Protein AF-A0A964E2X8-F1 (afdb_monomer)

Mean predicted aligned error: 16.37 Å

Radius of gyration: 27.41 Å; Cα contacts (8 Å, |Δi|>4): 421; chains: 1; bounding box: 59×85×44 Å

Secondary structure (DSSP, 8-state):
-HHHHHHHHHHHHHHHHTSTT--HHHHHHH-GGGGTTS--HHHHHHHTGGGGT--SBTTB-HHHHHHH-HHHHHTT--HHHHIIIIITTTT--SBTTB-HHHHHHH-HHHHTTT--HHHHIIIIITTTT--SS--TTTSS----S---SSHHHHHHHHT---HHHHHHH-HHHHHHT--HHHHIIIIITTTT--SBTTB-HHHHHHHHS-GGGS----HHHHIIIIITTTT--SSTT--HHHHHHHTT--TTS-HHHHHHHHGGGS---SSTT--HHHHHHHHHHHH-SSS-HHHHHHHHHHHH---SBTTB-HHHHHHHH-GGGS--S-SS--HHHHHHHTSGGGSHHHHHHHHHTS---------

Sequence (367 aa):
MIYDHAAAIAADIAALADCRLFDADWYLSHYPESVADGRDPLIYFCEIGWRQGQKPNPWFDPSFYLEQNGDVAEAGINPLRHYLQDGEAEGRWPSDAFDPGWYRDFHSDIQDAGISPLGHFLAFGAAEGRHPLPSPETAVPAVAEAEPASARDCIEASGLFDVDFYLASYPDVRGDGQDPLTHFLDFGWREGRRPNAYFDPTWYCGQYLNRTTGIEINPLVHYALHGEERAFRPIIYFETEWYRRTYRLSGTTSPLLHYLRHRRSQRFSPISYFDVDFYMRQRGQAVGPNRDPFAHFLRVGLYYDIDPSPAFNTAQYRAAMMPELIPAANPQPGAAFLEKMRREKFNPLIHFLLRQNTPHSVPNIAS

Organism: NCBI:txid2802395

pLDDT: mean 80.65, std 17.36, range [25.58, 98.5]

Structure (mmCIF, N/CA/C/O backbone):
data_AF-A0A964E2X8-F1
#
_entry.id   AF-A0A964E2X8-F1
#
loop_
_atom_site.group_PDB
_atom_site.id
_atom_site.type_symbol
_atom_site.label_atom_id
_atom_site.label_alt_id
_atom_site.label_comp_id
_atom_site.label_asym_id
_atom_site.label_entity_id
_atom_site.label_seq_id
_atom_site.pdbx_PDB_ins_code
_atom_site.Cartn_x
_atom_site.Cartn_y
_atom_site.Cartn_z
_atom_site.occupancy
_atom_site.B_iso_or_equiv
_atom_site.auth_seq_id
_atom_site.auth_comp_id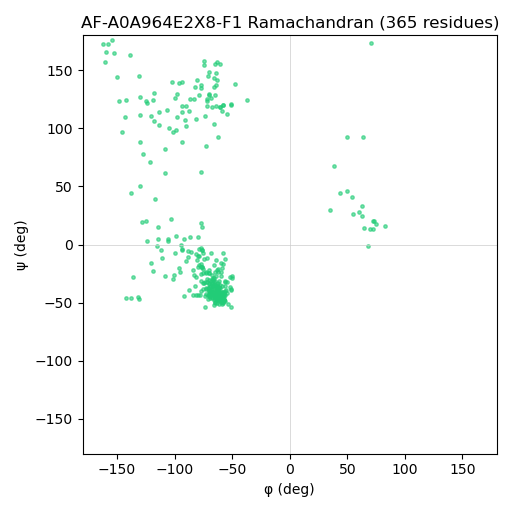
_atom_site.auth_asym_id
_atom_site.auth_atom_id
_atom_site.pdbx_PDB_model_num
ATOM 1 N N . MET A 1 1 ? 39.604 36.991 8.839 1.00 53.66 1 MET A N 1
ATOM 2 C CA . MET A 1 1 ? 38.417 36.523 9.586 1.00 53.66 1 MET A CA 1
ATOM 3 C C . MET A 1 1 ? 37.191 37.427 9.431 1.00 53.66 1 MET A C 1
ATOM 5 O O . MET A 1 1 ? 36.113 36.875 9.336 1.00 53.66 1 MET A O 1
ATOM 9 N N . ILE A 1 2 ? 37.299 38.763 9.318 1.00 48.41 2 ILE A N 1
ATOM 10 C CA . ILE A 1 2 ? 36.111 39.625 9.070 1.00 48.41 2 ILE A CA 1
ATOM 11 C C . ILE A 1 2 ? 35.580 39.501 7.623 1.00 48.41 2 ILE A C 1
ATOM 13 O O . ILE A 1 2 ? 34.375 39.470 7.409 1.00 48.41 2 ILE A O 1
ATOM 17 N N . TYR A 1 3 ? 36.473 39.359 6.635 1.00 48.28 3 TYR A N 1
ATOM 18 C CA . TYR A 1 3 ? 36.097 39.232 5.216 1.00 48.28 3 TYR A CA 1
ATOM 19 C C . TYR A 1 3 ? 35.353 37.931 4.866 1.00 48.28 3 TYR A C 1
ATOM 21 O O . TYR A 1 3 ? 34.533 37.937 3.958 1.00 48.28 3 TYR A O 1
ATOM 29 N N . ASP A 1 4 ? 35.615 36.843 5.593 1.00 61.69 4 ASP A N 1
ATOM 30 C CA . ASP A 1 4 ? 35.023 35.520 5.337 1.00 61.69 4 ASP A CA 1
ATOM 31 C C . ASP A 1 4 ? 33.572 35.455 5.847 1.00 61.69 4 ASP A C 1
ATOM 33 O O . ASP A 1 4 ? 32.657 35.017 5.158 1.00 61.69 4 ASP A O 1
ATOM 37 N N . HIS A 1 5 ? 33.331 36.051 7.019 1.00 67.94 5 HIS A N 1
ATOM 38 C CA . HIS A 1 5 ? 31.998 36.156 7.609 1.00 67.94 5 HIS A CA 1
ATOM 39 C C . HIS A 1 5 ? 31.070 37.085 6.808 1.00 67.94 5 HIS A C 1
ATOM 41 O O . HIS A 1 5 ? 29.905 36.763 6.592 1.00 67.94 5 HIS A O 1
ATOM 47 N N . ALA A 1 6 ? 31.582 38.224 6.326 1.00 72.62 6 ALA A N 1
ATOM 48 C CA . ALA A 1 6 ? 30.804 39.136 5.486 1.00 72.62 6 ALA A CA 1
ATOM 49 C C . ALA A 1 6 ? 30.456 38.516 4.119 1.00 72.62 6 ALA A C 1
ATOM 51 O O . ALA A 1 6 ? 29.358 38.731 3.611 1.00 72.62 6 ALA A O 1
ATOM 52 N N . ALA A 1 7 ? 31.364 37.719 3.542 1.00 75.50 7 ALA A N 1
ATOM 53 C CA . ALA A 1 7 ? 31.110 36.995 2.299 1.00 75.50 7 ALA A CA 1
ATOM 54 C C . ALA A 1 7 ? 30.065 35.881 2.480 1.00 75.50 7 ALA A C 1
ATOM 56 O O . ALA A 1 7 ? 29.199 35.724 1.621 1.00 75.50 7 ALA A O 1
ATOM 57 N N . ALA A 1 8 ? 30.101 35.158 3.606 1.00 78.88 8 ALA A N 1
ATOM 58 C CA . ALA A 1 8 ? 29.092 34.156 3.945 1.00 78.88 8 ALA A CA 1
ATOM 59 C C . ALA A 1 8 ? 27.696 34.783 4.112 1.00 78.88 8 ALA A C 1
ATOM 61 O O . ALA A 1 8 ? 26.748 34.324 3.485 1.00 78.88 8 ALA A O 1
ATOM 62 N N . ILE A 1 9 ? 27.581 35.895 4.848 1.00 85.62 9 ILE A N 1
ATOM 63 C CA . ILE A 1 9 ? 26.306 36.620 4.991 1.00 85.62 9 ILE A CA 1
ATOM 64 C C . ILE A 1 9 ? 25.801 37.135 3.639 1.00 85.62 9 ILE A C 1
ATOM 66 O O . ILE A 1 9 ? 24.616 37.017 3.341 1.00 85.62 9 ILE A O 1
ATOM 70 N N . ALA A 1 10 ? 26.678 37.681 2.793 1.00 86.19 10 ALA A N 1
ATOM 71 C CA . ALA A 1 10 ? 26.281 38.132 1.461 1.00 86.19 10 ALA A CA 1
ATOM 72 C C . ALA A 1 10 ? 25.765 36.972 0.590 1.00 86.19 10 ALA A C 1
ATOM 74 O O . ALA A 1 10 ? 24.808 37.151 -0.161 1.00 86.19 10 ALA A O 1
ATOM 75 N N . ALA A 1 11 ? 26.364 35.782 0.711 1.00 85.12 11 ALA A N 1
ATOM 76 C CA . ALA A 1 11 ? 25.896 34.577 0.032 1.00 85.12 11 ALA A CA 1
ATOM 77 C C . ALA A 1 11 ? 24.554 34.075 0.587 1.00 85.12 11 ALA A C 1
ATOM 79 O O . ALA A 1 11 ? 23.724 33.605 -0.191 1.00 85.12 11 ALA A O 1
ATOM 80 N N . ASP A 1 12 ? 24.323 34.195 1.897 1.00 88.75 12 ASP A N 1
ATOM 81 C CA . ASP A 1 12 ? 23.029 33.905 2.519 1.00 88.75 12 ASP A CA 1
ATOM 82 C C . ASP A 1 12 ? 21.944 34.845 1.998 1.00 88.75 12 ASP A C 1
ATOM 84 O O . ASP A 1 12 ? 20.909 34.382 1.525 1.00 88.75 12 ASP A O 1
ATOM 88 N N . ILE A 1 13 ? 22.201 36.156 2.013 1.00 90.06 13 ILE A N 1
ATOM 89 C CA . ILE A 1 13 ? 21.264 37.165 1.506 1.00 90.06 13 ILE A CA 1
ATOM 90 C C . ILE A 1 13 ? 20.956 36.898 0.032 1.00 90.06 13 ILE A C 1
ATOM 92 O O . ILE A 1 13 ? 19.791 36.859 -0.344 1.00 90.06 13 ILE A O 1
ATOM 96 N N . ALA A 1 14 ? 21.974 36.655 -0.797 1.00 87.75 14 ALA A N 1
ATOM 97 C CA . ALA A 1 14 ? 21.774 36.391 -2.220 1.00 87.75 14 ALA A CA 1
ATOM 98 C C . ALA A 1 14 ? 20.960 35.112 -2.480 1.00 87.75 14 ALA A C 1
ATOM 100 O O . ALA A 1 14 ? 20.124 35.098 -3.377 1.00 87.75 14 ALA A O 1
ATOM 101 N N . ALA A 1 15 ? 21.184 34.046 -1.705 1.00 86.06 15 ALA A N 1
ATOM 102 C CA . ALA A 1 15 ? 20.433 32.801 -1.852 1.00 86.06 15 ALA A CA 1
ATOM 103 C C . ALA A 1 15 ? 18.972 32.943 -1.398 1.00 86.06 15 ALA A C 1
ATOM 105 O O . ALA A 1 15 ? 18.088 32.302 -1.963 1.00 86.06 15 ALA A O 1
ATOM 106 N N . LEU A 1 16 ? 18.727 33.765 -0.376 1.00 88.44 16 LEU A N 1
ATOM 107 C CA . LEU A 1 16 ? 17.426 33.859 0.276 1.00 88.44 16 LEU A CA 1
ATOM 108 C C . LEU A 1 16 ? 16.546 35.004 -0.244 1.00 88.44 16 LEU A C 1
ATOM 110 O O . LEU A 1 16 ? 15.332 34.917 -0.093 1.00 88.44 16 LEU A O 1
ATOM 114 N N . ALA A 1 17 ? 17.119 36.027 -0.888 1.00 83.50 17 ALA A N 1
ATOM 115 C CA . ALA A 1 17 ? 16.394 37.210 -1.366 1.00 83.50 17 ALA A CA 1
ATOM 116 C C . ALA A 1 17 ? 15.298 36.892 -2.391 1.00 83.50 17 ALA A C 1
ATOM 118 O O . ALA A 1 17 ? 14.228 37.494 -2.346 1.00 83.50 17 ALA A O 1
ATOM 119 N N . ASP A 1 18 ? 15.548 35.923 -3.273 1.00 71.69 18 ASP A N 1
ATOM 120 C CA . ASP A 1 18 ? 14.616 35.541 -4.340 1.00 71.69 18 ASP A CA 1
ATOM 121 C C . ASP A 1 18 ? 13.896 34.211 -4.055 1.00 71.69 18 ASP A C 1
ATOM 123 O O . ASP A 1 18 ? 13.134 33.709 -4.887 1.00 71.69 18 ASP A O 1
ATOM 127 N N . CYS A 1 19 ? 14.113 33.625 -2.872 1.00 71.31 19 CYS A N 1
ATOM 128 C CA . CYS A 1 19 ? 13.437 32.403 -2.457 1.00 71.31 19 CYS A CA 1
ATOM 129 C C . CYS A 1 19 ? 12.221 32.744 -1.583 1.00 71.31 19 CYS A C 1
ATOM 131 O O . CYS A 1 19 ? 12.276 33.594 -0.699 1.00 71.31 19 CYS A O 1
ATOM 133 N N . ARG A 1 20 ? 11.102 32.040 -1.776 1.00 75.38 20 ARG A N 1
ATOM 134 C CA . ARG A 1 20 ? 9.875 32.255 -0.984 1.00 75.38 20 ARG A CA 1
ATOM 135 C C . ARG A 1 20 ? 9.937 31.665 0.431 1.00 75.38 20 ARG A C 1
ATOM 137 O O . ARG A 1 20 ? 8.900 31.499 1.061 1.00 75.38 20 ARG A O 1
ATOM 144 N N . LEU A 1 21 ? 11.130 31.313 0.915 1.00 85.50 21 LEU A N 1
ATOM 145 C CA . LEU A 1 21 ? 11.321 30.741 2.248 1.00 85.50 21 LEU A CA 1
ATOM 146 C C . LEU A 1 21 ? 11.562 31.807 3.327 1.00 85.50 21 LEU A C 1
ATOM 148 O O . LEU A 1 21 ? 11.461 31.485 4.507 1.00 85.50 21 LEU A O 1
ATOM 152 N N . PHE A 1 22 ? 11.858 33.058 2.963 1.00 92.00 22 PHE A N 1
ATOM 153 C CA . PHE A 1 22 ? 11.881 34.171 3.914 1.00 92.00 22 PHE A CA 1
ATOM 154 C C . PHE A 1 22 ? 10.661 35.069 3.698 1.00 92.00 22 PHE A C 1
ATOM 156 O O . PHE A 1 22 ? 10.516 35.678 2.640 1.00 92.00 22 PHE A O 1
ATOM 163 N N . ASP A 1 23 ? 9.782 35.144 4.696 1.00 89.56 23 ASP A N 1
ATOM 164 C CA . ASP A 1 23 ? 8.587 35.986 4.662 1.00 89.56 23 ASP A CA 1
ATOM 165 C C . ASP A 1 23 ? 8.846 37.255 5.479 1.00 89.56 23 ASP A C 1
ATOM 167 O O . ASP A 1 23 ? 8.743 37.258 6.706 1.00 89.56 23 ASP A O 1
ATOM 171 N N . ALA A 1 24 ? 9.224 38.335 4.791 1.00 89.06 24 ALA A N 1
ATOM 172 C CA . ALA A 1 24 ? 9.575 39.597 5.434 1.00 89.06 24 ALA A CA 1
ATOM 173 C C . ALA A 1 24 ? 8.399 40.204 6.215 1.00 89.06 24 ALA A C 1
ATOM 175 O O . ALA A 1 24 ? 8.600 40.686 7.328 1.00 89.06 24 ALA A O 1
ATOM 176 N N . ASP A 1 25 ? 7.181 40.149 5.676 1.00 88.50 25 ASP A N 1
ATOM 177 C CA . ASP A 1 25 ? 6.005 40.731 6.328 1.00 88.50 25 ASP A CA 1
ATOM 178 C C . ASP A 1 25 ? 5.652 39.952 7.602 1.00 88.50 25 ASP A C 1
ATOM 180 O O . ASP A 1 25 ? 5.413 40.549 8.658 1.00 88.50 25 ASP A O 1
ATOM 184 N N . TRP A 1 26 ? 5.700 38.617 7.539 1.00 90.25 26 TRP A N 1
ATOM 185 C CA . TRP A 1 26 ? 5.510 37.763 8.709 1.00 90.25 26 TRP A CA 1
ATOM 186 C C . TRP A 1 26 ? 6.623 37.958 9.743 1.00 90.25 26 TRP A C 1
ATOM 188 O O . TRP A 1 26 ? 6.345 38.070 10.939 1.00 90.25 26 TRP A O 1
ATOM 198 N N . TYR A 1 27 ? 7.880 38.043 9.307 1.00 91.88 27 TYR A N 1
ATOM 199 C CA . TYR A 1 27 ? 9.024 38.242 10.195 1.00 91.88 27 TYR A CA 1
ATOM 200 C C . TYR A 1 27 ? 8.897 39.550 10.982 1.00 91.88 27 TYR A C 1
ATOM 202 O O . TYR A 1 27 ? 9.058 39.570 12.201 1.00 91.88 27 TYR A O 1
ATOM 210 N N . LEU A 1 28 ? 8.532 40.636 10.297 1.00 90.50 28 LEU A N 1
ATOM 211 C CA . LEU A 1 28 ? 8.316 41.947 10.905 1.00 90.50 28 LEU A CA 1
ATOM 212 C C . LEU A 1 28 ? 7.148 41.957 11.891 1.00 90.50 28 LEU A C 1
ATOM 214 O O . LEU A 1 28 ? 7.218 42.647 12.907 1.00 90.50 28 LEU A O 1
ATOM 218 N N . SER A 1 29 ? 6.081 41.198 11.627 1.00 90.00 29 SER A N 1
ATOM 219 C CA . SER A 1 29 ? 4.944 41.141 12.548 1.00 90.00 29 SER A CA 1
ATOM 220 C C . SER A 1 29 ? 5.240 40.350 13.826 1.00 90.00 29 SER A C 1
ATOM 222 O O . SER A 1 29 ? 4.576 40.578 14.835 1.00 90.00 29 SER A O 1
ATOM 224 N N . HIS A 1 30 ? 6.205 39.423 13.792 1.00 89.19 30 HIS A N 1
ATOM 225 C CA . HIS A 1 30 ? 6.554 38.556 14.927 1.00 89.19 30 HIS A CA 1
ATOM 226 C C . HIS A 1 30 ? 7.795 39.023 15.694 1.00 89.19 30 HIS A C 1
ATOM 228 O O . HIS A 1 30 ? 7.886 38.755 16.890 1.00 89.19 30 HIS A O 1
ATOM 234 N N . TYR A 1 31 ? 8.706 39.743 15.033 1.00 91.62 31 TYR A N 1
ATOM 235 C CA . TYR A 1 31 ? 9.945 40.267 15.616 1.00 91.62 31 TYR A CA 1
ATOM 236 C C . TYR A 1 31 ? 10.150 41.769 15.323 1.00 91.62 31 TYR A C 1
ATOM 238 O O . TYR A 1 31 ? 11.227 42.162 14.857 1.00 91.62 31 TYR A O 1
ATOM 246 N N . PRO A 1 32 ? 9.155 42.646 15.569 1.00 87.94 32 PRO A N 1
ATOM 247 C CA . PRO A 1 32 ? 9.237 44.062 15.199 1.00 87.94 32 PRO A CA 1
ATOM 248 C C . PRO A 1 32 ? 10.390 44.797 15.899 1.00 87.94 32 PRO A C 1
ATOM 250 O O . PRO A 1 32 ? 10.992 45.708 15.330 1.00 87.94 32 PRO A O 1
ATOM 253 N N . GLU A 1 33 ? 10.745 44.388 17.119 1.00 87.56 33 GLU A N 1
ATOM 254 C CA . GLU A 1 33 ? 11.874 44.943 17.870 1.00 87.56 33 GLU A CA 1
ATOM 255 C C . GLU A 1 33 ? 13.243 44.633 17.252 1.00 87.56 33 GLU A C 1
ATOM 257 O O . GLU A 1 33 ? 14.183 45.408 17.435 1.00 87.56 33 GLU A O 1
ATOM 262 N N . SER A 1 34 ? 13.359 43.541 16.495 1.00 82.50 34 SER A N 1
ATOM 263 C CA . SER A 1 34 ? 14.631 43.087 15.922 1.00 82.50 34 SER A CA 1
ATOM 264 C C . SER A 1 34 ? 15.137 44.001 14.803 1.00 82.50 34 SER A C 1
ATOM 266 O O . SER A 1 34 ? 16.340 44.097 14.583 1.00 82.50 34 SER A O 1
ATOM 268 N N . VAL A 1 35 ? 14.238 44.735 14.147 1.00 81.38 35 VAL A N 1
ATOM 269 C CA . VAL A 1 35 ? 14.549 45.654 13.037 1.00 81.38 35 VAL A CA 1
ATOM 270 C C . VAL A 1 35 ? 14.047 47.081 13.285 1.00 81.38 35 VAL A C 1
ATOM 272 O O . VAL A 1 35 ? 13.865 47.865 12.353 1.00 81.38 35 VAL A O 1
ATOM 275 N N . ALA A 1 36 ? 13.790 47.434 14.547 1.00 75.94 36 ALA A N 1
ATOM 276 C CA . ALA A 1 36 ? 13.174 48.709 14.923 1.00 75.94 36 ALA A CA 1
ATOM 277 C C . ALA A 1 36 ? 13.977 49.953 14.483 1.00 75.94 36 ALA A C 1
ATOM 279 O O . ALA A 1 36 ? 13.448 51.063 14.467 1.00 75.94 36 ALA A O 1
ATOM 280 N N . ASP A 1 37 ? 15.248 49.781 14.114 1.00 79.81 37 ASP A N 1
ATOM 281 C CA . ASP A 1 37 ? 16.120 50.817 13.561 1.00 79.81 37 ASP A CA 1
ATOM 282 C C . ASP A 1 37 ? 16.010 50.988 12.032 1.00 79.81 37 ASP A C 1
ATOM 284 O O . ASP A 1 37 ? 16.753 51.776 11.446 1.00 79.81 37 ASP A O 1
ATOM 288 N N . GLY A 1 38 ? 15.068 50.293 11.388 1.00 76.88 38 GLY A N 1
ATOM 289 C CA . GLY A 1 38 ? 14.840 50.353 9.945 1.00 76.88 38 GLY A CA 1
ATOM 290 C C . GLY A 1 38 ? 15.771 49.452 9.135 1.00 76.88 38 GLY A C 1
ATOM 291 O O . GLY A 1 38 ? 15.894 49.644 7.925 1.00 76.88 38 GLY A O 1
ATOM 292 N N . ARG A 1 39 ? 16.446 48.491 9.781 1.00 83.50 39 ARG A N 1
ATOM 293 C CA . ARG A 1 39 ? 17.212 47.455 9.081 1.00 83.50 39 ARG A CA 1
ATOM 294 C C . ARG A 1 39 ? 16.310 46.553 8.245 1.00 83.50 39 ARG A C 1
ATOM 296 O O . ARG A 1 39 ? 15.176 46.260 8.611 1.00 83.50 39 ARG A O 1
ATOM 303 N N . ASP A 1 40 ? 16.861 46.082 7.132 1.00 89.81 40 ASP A N 1
ATOM 304 C CA . ASP A 1 40 ? 16.202 45.084 6.300 1.00 89.81 40 ASP A CA 1
ATOM 305 C C . ASP A 1 40 ? 16.060 43.757 7.080 1.00 89.81 40 ASP A C 1
ATOM 307 O O . ASP A 1 40 ? 17.053 43.277 7.646 1.00 89.81 40 ASP A O 1
ATOM 311 N N . PRO A 1 41 ? 14.852 43.166 7.146 1.00 91.00 41 PRO A N 1
ATOM 312 C CA . PRO A 1 41 ? 14.597 41.972 7.947 1.00 91.00 41 PRO A CA 1
ATOM 313 C C . PRO A 1 41 ? 15.341 40.733 7.452 1.00 91.00 41 PRO A C 1
ATOM 315 O O . PRO A 1 41 ? 15.755 39.923 8.281 1.00 91.00 41 PRO A O 1
ATOM 318 N N . LEU A 1 42 ? 15.579 40.593 6.145 1.00 92.62 42 LEU A N 1
ATOM 319 C CA . LEU A 1 42 ? 16.352 39.474 5.611 1.00 92.62 42 LEU A CA 1
ATOM 320 C C . LEU A 1 42 ? 17.828 39.613 5.989 1.00 92.62 42 LEU A C 1
ATOM 322 O O . LEU A 1 42 ? 18.451 38.644 6.425 1.00 92.62 42 LEU A O 1
ATOM 326 N N . ILE A 1 43 ? 18.382 40.825 5.873 1.00 92.25 43 ILE A N 1
ATOM 327 C CA . ILE A 1 43 ? 19.758 41.099 6.309 1.00 92.25 43 ILE A CA 1
ATOM 328 C C . ILE A 1 43 ? 19.898 40.793 7.802 1.00 92.25 43 ILE A C 1
ATOM 330 O O . ILE A 1 43 ? 20.799 40.050 8.194 1.00 92.25 43 ILE A O 1
ATOM 334 N N . TYR A 1 44 ? 18.977 41.293 8.631 1.00 93.12 44 TYR A N 1
ATOM 335 C CA . TYR A 1 44 ? 19.001 41.026 10.068 1.00 93.12 44 TYR A CA 1
ATOM 336 C C . TYR A 1 44 ? 18.901 39.529 10.376 1.00 93.12 44 TYR A C 1
ATOM 338 O O . TYR A 1 44 ? 19.639 39.017 11.223 1.00 93.12 44 TYR A O 1
ATOM 346 N N . PHE A 1 45 ? 18.017 38.810 9.684 1.00 94.00 45 PHE A N 1
ATOM 347 C CA . PHE A 1 45 ? 17.868 37.373 9.856 1.00 94.00 45 PHE A CA 1
ATOM 348 C C . PHE A 1 45 ? 19.175 36.628 9.567 1.00 94.00 45 PHE A C 1
ATOM 350 O O . PHE A 1 45 ? 19.616 35.857 10.419 1.00 94.00 45 PHE A O 1
ATOM 357 N N . CYS A 1 46 ? 19.828 36.899 8.429 1.00 93.25 46 CYS A N 1
ATOM 358 C CA . CYS A 1 46 ? 21.096 36.272 8.036 1.00 93.25 46 CYS A CA 1
ATOM 359 C C . CYS A 1 46 ? 22.255 36.601 8.996 1.00 93.25 46 CYS A C 1
ATOM 361 O O . CYS A 1 46 ? 23.105 35.749 9.274 1.00 93.25 46 CYS A O 1
ATOM 363 N N . GLU A 1 47 ? 22.289 37.822 9.533 1.00 90.00 47 GLU A N 1
ATOM 364 C CA . GLU A 1 47 ? 23.330 38.256 10.467 1.00 90.00 47 GLU A CA 1
ATOM 365 C C . GLU A 1 47 ? 23.121 37.714 11.887 1.00 90.00 47 GLU A C 1
ATOM 367 O O . GLU A 1 47 ? 24.078 37.289 12.542 1.00 90.00 47 GLU A O 1
ATOM 372 N N . ILE A 1 48 ? 21.887 37.750 12.393 1.00 90.75 48 ILE A N 1
ATOM 373 C CA . ILE A 1 48 ? 21.593 37.588 13.824 1.00 90.75 48 ILE A CA 1
ATOM 374 C C . ILE A 1 48 ? 20.372 36.693 14.060 1.00 90.75 48 ILE A C 1
ATOM 376 O O . ILE A 1 48 ? 20.434 35.811 14.918 1.00 90.75 48 ILE A O 1
ATOM 380 N N . GLY A 1 49 ? 19.279 36.905 13.324 1.00 93.44 49 GLY A N 1
ATOM 381 C CA . GLY A 1 49 ? 17.963 36.345 13.650 1.00 93.44 49 GLY A CA 1
ATOM 382 C C . GLY A 1 49 ? 17.931 34.823 13.794 1.00 93.44 49 GLY A C 1
ATOM 383 O O . GLY A 1 49 ? 17.461 34.317 14.815 1.00 93.44 49 GLY A O 1
ATOM 384 N N . TRP A 1 50 ? 18.504 34.076 12.846 1.00 94.62 50 TRP A N 1
ATOM 385 C CA . TRP A 1 50 ? 18.473 32.606 12.912 1.00 94.62 50 TRP A CA 1
ATOM 386 C C . TRP A 1 50 ? 19.259 32.042 14.104 1.00 94.62 50 TRP A C 1
ATOM 388 O O . TRP A 1 50 ? 18.869 31.024 14.672 1.00 94.62 50 TRP A O 1
ATOM 398 N N . ARG A 1 51 ? 20.330 32.723 14.541 1.00 93.00 51 ARG A N 1
ATOM 399 C CA . ARG A 1 51 ? 21.129 32.320 15.718 1.00 93.00 51 ARG A CA 1
ATOM 400 C C . ARG A 1 51 ? 20.367 32.510 17.026 1.00 93.00 51 ARG A C 1
ATOM 402 O O . ARG A 1 51 ? 20.700 31.885 18.027 1.00 93.00 51 ARG A O 1
ATOM 409 N N . GLN A 1 52 ? 19.356 33.371 17.015 1.00 93.31 52 GLN A N 1
ATOM 410 C CA . GLN A 1 52 ? 18.439 33.579 18.131 1.00 93.31 52 GLN A CA 1
ATOM 411 C C . GLN A 1 52 ? 17.192 32.687 18.041 1.00 93.31 52 GLN A C 1
ATOM 413 O O . GLN A 1 52 ? 16.290 32.830 18.861 1.00 93.31 52 GLN A O 1
ATOM 418 N N . GLY A 1 53 ? 17.122 31.786 17.053 1.00 92.12 53 GLY A N 1
ATOM 419 C CA . GLY A 1 53 ? 15.954 30.938 16.819 1.00 92.12 53 GLY A CA 1
ATOM 420 C C . GLY A 1 53 ? 14.751 31.683 16.233 1.00 92.12 53 GLY A C 1
ATOM 421 O O . GLY A 1 53 ? 13.645 31.149 16.244 1.00 92.12 53 GLY A O 1
ATOM 422 N N . GLN A 1 54 ? 14.930 32.913 15.732 1.00 95.62 54 GLN A N 1
ATOM 423 C CA . GLN A 1 54 ? 13.834 33.655 15.105 1.00 95.62 54 GLN A CA 1
ATOM 424 C C . GLN A 1 54 ? 13.446 32.972 13.798 1.00 95.62 54 GLN A C 1
ATOM 426 O O . GLN A 1 54 ? 14.304 32.722 12.955 1.00 95.62 54 GLN A O 1
ATOM 431 N N . LYS A 1 55 ? 12.166 32.644 13.628 1.00 95.31 55 LYS A N 1
ATOM 432 C CA . LYS A 1 55 ? 11.696 31.889 12.466 1.00 95.31 55 LYS A CA 1
ATOM 433 C C . LYS A 1 55 ? 11.619 32.801 11.236 1.00 95.31 55 LYS A C 1
ATOM 435 O O . LYS A 1 55 ? 11.149 33.923 11.364 1.00 95.31 55 LYS A O 1
ATOM 440 N N . PRO A 1 56 ? 12.050 32.362 10.044 1.00 93.50 56 PRO A N 1
ATOM 441 C CA . PRO A 1 56 ? 11.923 33.153 8.816 1.00 93.50 56 PRO A CA 1
ATOM 442 C C . PRO A 1 56 ? 10.512 33.110 8.211 1.00 93.50 56 PRO A C 1
ATOM 444 O O . PRO A 1 56 ? 10.180 33.933 7.364 1.00 93.50 56 PRO A O 1
ATOM 447 N N . ASN A 1 57 ? 9.708 32.122 8.610 1.00 91.25 57 ASN A N 1
ATOM 448 C CA . ASN A 1 57 ? 8.316 31.911 8.224 1.00 91.25 57 ASN A CA 1
ATOM 449 C C . ASN A 1 57 ? 7.658 30.950 9.253 1.00 91.25 57 ASN A C 1
ATOM 451 O O . ASN A 1 57 ? 8.374 30.376 10.079 1.00 91.25 57 ASN A O 1
ATOM 455 N N . PRO A 1 58 ? 6.331 30.711 9.218 1.00 87.88 58 PRO A N 1
ATOM 456 C CA . PRO A 1 58 ? 5.656 29.847 10.197 1.00 87.88 58 PRO A CA 1
ATOM 457 C C . PRO A 1 58 ? 6.102 28.373 10.211 1.00 87.88 58 PRO A C 1
ATOM 459 O O . PRO A 1 58 ? 5.869 27.677 11.197 1.00 87.88 58 PRO A O 1
ATOM 462 N N . TRP A 1 59 ? 6.701 27.889 9.123 1.00 88.75 59 TRP A N 1
ATOM 463 C CA . TRP A 1 59 ? 6.901 26.467 8.812 1.00 88.75 59 TRP A CA 1
ATOM 464 C C . TRP A 1 59 ? 8.372 26.040 8.779 1.00 88.75 59 TRP A C 1
ATOM 466 O O . TRP A 1 59 ? 8.668 24.860 8.583 1.00 88.75 59 TRP A O 1
ATOM 476 N N . PHE A 1 60 ? 9.293 26.977 9.002 1.00 94.00 60 PHE A N 1
ATOM 477 C CA . PHE A 1 60 ? 10.711 26.706 9.189 1.00 94.00 60 PHE A CA 1
ATOM 478 C C . PHE A 1 60 ? 11.144 27.178 10.575 1.00 94.00 60 PHE A C 1
ATOM 480 O O . PHE A 1 60 ? 10.978 28.345 10.925 1.00 94.00 60 PHE A O 1
ATOM 487 N N . ASP A 1 61 ? 11.728 26.282 11.361 1.00 93.06 61 ASP A N 1
ATOM 488 C CA . ASP A 1 61 ? 12.215 26.575 12.703 1.00 93.06 61 ASP A CA 1
ATOM 489 C C . ASP A 1 61 ? 13.737 26.362 12.749 1.00 93.06 61 ASP A C 1
ATOM 491 O O . ASP A 1 61 ? 14.199 25.219 12.733 1.00 93.06 61 ASP A O 1
ATOM 495 N N . PRO A 1 62 ? 14.541 27.444 12.798 1.00 95.06 62 PRO A N 1
ATOM 496 C CA . PRO A 1 62 ? 15.997 27.335 12.832 1.00 95.06 62 PRO A CA 1
ATOM 497 C C . PRO A 1 62 ? 16.528 26.529 14.016 1.00 95.06 62 PRO A C 1
ATOM 499 O O . PRO A 1 62 ? 17.516 25.814 13.863 1.00 95.06 62 PRO A O 1
ATOM 502 N N . SER A 1 63 ? 15.892 26.629 15.185 1.00 93.94 63 SER A N 1
ATOM 503 C CA . SER A 1 63 ? 16.329 25.910 16.380 1.00 93.94 63 SER A CA 1
ATOM 504 C C . SER A 1 63 ? 16.058 24.417 16.241 1.00 93.94 63 SER A C 1
ATOM 506 O O . SER A 1 63 ? 16.977 23.625 16.440 1.00 93.94 63 SER A O 1
ATOM 508 N N . PHE A 1 64 ? 14.851 24.045 15.807 1.00 90.81 64 PHE A N 1
ATOM 509 C CA . PHE A 1 64 ? 14.517 22.655 15.485 1.00 90.81 64 PHE A CA 1
ATOM 510 C C . PHE A 1 64 ? 15.461 22.090 14.419 1.00 90.81 64 PHE A C 1
ATOM 512 O O . PHE A 1 64 ? 16.015 21.004 14.577 1.00 90.81 64 PHE A O 1
ATOM 519 N N . TYR A 1 65 ? 15.680 22.838 13.335 1.00 89.75 65 TYR A N 1
ATOM 520 C CA . TYR A 1 65 ? 16.487 22.367 12.219 1.00 89.75 65 TYR A CA 1
ATOM 521 C C . TYR A 1 65 ? 17.931 22.097 12.641 1.00 89.75 65 TYR A C 1
ATOM 523 O O . TYR A 1 65 ? 18.485 21.066 12.278 1.00 89.75 65 TYR A O 1
ATOM 531 N N . LEU A 1 66 ? 18.543 22.984 13.425 1.00 92.19 66 LEU A N 1
ATOM 532 C CA . LEU A 1 66 ? 19.915 22.801 13.903 1.00 92.19 66 LEU A CA 1
ATOM 533 C C . LEU A 1 66 ? 20.027 21.701 14.967 1.00 92.19 66 LEU A C 1
ATOM 535 O O . LEU A 1 66 ? 21.043 21.012 15.011 1.00 92.19 66 LEU A O 1
ATOM 539 N N . GLU A 1 67 ? 18.993 21.501 15.789 1.00 87.56 67 GLU A N 1
ATOM 540 C CA . GLU A 1 67 ? 18.936 20.384 16.739 1.00 87.56 67 GLU A CA 1
ATOM 541 C C . GLU A 1 67 ? 18.909 19.029 16.015 1.00 87.56 67 GLU A C 1
ATOM 543 O O . GLU A 1 67 ? 19.627 18.108 16.403 1.00 87.56 67 GLU A O 1
ATOM 548 N N . GLN A 1 68 ? 18.133 18.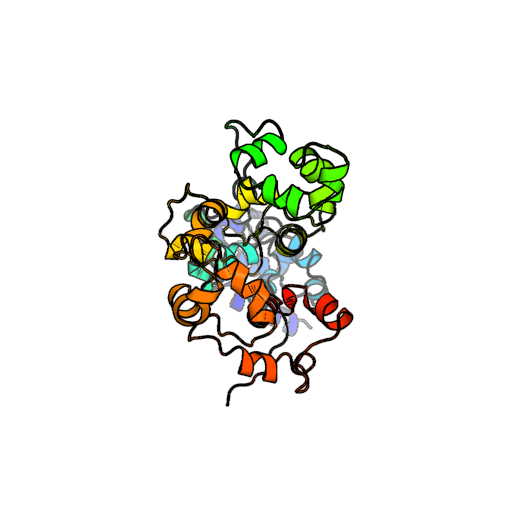917 14.931 1.00 76.69 68 GLN A N 1
ATOM 549 C CA . GLN A 1 68 ? 18.053 17.690 14.129 1.00 76.69 68 GLN A CA 1
ATOM 550 C C . GLN A 1 68 ? 19.267 17.488 13.209 1.00 76.69 68 GLN A C 1
ATOM 552 O O . GLN A 1 68 ? 19.593 16.359 12.847 1.00 76.69 68 GLN A O 1
ATOM 557 N N . ASN A 1 69 ? 19.946 18.573 12.829 1.00 82.38 69 ASN A N 1
ATOM 558 C CA . ASN A 1 69 ? 21.018 18.578 11.836 1.00 82.38 69 ASN A CA 1
ATOM 559 C C . ASN A 1 69 ? 22.319 19.110 12.446 1.00 82.38 69 ASN A C 1
ATOM 561 O O . ASN A 1 69 ? 22.774 20.219 12.150 1.00 82.38 69 ASN A O 1
ATOM 565 N N . GLY A 1 70 ? 22.912 18.295 13.323 1.00 84.56 70 GLY A N 1
ATOM 566 C CA . GLY A 1 70 ? 24.126 18.648 14.061 1.00 84.56 70 GLY A CA 1
ATOM 567 C C . GLY A 1 70 ? 25.332 18.970 13.170 1.00 84.56 70 GLY A C 1
ATOM 568 O O . GLY A 1 70 ? 26.164 19.782 13.559 1.00 84.56 70 GLY A O 1
ATOM 569 N N . ASP A 1 71 ? 25.393 18.411 11.958 1.00 89.69 71 ASP A N 1
ATOM 570 C CA . ASP A 1 71 ? 26.395 18.730 10.934 1.00 89.69 71 ASP A CA 1
ATOM 571 C C . ASP A 1 71 ? 26.306 20.193 10.471 1.00 89.69 71 ASP A C 1
ATOM 573 O O . ASP A 1 71 ? 27.320 20.881 10.349 1.00 89.69 71 ASP A O 1
ATOM 577 N N . VAL A 1 72 ? 25.087 20.699 10.285 1.00 91.69 72 VAL A N 1
ATOM 578 C CA . VAL A 1 72 ? 24.822 22.094 9.902 1.00 91.69 72 VAL A CA 1
ATOM 579 C C . VAL A 1 72 ? 25.146 23.037 11.061 1.00 91.69 72 VAL A C 1
ATOM 581 O O . VAL A 1 72 ? 25.737 24.100 10.856 1.00 91.69 72 VAL A O 1
ATOM 584 N N . ALA A 1 73 ? 24.797 22.625 12.285 1.00 89.00 73 ALA A N 1
ATOM 585 C CA . ALA A 1 73 ? 25.086 23.373 13.503 1.00 89.00 73 ALA A CA 1
ATOM 586 C C . ALA A 1 73 ? 26.593 23.487 13.773 1.00 89.00 73 ALA A C 1
ATOM 588 O O . ALA A 1 73 ? 27.081 24.583 14.052 1.00 89.00 73 ALA A O 1
ATOM 589 N N . GLU A 1 74 ? 27.337 22.386 13.641 1.00 88.69 74 GLU A N 1
ATOM 590 C CA . GLU A 1 74 ? 28.793 22.361 13.808 1.00 88.69 74 GLU A CA 1
ATOM 591 C C . GLU A 1 74 ? 29.499 23.192 12.729 1.00 88.69 74 GLU A C 1
ATOM 593 O O . GLU A 1 74 ? 30.434 23.936 13.029 1.00 88.69 74 GLU A O 1
ATOM 598 N N . ALA A 1 75 ? 29.008 23.139 11.487 1.00 88.06 75 ALA A N 1
ATOM 599 C CA . ALA A 1 75 ? 29.527 23.947 10.388 1.00 88.06 75 ALA A CA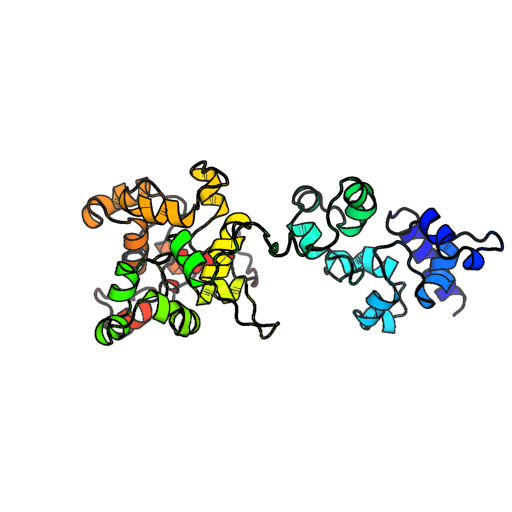 1
ATOM 600 C C . ALA A 1 75 ? 29.171 25.444 10.501 1.00 88.06 75 ALA A C 1
ATOM 602 O O . ALA A 1 75 ? 29.717 26.262 9.758 1.00 88.06 75 ALA A O 1
ATOM 603 N N . GLY A 1 76 ? 28.265 25.821 11.412 1.00 89.44 76 GLY A N 1
ATOM 604 C CA . GLY A 1 76 ? 27.822 27.204 11.599 1.00 89.44 76 GLY A CA 1
ATOM 605 C C . GLY A 1 76 ? 27.115 27.793 10.374 1.00 89.44 76 GLY A C 1
ATOM 606 O O . GLY A 1 76 ? 27.128 29.014 10.190 1.00 89.44 76 GLY A O 1
ATOM 607 N N . ILE A 1 77 ? 26.533 26.938 9.529 1.00 91.56 77 ILE A N 1
ATOM 608 C CA . ILE A 1 77 ? 25.850 27.329 8.294 1.00 91.56 77 ILE A CA 1
ATOM 609 C C . ILE A 1 77 ? 24.440 27.813 8.637 1.00 91.56 77 ILE A C 1
ATOM 611 O O . ILE A 1 77 ? 23.755 27.237 9.480 1.00 91.56 77 ILE A O 1
ATOM 615 N N . ASN A 1 78 ? 23.984 28.860 7.949 1.00 94.44 78 ASN A N 1
ATOM 616 C CA . ASN A 1 78 ? 22.613 29.335 8.071 1.00 94.44 78 ASN A CA 1
ATOM 617 C C . ASN A 1 78 ? 21.614 28.213 7.704 1.00 94.44 78 ASN A C 1
ATOM 619 O O . ASN A 1 78 ? 21.638 27.722 6.568 1.00 94.44 78 ASN A O 1
ATOM 623 N N . PRO A 1 79 ? 20.726 27.804 8.630 1.00 95.19 79 PRO A N 1
ATOM 624 C CA . PRO A 1 79 ? 19.886 26.623 8.454 1.00 95.19 79 PRO A CA 1
ATOM 625 C C . PRO A 1 79 ? 18.881 26.769 7.309 1.00 95.19 79 PRO A C 1
ATOM 627 O O . PRO A 1 79 ? 18.637 25.797 6.595 1.00 95.19 79 PRO A O 1
ATOM 630 N N . LEU A 1 80 ? 18.349 27.976 7.075 1.00 94.69 80 LEU A N 1
ATOM 631 C CA . LEU A 1 80 ? 17.405 28.216 5.980 1.00 94.69 80 LEU A CA 1
ATOM 632 C C . LEU A 1 80 ? 18.095 28.090 4.617 1.00 94.69 80 LEU A C 1
ATOM 634 O O . LEU A 1 80 ? 17.551 27.486 3.694 1.00 94.69 80 LEU A O 1
ATOM 638 N N . ARG A 1 81 ? 19.327 28.607 4.506 1.00 92.88 81 ARG A N 1
ATOM 639 C CA . ARG A 1 81 ? 20.144 28.458 3.294 1.00 92.88 81 ARG A CA 1
ATOM 640 C C . ARG A 1 81 ? 20.511 26.998 3.050 1.00 92.88 81 ARG A C 1
ATOM 642 O O . ARG A 1 81 ? 20.397 26.541 1.918 1.00 92.88 81 ARG A O 1
ATOM 649 N N . HIS A 1 82 ? 20.937 26.277 4.088 1.00 93.94 82 HIS A N 1
ATOM 650 C CA . HIS A 1 82 ? 21.257 24.854 3.959 1.00 93.94 82 HIS A CA 1
ATOM 651 C C . HIS A 1 82 ? 20.038 24.052 3.498 1.00 93.94 82 HIS A C 1
ATOM 653 O O . HIS A 1 82 ? 20.140 23.213 2.610 1.00 93.94 82 HIS A O 1
ATOM 659 N N . TYR A 1 83 ? 18.864 24.325 4.072 1.00 92.69 83 TYR A N 1
ATOM 660 C CA . TYR A 1 83 ? 17.630 23.667 3.660 1.00 92.69 83 TYR A CA 1
ATOM 661 C C . TYR A 1 83 ? 17.297 23.895 2.184 1.00 92.69 83 TYR A C 1
ATOM 663 O O . TYR A 1 83 ? 16.984 22.938 1.480 1.00 92.69 83 TYR A O 1
ATOM 671 N N . LEU A 1 84 ? 17.424 25.139 1.714 1.00 89.31 84 LEU A N 1
ATOM 672 C CA . LEU A 1 84 ? 17.183 25.498 0.318 1.00 89.31 84 LEU A CA 1
ATOM 673 C C . LEU A 1 84 ? 18.138 24.792 -0.657 1.00 89.31 84 LEU A C 1
ATOM 675 O O . LEU A 1 84 ? 17.725 24.432 -1.755 1.00 89.31 84 LEU A O 1
ATOM 679 N N . GLN A 1 85 ? 19.414 24.649 -0.293 1.00 88.00 85 GLN A N 1
ATOM 680 C CA . GLN A 1 85 ? 20.440 24.117 -1.196 1.00 88.00 85 GLN A CA 1
ATOM 681 C C . GLN A 1 85 ? 20.476 22.590 -1.210 1.00 88.00 85 GLN A C 1
ATOM 683 O O . GLN A 1 85 ? 20.546 21.992 -2.281 1.00 88.00 85 GLN A O 1
ATOM 688 N N . ASP A 1 86 ? 20.390 21.984 -0.028 1.00 87.06 86 ASP A N 1
ATOM 689 C CA . ASP A 1 86 ? 20.682 20.565 0.163 1.00 87.06 86 ASP A CA 1
ATOM 690 C C . ASP A 1 86 ? 19.577 19.875 0.974 1.00 87.06 86 ASP A C 1
ATOM 692 O O . ASP A 1 86 ? 19.075 18.813 0.600 1.00 87.06 86 ASP A O 1
ATOM 696 N N . GLY A 1 87 ? 19.127 20.504 2.063 1.00 86.56 87 GLY A N 1
ATOM 697 C CA . GLY A 1 87 ? 18.273 19.841 3.046 1.00 86.56 87 GLY A CA 1
ATOM 698 C C . GLY A 1 87 ? 16.918 19.371 2.520 1.00 86.56 87 GLY A C 1
ATOM 699 O O . GLY A 1 87 ? 16.461 18.298 2.905 1.00 86.56 87 GLY A O 1
ATOM 700 N N . GLU A 1 88 ? 16.280 20.109 1.615 1.00 84.00 88 GLU A N 1
ATOM 701 C CA . GLU A 1 88 ? 15.006 19.685 1.030 1.00 84.00 88 GLU A CA 1
ATOM 702 C C . GLU A 1 88 ? 15.167 18.496 0.065 1.00 84.00 88 GLU A C 1
ATOM 704 O O . GLU A 1 88 ? 14.329 17.585 0.043 1.00 84.00 88 GLU A O 1
ATOM 709 N N . ALA A 1 89 ? 16.253 18.465 -0.712 1.00 81.06 89 ALA A N 1
ATOM 710 C CA . ALA A 1 89 ? 16.576 17.336 -1.583 1.00 81.06 89 ALA A CA 1
ATOM 711 C C . ALA A 1 89 ? 16.903 16.080 -0.760 1.00 81.06 89 ALA A C 1
ATOM 713 O O . ALA A 1 89 ? 16.487 14.978 -1.118 1.00 81.06 89 ALA A O 1
ATOM 714 N N . GLU A 1 90 ? 17.567 16.269 0.381 1.00 79.81 90 GLU A N 1
ATOM 715 C CA . GLU A 1 90 ? 17.877 15.229 1.366 1.00 79.81 90 GLU A CA 1
ATOM 716 C C . GLU A 1 90 ? 16.667 14.804 2.220 1.00 79.81 90 GLU A C 1
ATOM 718 O O . GLU A 1 90 ? 16.758 13.837 2.975 1.00 79.81 90 GLU A O 1
ATOM 723 N N . GLY A 1 91 ? 15.524 15.493 2.105 1.00 78.62 91 GLY A N 1
ATOM 724 C CA . GLY A 1 91 ? 14.305 15.187 2.861 1.00 78.62 91 GLY A CA 1
ATOM 725 C C . GLY A 1 91 ? 14.361 15.578 4.344 1.00 78.62 91 GLY A C 1
ATOM 726 O O . GLY A 1 91 ? 13.587 15.051 5.143 1.00 78.62 91 GLY A O 1
ATOM 727 N N . ARG A 1 92 ? 15.265 16.487 4.733 1.00 85.50 92 ARG A N 1
ATOM 728 C CA . ARG A 1 92 ? 15.382 16.998 6.109 1.00 85.50 92 ARG A CA 1
ATOM 729 C C . ARG A 1 92 ? 14.135 17.796 6.483 1.00 85.50 92 ARG A C 1
ATOM 731 O O . ARG A 1 92 ? 13.582 18.507 5.654 1.00 85.50 92 ARG A O 1
ATOM 738 N N . TRP A 1 93 ? 13.681 17.700 7.727 1.00 86.44 93 TRP A N 1
ATOM 739 C CA . TRP A 1 93 ? 12.454 18.373 8.160 1.00 86.44 93 TRP A CA 1
ATOM 740 C C . TRP A 1 93 ? 12.733 19.839 8.524 1.00 86.44 93 TRP A C 1
ATOM 742 O O . TRP A 1 93 ? 13.601 20.077 9.362 1.00 86.44 93 TRP A O 1
ATOM 752 N N . PRO A 1 94 ? 12.029 20.823 7.931 1.00 87.88 94 PRO A N 1
ATOM 753 C CA . PRO A 1 94 ? 12.247 22.245 8.210 1.00 87.88 94 PRO A CA 1
ATOM 754 C C . PRO A 1 94 ? 11.670 22.697 9.562 1.00 87.88 94 PRO A C 1
ATOM 756 O O . PRO A 1 94 ? 12.131 23.683 10.134 1.00 87.88 94 PRO A O 1
ATOM 759 N N . SER A 1 95 ? 10.664 21.991 10.075 1.00 85.75 95 SER A N 1
ATOM 760 C CA . SER A 1 95 ? 10.092 22.149 11.414 1.00 85.75 95 SER A CA 1
ATOM 761 C C . SER A 1 95 ? 9.383 20.856 11.823 1.00 85.75 95 SER A C 1
ATOM 763 O O . SER A 1 95 ? 9.187 19.961 11.000 1.00 85.75 95 SER A O 1
ATOM 765 N N . ASP A 1 96 ? 8.943 20.771 13.075 1.00 76.06 96 ASP A N 1
ATOM 766 C CA . ASP A 1 96 ? 8.022 19.732 13.547 1.00 76.06 96 ASP A CA 1
ATOM 767 C C . ASP A 1 96 ? 6.607 19.860 12.955 1.00 76.06 96 ASP A C 1
ATOM 769 O O . ASP A 1 96 ? 5.780 18.973 13.150 1.00 76.06 96 ASP A O 1
ATOM 773 N N . ALA A 1 97 ? 6.343 20.951 12.232 1.00 76.88 97 ALA A N 1
ATOM 774 C CA . ALA A 1 97 ? 5.054 21.328 11.677 1.00 76.88 97 ALA A CA 1
ATOM 775 C C . ALA A 1 97 ? 4.958 21.122 10.151 1.00 76.88 97 ALA A C 1
ATOM 777 O O . ALA A 1 97 ? 3.928 21.475 9.576 1.00 76.88 97 ALA A O 1
ATOM 778 N N . PHE A 1 98 ? 5.989 20.571 9.488 1.00 81.56 98 PHE A N 1
ATOM 779 C CA . PHE A 1 98 ? 5.999 20.348 8.035 1.00 81.56 98 PHE A CA 1
ATOM 780 C C . PHE A 1 98 ? 6.808 19.102 7.617 1.00 81.56 98 PHE A C 1
ATOM 782 O O . PHE A 1 98 ? 8.006 19.028 7.889 1.00 81.56 98 PHE A O 1
ATOM 789 N N . ASP A 1 99 ? 6.182 18.158 6.901 1.00 82.25 99 ASP A N 1
ATOM 790 C CA . ASP A 1 99 ? 6.823 16.945 6.358 1.00 82.25 99 ASP A CA 1
ATOM 791 C C . ASP A 1 99 ? 7.026 17.107 4.842 1.00 82.25 99 ASP A C 1
ATOM 793 O O . ASP A 1 99 ? 6.085 16.920 4.062 1.00 82.25 99 ASP A O 1
ATOM 797 N N . PRO A 1 100 ? 8.248 17.446 4.389 1.00 80.44 100 PRO A N 1
ATOM 798 C CA . PRO A 1 100 ? 8.512 17.688 2.976 1.00 80.44 100 PRO A CA 1
ATOM 799 C C . PRO A 1 100 ? 8.447 16.414 2.130 1.00 80.44 100 PRO A C 1
ATOM 801 O O . PRO A 1 100 ? 8.199 16.507 0.928 1.00 80.44 100 PRO A O 1
ATOM 804 N N . GLY A 1 101 ? 8.669 15.242 2.734 1.00 77.06 101 GLY A N 1
ATOM 805 C CA . GLY A 1 101 ? 8.583 13.952 2.056 1.00 77.06 101 GLY A CA 1
ATOM 806 C C . GLY A 1 101 ? 7.131 13.586 1.789 1.00 77.06 101 GLY A C 1
ATOM 807 O O . GLY A 1 101 ? 6.747 13.398 0.637 1.00 77.06 101 GLY A O 1
ATOM 808 N N . TRP A 1 102 ? 6.297 13.603 2.833 1.00 76.19 102 TRP A N 1
ATOM 809 C CA . TRP A 1 102 ? 4.859 13.387 2.685 1.00 76.19 102 TRP A CA 1
ATOM 810 C C . TRP A 1 102 ? 4.234 14.406 1.737 1.00 76.19 102 TRP A C 1
ATOM 812 O O . TRP A 1 102 ? 3.481 14.023 0.849 1.00 76.19 102 TRP A O 1
ATOM 822 N N . TYR A 1 103 ? 4.575 15.690 1.872 1.00 78.00 103 TYR A N 1
ATOM 823 C CA . TYR A 1 103 ? 4.013 16.729 1.016 1.00 78.00 103 TYR A CA 1
ATOM 824 C C . TYR A 1 103 ? 4.378 16.509 -0.461 1.00 78.00 103 TYR A C 1
ATOM 826 O O . TYR A 1 103 ? 3.521 16.650 -1.329 1.00 78.00 103 TYR A O 1
ATOM 834 N N . ARG A 1 104 ? 5.620 16.098 -0.758 1.00 78.56 104 ARG A N 1
ATOM 835 C CA . ARG A 1 104 ? 6.062 15.741 -2.118 1.00 78.56 104 ARG A CA 1
ATOM 836 C C . ARG A 1 104 ? 5.337 14.513 -2.665 1.00 78.56 104 ARG A C 1
ATOM 838 O O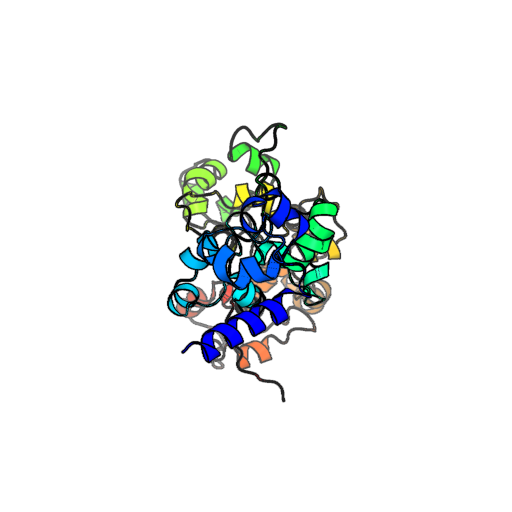 . ARG A 1 104 ? 4.921 14.520 -3.818 1.00 78.56 104 ARG A O 1
ATOM 845 N N . ASP A 1 105 ? 5.199 13.475 -1.849 1.00 70.88 105 ASP A N 1
ATOM 846 C CA . ASP A 1 105 ? 4.634 12.191 -2.272 1.00 70.88 105 ASP A CA 1
ATOM 847 C C . ASP A 1 105 ? 3.103 12.237 -2.390 1.00 70.88 105 ASP A C 1
ATOM 849 O O . ASP A 1 105 ? 2.511 11.551 -3.223 1.00 70.88 105 ASP A O 1
ATOM 853 N N . PHE A 1 106 ? 2.450 13.057 -1.567 1.00 63.78 106 PHE A N 1
ATOM 854 C CA . PHE A 1 106 ? 1.000 13.231 -1.555 1.00 63.78 106 PHE A CA 1
ATOM 855 C C . PHE A 1 106 ? 0.516 14.196 -2.649 1.00 63.78 106 PHE A C 1
ATOM 857 O O . PHE A 1 106 ? -0.602 14.059 -3.149 1.00 63.78 106 PHE A O 1
ATOM 864 N N . HIS A 1 107 ? 1.357 15.150 -3.060 1.00 67.44 107 HIS A N 1
ATOM 865 C CA . HIS A 1 107 ? 1.046 16.146 -4.084 1.00 67.44 107 HIS A CA 1
ATOM 866 C C . HIS A 1 107 ? 1.824 15.873 -5.383 1.00 67.44 107 HIS A C 1
ATOM 868 O O . HIS A 1 107 ? 2.859 16.470 -5.669 1.00 67.44 107 HIS A O 1
ATOM 874 N N . SER A 1 108 ? 1.309 14.959 -6.212 1.00 62.78 108 SER A N 1
ATOM 875 C CA . SER A 1 108 ? 1.975 14.536 -7.458 1.00 62.78 108 SER A CA 1
ATOM 876 C C . SER A 1 108 ? 2.222 15.676 -8.460 1.00 62.78 108 SER A C 1
ATOM 878 O O . SER A 1 108 ? 3.122 15.582 -9.288 1.00 62.78 108 SER A O 1
ATOM 880 N N . ASP A 1 109 ? 1.450 16.766 -8.382 1.00 64.44 109 ASP A N 1
ATOM 881 C CA . ASP A 1 109 ? 1.595 17.956 -9.227 1.00 64.44 109 ASP A CA 1
ATOM 882 C C . ASP A 1 109 ? 2.930 18.689 -9.025 1.00 64.44 109 ASP A C 1
ATOM 884 O O . ASP A 1 109 ? 3.439 19.302 -9.964 1.00 64.44 109 ASP A O 1
ATOM 888 N N . ILE A 1 110 ? 3.533 18.580 -7.838 1.00 70.00 110 ILE A N 1
ATOM 889 C CA . ILE A 1 110 ? 4.845 19.177 -7.551 1.00 70.00 110 ILE A CA 1
ATOM 890 C C . ILE A 1 110 ? 6.007 18.192 -7.737 1.00 70.00 110 ILE A C 1
ATOM 892 O O . ILE A 1 110 ? 7.127 18.628 -8.012 1.00 70.00 110 ILE A O 1
ATOM 896 N N . GLN A 1 111 ? 5.747 16.879 -7.652 1.00 57.47 111 GLN A N 1
ATOM 897 C CA . GLN A 1 111 ? 6.745 15.822 -7.856 1.00 57.47 111 GLN A CA 1
ATOM 898 C C . GLN A 1 111 ? 7.266 15.805 -9.303 1.00 57.47 111 GLN A C 1
ATOM 900 O O . GLN A 1 111 ? 8.478 15.772 -9.517 1.00 57.47 111 GLN A O 1
ATOM 905 N N . ASP A 1 112 ? 6.371 15.910 -10.289 1.00 51.03 112 ASP A N 1
ATOM 906 C CA . ASP A 1 112 ? 6.727 15.878 -11.717 1.00 51.03 112 ASP A CA 1
ATOM 907 C C . ASP A 1 112 ? 7.421 17.166 -12.196 1.00 51.03 112 ASP A C 1
ATOM 909 O O . ASP A 1 112 ? 8.167 17.159 -13.178 1.00 51.03 112 ASP A O 1
ATOM 913 N N . ALA A 1 113 ? 7.189 18.280 -11.496 1.00 58.25 113 ALA A N 1
ATOM 914 C CA . ALA A 1 113 ? 7.730 19.596 -11.829 1.00 58.25 113 ALA A CA 1
ATOM 915 C C . ALA A 1 113 ? 9.051 19.919 -11.105 1.00 58.25 113 ALA A C 1
ATOM 917 O O . ALA A 1 113 ? 9.645 20.967 -11.364 1.00 58.25 113 ALA A O 1
ATOM 918 N N . GLY A 1 114 ? 9.510 19.045 -10.198 1.00 62.50 114 GLY A N 1
ATOM 919 C CA . GLY A 1 114 ? 10.710 19.277 -9.386 1.00 62.50 114 GLY A CA 1
ATOM 920 C C . GLY A 1 114 ? 10.606 20.526 -8.505 1.00 62.50 114 GLY A C 1
ATOM 921 O O . GLY A 1 114 ? 11.616 21.171 -8.232 1.00 62.50 114 GLY A O 1
ATOM 922 N N . ILE A 1 115 ? 9.385 20.907 -8.112 1.00 71.44 115 ILE A N 1
ATOM 923 C CA . ILE A 1 115 ? 9.130 22.113 -7.321 1.00 71.44 115 ILE A CA 1
ATOM 924 C C . ILE A 1 115 ? 9.377 21.799 -5.845 1.00 71.44 115 ILE A C 1
ATOM 926 O O . ILE A 1 115 ? 8.914 20.780 -5.333 1.00 71.44 115 ILE A O 1
ATOM 930 N N . SER A 1 116 ? 10.069 22.710 -5.160 1.00 81.31 116 SER A N 1
ATOM 931 C CA . SER A 1 116 ? 10.309 22.665 -3.714 1.00 81.31 116 SER A CA 1
ATOM 932 C C . SER A 1 116 ? 9.004 22.469 -2.921 1.00 81.31 116 SER A C 1
ATOM 934 O O . SER A 1 116 ? 8.118 23.322 -3.023 1.00 81.31 116 SER A O 1
ATOM 936 N N . PRO A 1 117 ? 8.853 21.388 -2.125 1.00 86.00 117 PRO A N 1
ATOM 937 C CA . PRO A 1 117 ? 7.705 21.177 -1.243 1.00 86.00 117 PRO A CA 1
ATOM 938 C C . PRO A 1 117 ? 7.377 22.358 -0.327 1.00 86.00 117 PRO A C 1
ATOM 940 O O . PRO A 1 117 ? 6.243 22.845 -0.347 1.00 86.00 117 PRO A O 1
ATOM 943 N N . LEU A 1 118 ? 8.351 22.852 0.446 1.00 87.50 118 LEU A N 1
ATOM 944 C CA . LEU A 1 118 ? 8.101 23.948 1.385 1.00 87.50 118 LEU A CA 1
ATOM 945 C C . LEU A 1 118 ? 7.851 25.260 0.636 1.00 87.50 118 LEU A C 1
ATOM 947 O O . LEU A 1 118 ? 6.942 26.014 0.984 1.00 87.50 118 LEU A O 1
ATOM 951 N N . GLY A 1 119 ? 8.608 25.504 -0.436 1.00 86.31 119 GLY A N 1
ATOM 952 C CA . GLY A 1 119 ? 8.426 26.668 -1.296 1.00 86.31 119 GLY A CA 1
ATOM 953 C C . GLY A 1 119 ? 7.044 26.697 -1.950 1.00 86.31 119 GLY A C 1
ATOM 954 O O . GLY A 1 119 ? 6.395 27.743 -1.964 1.00 86.31 119 GLY A O 1
ATOM 955 N N . HIS A 1 120 ? 6.554 25.553 -2.435 1.00 85.38 120 HIS A N 1
ATOM 956 C CA . HIS A 1 120 ? 5.200 25.424 -2.968 1.00 85.38 120 HIS A CA 1
ATOM 957 C C . HIS A 1 120 ? 4.150 25.677 -1.887 1.00 85.38 120 HIS A C 1
ATOM 959 O O . HIS A 1 120 ? 3.180 26.398 -2.122 1.00 85.38 120 HIS A O 1
ATOM 965 N N . PHE A 1 121 ? 4.331 25.098 -0.699 1.00 85.06 121 PHE A N 1
ATOM 966 C CA . PHE A 1 121 ? 3.379 25.264 0.391 1.00 85.06 121 PHE A CA 1
ATOM 967 C C . PHE A 1 121 ? 3.234 26.721 0.835 1.00 85.06 121 PHE A C 1
ATOM 969 O O . PHE A 1 121 ? 2.114 27.216 0.944 1.00 85.06 121 PHE A O 1
ATOM 976 N N . LEU A 1 122 ? 4.354 27.425 1.006 1.00 84.31 122 LEU A N 1
ATOM 977 C CA . LEU A 1 122 ? 4.369 28.849 1.342 1.00 84.31 122 LEU A CA 1
ATOM 978 C C . LEU A 1 122 ? 3.754 29.711 0.233 1.00 84.31 122 LEU A C 1
ATOM 980 O O . LEU A 1 122 ? 3.029 30.660 0.510 1.00 84.31 122 LEU A O 1
ATOM 984 N N . ALA A 1 123 ? 4.030 29.381 -1.030 1.00 77.69 123 ALA A N 1
ATOM 985 C CA . ALA A 1 123 ? 3.579 30.172 -2.168 1.00 77.69 123 ALA A CA 1
ATOM 986 C C . ALA A 1 123 ? 2.090 29.999 -2.493 1.00 77.69 123 ALA A C 1
ATOM 988 O O . ALA A 1 123 ? 1.443 30.966 -2.900 1.00 77.69 123 ALA A O 1
ATOM 989 N N . PHE A 1 124 ? 1.584 28.772 -2.369 1.00 77.25 124 PHE A N 1
ATOM 990 C CA . PHE A 1 124 ? 0.266 28.379 -2.863 1.00 77.25 124 PHE A CA 1
ATOM 991 C C . PHE A 1 124 ? -0.431 27.414 -1.910 1.00 77.25 124 PHE A C 1
ATOM 993 O O . PHE A 1 124 ? -1.592 27.627 -1.577 1.00 77.25 124 PHE A O 1
ATOM 1000 N N . GLY A 1 125 ? 0.274 26.391 -1.419 1.00 78.12 125 GLY A N 1
ATOM 1001 C CA . GLY A 1 125 ? -0.347 25.285 -0.688 1.00 78.12 125 GLY A CA 1
ATOM 1002 C C . GLY A 1 125 ? -1.155 25.701 0.541 1.00 78.12 125 GLY A C 1
ATOM 1003 O O . GLY A 1 125 ? -2.271 25.221 0.706 1.00 78.12 125 GL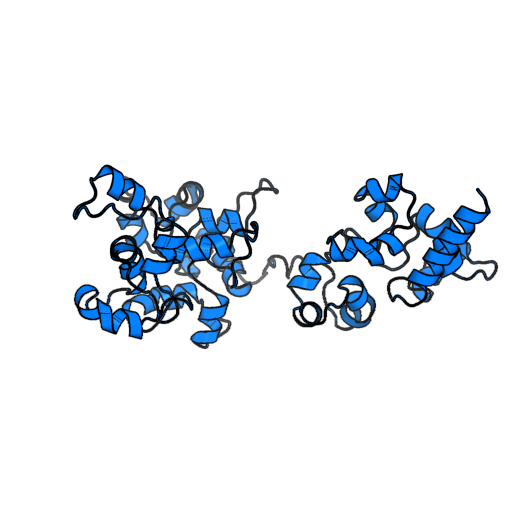Y A O 1
ATOM 1004 N N . ALA A 1 126 ? -0.660 26.632 1.360 1.00 75.31 126 ALA A N 1
ATOM 1005 C CA . ALA A 1 126 ? -1.402 27.124 2.521 1.00 75.31 126 ALA A CA 1
ATOM 1006 C C . ALA A 1 126 ? -2.698 27.855 2.117 1.00 75.31 126 ALA A C 1
ATOM 1008 O O . ALA A 1 126 ? -3.746 27.643 2.725 1.00 75.31 126 ALA A O 1
ATOM 1009 N N . ALA A 1 127 ? -2.652 28.673 1.060 1.00 69.56 127 ALA A N 1
ATOM 1010 C CA . ALA A 1 127 ? -3.823 29.375 0.528 1.00 69.56 127 ALA A CA 1
ATOM 1011 C C . ALA A 1 127 ? -4.804 28.427 -0.189 1.00 69.56 127 ALA A C 1
ATOM 1013 O O . ALA A 1 127 ? -6.010 28.659 -0.183 1.00 69.56 127 ALA A O 1
ATOM 1014 N N . GLU A 1 128 ? -4.290 27.342 -0.770 1.00 70.56 128 GLU A N 1
ATOM 1015 C CA . GLU A 1 128 ? -5.064 26.244 -1.355 1.00 70.56 128 GLU A CA 1
ATOM 1016 C C . GLU A 1 128 ? -5.664 25.303 -0.296 1.00 70.56 128 GLU A C 1
ATOM 1018 O O . GLU A 1 128 ? -6.415 24.392 -0.642 1.00 70.56 128 GLU A O 1
ATOM 1023 N N . GLY A 1 129 ? -5.349 25.506 0.989 1.00 71.75 129 GLY A N 1
ATOM 1024 C CA . GLY A 1 129 ? -5.814 24.655 2.083 1.00 71.75 129 GLY A CA 1
ATOM 1025 C C . GLY A 1 129 ? -5.146 23.278 2.124 1.00 71.75 129 GLY A C 1
ATOM 1026 O O . GLY A 1 129 ? -5.699 22.354 2.717 1.00 71.75 129 GLY A O 1
ATOM 1027 N N . ARG A 1 130 ? -3.975 23.110 1.495 1.00 76.75 130 ARG A N 1
ATOM 1028 C CA . ARG A 1 130 ? -3.174 21.885 1.619 1.00 76.75 130 ARG A CA 1
ATOM 1029 C C . ARG A 1 130 ? -2.686 21.739 3.061 1.00 76.75 130 ARG A C 1
ATOM 1031 O O . ARG A 1 130 ? -2.560 22.720 3.793 1.00 76.75 130 ARG A O 1
ATOM 1038 N N . HIS A 1 131 ? -2.402 20.510 3.473 1.00 73.44 131 HIS A N 1
ATOM 1039 C CA . HIS A 1 131 ? -1.872 20.264 4.808 1.00 73.44 131 HIS A CA 1
ATOM 1040 C C . HIS A 1 131 ? -0.340 20.224 4.767 1.00 73.44 131 HIS A C 1
ATOM 1042 O O . HIS A 1 131 ? 0.215 19.679 3.822 1.00 73.44 131 HIS A O 1
ATOM 1048 N N . PRO A 1 132 ? 0.355 20.799 5.759 1.00 72.12 132 PRO A N 1
ATOM 1049 C CA . PRO A 1 132 ? 1.820 20.785 5.829 1.00 72.12 132 PRO A CA 1
ATOM 1050 C C . PRO A 1 132 ? 2.375 19.456 6.363 1.00 72.12 132 PRO A C 1
ATOM 1052 O O . PRO A 1 132 ? 3.537 19.116 6.165 1.00 72.12 132 PRO A O 1
ATOM 1055 N N . LEU A 1 133 ? 1.521 18.702 7.047 1.00 67.31 133 LEU A N 1
ATOM 1056 C CA . LEU A 1 133 ? 1.765 17.395 7.632 1.00 67.31 133 LEU A CA 1
ATOM 1057 C C . LEU A 1 133 ? 0.536 16.517 7.388 1.00 67.31 133 LEU A C 1
ATOM 1059 O O . LEU A 1 133 ? -0.563 17.048 7.190 1.00 67.31 133 LEU A O 1
ATOM 1063 N N . PRO A 1 134 ? 0.661 15.191 7.524 1.00 55.16 134 PRO A N 1
ATOM 1064 C CA . PRO A 1 134 ? -0.496 14.332 7.732 1.00 55.16 134 PRO A CA 1
ATOM 1065 C C . PRO A 1 134 ? -1.294 14.839 8.950 1.00 55.16 134 PRO A C 1
ATOM 1067 O O . PRO A 1 134 ? -0.817 14.792 10.081 1.00 55.16 134 PRO A O 1
ATOM 1070 N N . SER A 1 135 ? -2.504 15.356 8.746 1.00 48.94 135 SER A N 1
ATOM 1071 C CA . SER A 1 135 ? -3.406 15.709 9.857 1.00 48.94 135 SER A CA 1
ATOM 1072 C C . SER A 1 135 ? -3.979 14.431 10.457 1.00 48.94 135 SER A C 1
ATOM 1074 O O . SER A 1 135 ? -4.117 13.492 9.700 1.00 48.94 135 SER A O 1
ATOM 1076 N N . PRO A 1 136 ? -4.415 14.348 11.724 1.00 42.25 136 PRO A N 1
ATOM 1077 C CA . PRO A 1 136 ? -5.078 13.149 12.261 1.00 42.25 136 PRO A CA 1
ATOM 1078 C C . PRO A 1 136 ? -6.236 12.628 11.389 1.00 42.25 136 PRO A C 1
ATOM 1080 O O . PRO A 1 136 ? -6.482 11.438 11.353 1.00 42.25 136 PRO A O 1
ATOM 1083 N N . GLU A 1 137 ? -6.906 13.476 10.604 1.00 41.31 137 GLU A N 1
ATOM 1084 C CA . GLU A 1 137 ? -7.927 13.038 9.636 1.00 41.31 137 GLU A CA 1
ATOM 1085 C C . GLU A 1 137 ? -7.377 12.568 8.271 1.00 41.31 137 GLU A C 1
ATOM 1087 O O . GLU A 1 137 ? -8.021 11.769 7.601 1.00 41.31 137 GLU A O 1
ATOM 1092 N N . THR A 1 138 ? -6.163 12.963 7.869 1.00 44.94 138 THR A N 1
ATOM 1093 C CA . THR A 1 138 ? -5.424 12.404 6.708 1.00 44.94 138 THR A CA 1
ATOM 1094 C C . THR A 1 138 ? -4.354 11.369 7.119 1.00 44.94 138 THR A C 1
ATOM 1096 O O . THR A 1 138 ? -3.831 10.597 6.310 1.00 44.94 138 THR A O 1
ATOM 1099 N N . ALA A 1 139 ? -4.134 11.241 8.421 1.00 48.81 139 ALA A N 1
ATOM 1100 C CA . ALA A 1 139 ? -3.386 10.264 9.181 1.00 48.81 139 ALA A CA 1
ATOM 1101 C C . ALA A 1 139 ? -4.392 9.385 9.932 1.00 48.81 139 ALA A C 1
ATOM 1103 O O . ALA A 1 139 ? -4.352 9.339 11.145 1.00 48.81 139 ALA A O 1
ATOM 1104 N N . VAL A 1 140 ? -5.258 8.664 9.208 1.00 36.19 140 VAL A N 1
ATOM 1105 C CA . VAL A 1 140 ? -6.267 7.762 9.793 1.00 36.19 140 VAL A CA 1
ATOM 1106 C C . VAL A 1 140 ? -7.288 8.547 10.638 1.00 36.19 140 VAL A C 1
ATOM 1108 O O . VAL A 1 140 ? -7.064 8.740 11.830 1.00 36.19 140 VAL A O 1
ATOM 1111 N N . PRO A 1 141 ? -8.428 8.976 10.062 1.00 33.91 141 PRO A N 1
ATOM 1112 C CA . PRO A 1 141 ? -9.418 9.734 10.816 1.00 33.91 141 PRO A CA 1
ATOM 1113 C C . PRO A 1 141 ? -10.023 8.895 11.943 1.00 33.91 141 PRO A C 1
ATOM 1115 O O . PRO A 1 141 ? -10.408 7.744 11.738 1.00 33.91 141 PRO A O 1
ATOM 1118 N N . ALA A 1 142 ? -10.181 9.524 13.110 1.00 34.84 142 ALA A N 1
ATOM 1119 C CA . ALA A 1 142 ? -11.241 9.184 14.047 1.00 34.84 142 ALA A CA 1
ATOM 1120 C C . ALA A 1 142 ? -12.580 9.537 13.376 1.00 34.84 142 ALA A C 1
ATOM 1122 O O . ALA A 1 142 ? -12.935 10.710 13.266 1.00 34.84 142 ALA A O 1
ATOM 1123 N N . VAL A 1 143 ? -13.308 8.533 12.889 1.00 33.94 143 VAL A N 1
ATOM 1124 C CA . VAL A 1 143 ? -14.648 8.699 12.315 1.00 33.94 143 VAL A CA 1
ATOM 1125 C C . VAL A 1 143 ? -15.690 8.530 13.412 1.00 33.94 143 VAL A C 1
ATOM 1127 O O . VAL A 1 143 ? -16.004 7.427 13.847 1.00 33.94 143 VAL A O 1
ATOM 1130 N N . ALA A 1 144 ? -16.305 9.637 13.821 1.00 35.44 144 ALA A N 1
ATOM 1131 C CA . ALA A 1 144 ? -17.553 9.623 14.572 1.00 35.44 144 ALA A CA 1
ATOM 1132 C C . ALA A 1 144 ? -18.755 9.342 13.645 1.00 35.44 144 ALA A C 1
ATOM 1134 O O . ALA A 1 144 ? -19.648 10.168 13.538 1.00 35.44 144 ALA A O 1
ATOM 1135 N N . GLU A 1 145 ? -18.799 8.172 13.005 1.00 32.22 145 GLU A N 1
ATOM 1136 C CA . GLU A 1 145 ? -20.026 7.540 12.497 1.00 32.22 145 GLU A CA 1
ATOM 1137 C C . GLU A 1 145 ? -19.860 6.023 12.636 1.00 32.22 145 GLU A C 1
ATOM 1139 O O . GLU A 1 145 ? -19.208 5.382 11.822 1.00 32.22 145 GLU A O 1
ATOM 1144 N N . ALA A 1 146 ? -20.405 5.480 13.734 1.00 38.91 146 ALA A N 1
ATOM 1145 C CA . ALA A 1 146 ? -20.371 4.067 14.116 1.00 38.91 146 ALA A CA 1
ATOM 1146 C C . ALA A 1 146 ? -19.036 3.365 13.802 1.00 38.91 146 ALA A C 1
ATOM 1148 O O . ALA A 1 146 ? -18.985 2.461 12.966 1.00 38.91 146 ALA A O 1
ATOM 1149 N N . GLU A 1 147 ? -17.975 3.760 14.518 1.00 38.56 147 GLU A N 1
ATOM 1150 C CA . GLU A 1 147 ? -16.813 2.892 14.745 1.00 38.56 147 GLU A CA 1
ATOM 1151 C C . GLU A 1 147 ? -17.331 1.455 14.933 1.00 38.56 147 GLU A C 1
ATOM 1153 O O . GLU A 1 147 ? -18.220 1.249 15.775 1.00 38.56 147 GLU A O 1
ATOM 1158 N N . PRO A 1 148 ? -16.861 0.462 14.154 1.00 46.59 148 PRO A N 1
ATOM 1159 C CA . PRO A 1 148 ? -17.163 -0.922 14.469 1.00 46.59 148 PRO A CA 1
ATOM 1160 C C . PRO A 1 148 ? -16.799 -1.116 15.941 1.00 46.59 148 PRO A C 1
ATOM 1162 O O . PRO A 1 148 ? -15.666 -0.846 16.334 1.00 46.59 148 PRO A O 1
ATOM 1165 N N . ALA A 1 149 ? -17.776 -1.510 16.765 1.00 56.53 149 ALA A N 1
ATOM 1166 C CA . ALA A 1 149 ? -17.652 -1.531 18.225 1.00 56.53 149 ALA A CA 1
ATOM 1167 C C . ALA A 1 149 ? -16.455 -2.379 18.709 1.00 56.53 149 ALA A C 1
ATOM 1169 O O . ALA A 1 149 ? -16.052 -2.300 19.871 1.00 56.53 149 ALA A O 1
ATOM 1170 N N . SER A 1 150 ? -15.872 -3.171 17.805 1.00 81.25 150 SER A N 1
ATOM 1171 C CA . SER A 1 150 ? -14.633 -3.909 17.954 1.00 81.25 150 SER A CA 1
ATOM 1172 C C . SER A 1 150 ? -13.911 -4.147 16.611 1.00 81.25 150 SER A C 1
ATOM 1174 O O . SER A 1 150 ? -14.502 -4.107 15.531 1.00 81.25 150 SER A O 1
ATOM 1176 N N . ALA A 1 151 ? -12.629 -4.532 16.674 1.00 82.25 151 ALA A N 1
ATOM 1177 C CA . ALA A 1 151 ? -11.864 -5.053 15.530 1.00 82.25 151 ALA A CA 1
ATOM 1178 C C . ALA A 1 151 ? -12.573 -6.208 14.793 1.00 82.25 151 ALA A C 1
ATOM 1180 O O . ALA A 1 151 ? -12.373 -6.403 13.591 1.00 82.25 151 ALA A O 1
ATOM 1181 N N . ARG A 1 152 ? -13.408 -6.969 15.513 1.00 91.50 152 ARG A N 1
ATOM 1182 C CA . ARG A 1 152 ? -14.219 -8.043 14.947 1.00 91.50 152 ARG A CA 1
ATOM 1183 C C . ARG A 1 152 ? -15.258 -7.491 13.980 1.00 91.50 152 ARG A C 1
ATOM 1185 O O . ARG A 1 152 ? -15.281 -7.929 12.834 1.00 91.50 152 ARG A O 1
ATOM 1192 N N . ASP A 1 153 ? -16.039 -6.504 14.410 1.00 88.50 153 ASP A N 1
ATOM 1193 C CA . ASP A 1 153 ? -17.103 -5.915 13.591 1.00 88.50 153 ASP A CA 1
ATOM 1194 C C . ASP A 1 153 ? -16.527 -5.283 12.314 1.00 88.50 153 ASP A C 1
ATOM 1196 O O . ASP A 1 153 ? -17.103 -5.418 11.237 1.00 88.50 153 ASP A O 1
ATOM 1200 N N . CYS A 1 154 ? -15.338 -4.672 12.407 1.00 88.31 154 CYS A N 1
ATOM 1201 C CA . CYS A 1 154 ? -14.616 -4.124 11.256 1.00 88.31 154 CYS A CA 1
ATOM 1202 C C . CYS A 1 154 ? -14.319 -5.208 10.209 1.00 88.31 154 CYS A C 1
ATOM 1204 O O . CYS A 1 154 ? -14.627 -5.062 9.023 1.00 88.31 154 CYS A O 1
ATOM 1206 N N . ILE A 1 155 ? -13.735 -6.325 10.651 1.00 93.06 155 ILE A N 1
ATOM 1207 C CA . ILE A 1 155 ? -13.353 -7.415 9.755 1.00 93.06 155 ILE A CA 1
ATOM 1208 C C . ILE A 1 155 ? -14.592 -8.125 9.198 1.00 93.06 155 ILE A C 1
ATOM 1210 O O . ILE A 1 155 ? -14.621 -8.419 8.000 1.00 93.06 155 ILE A O 1
ATOM 1214 N N . GLU A 1 156 ? -15.622 -8.355 10.014 1.00 93.19 156 GLU A N 1
ATOM 1215 C CA . GLU A 1 156 ? -16.884 -8.953 9.564 1.00 93.19 156 GLU A CA 1
ATOM 1216 C C . GLU A 1 156 ? -17.570 -8.075 8.509 1.00 93.19 156 GLU A C 1
ATOM 1218 O O . GLU A 1 156 ? -17.935 -8.578 7.443 1.00 93.19 156 GLU A O 1
ATOM 1223 N N . ALA A 1 157 ? -17.655 -6.761 8.740 1.00 91.75 157 ALA A N 1
ATOM 1224 C CA . ALA A 1 157 ? -18.225 -5.812 7.785 1.00 91.75 157 ALA A CA 1
ATOM 1225 C C . ALA A 1 157 ? -17.420 -5.739 6.476 1.00 91.75 157 ALA A C 1
ATOM 1227 O O . ALA A 1 157 ? -18.005 -5.642 5.396 1.00 91.75 157 ALA A O 1
ATOM 1228 N N . SER A 1 158 ? -16.086 -5.839 6.551 1.00 93.94 158 SER A N 1
ATOM 1229 C CA . SER A 1 158 ? -15.218 -5.820 5.365 1.00 93.94 158 SER A CA 1
ATOM 1230 C C . SER A 1 158 ? -15.407 -7.040 4.452 1.00 93.94 158 SER A C 1
ATOM 1232 O O . SER A 1 158 ? -15.150 -6.967 3.251 1.00 93.94 158 SER A O 1
ATOM 1234 N N . GLY A 1 159 ? -15.811 -8.191 5.006 1.00 95.94 159 GLY A N 1
ATOM 1235 C CA . GLY A 1 159 ? -15.871 -9.460 4.276 1.00 95.94 159 GLY A CA 1
ATOM 1236 C C . GLY A 1 159 ? -14.507 -9.994 3.809 1.00 95.94 159 GLY A C 1
ATOM 1237 O O . GLY A 1 159 ? -14.464 -10.886 2.960 1.00 95.94 159 GLY A O 1
ATOM 1238 N N . LEU A 1 160 ? -13.394 -9.456 4.323 1.00 97.69 160 LEU A N 1
ATOM 1239 C CA . LEU A 1 160 ? -12.035 -9.832 3.915 1.00 97.69 160 LEU A CA 1
ATOM 1240 C C . LEU A 1 160 ? -11.476 -11.049 4.666 1.00 97.69 160 LEU A C 1
ATOM 1242 O O . LEU A 1 160 ? -10.399 -11.533 4.316 1.00 97.69 160 LEU A O 1
ATOM 1246 N N . PHE A 1 161 ? -12.181 -11.562 5.674 1.00 98.12 161 PHE A N 1
ATOM 1247 C CA . PHE A 1 161 ? -11.819 -12.804 6.351 1.00 98.12 161 PHE A CA 1
ATOM 1248 C C . PHE A 1 161 ? -12.558 -13.994 5.727 1.00 98.12 161 PHE A C 1
ATOM 1250 O O . PHE A 1 161 ? -13.782 -14.089 5.797 1.00 98.12 161 PHE A O 1
ATOM 1257 N N . ASP A 1 162 ? -11.812 -14.903 5.102 1.00 97.75 162 ASP A N 1
ATOM 1258 C CA . ASP A 1 162 ? -12.348 -16.084 4.424 1.00 97.75 162 ASP A CA 1
ATOM 1259 C C . ASP A 1 162 ? -12.210 -17.300 5.355 1.00 97.75 162 ASP A C 1
ATOM 1261 O O . ASP A 1 162 ? -11.140 -17.896 5.478 1.00 97.75 162 ASP A O 1
ATOM 1265 N N . VAL A 1 163 ? -13.307 -17.646 6.038 1.00 96.75 163 VAL A N 1
ATOM 1266 C CA . VAL A 1 163 ? -13.367 -18.746 7.020 1.00 96.75 163 VAL A CA 1
ATOM 1267 C C . VAL A 1 163 ? -12.957 -20.083 6.399 1.00 96.75 163 VAL A C 1
ATOM 1269 O O . VAL A 1 163 ? -12.174 -20.827 6.995 1.00 96.75 163 VAL A O 1
ATOM 1272 N N . ASP A 1 164 ? -13.444 -20.376 5.191 1.00 95.75 164 ASP A N 1
ATOM 1273 C CA . ASP A 1 164 ? -13.149 -21.627 4.492 1.00 95.75 164 ASP A CA 1
ATOM 1274 C C . ASP A 1 164 ? -11.669 -21.698 4.109 1.00 95.75 164 ASP A C 1
ATOM 1276 O O . ASP A 1 164 ? -11.018 -22.728 4.302 1.00 95.75 164 ASP A O 1
ATOM 1280 N N . PHE A 1 165 ? -11.114 -20.596 3.596 1.00 95.31 165 PHE A N 1
ATOM 1281 C CA . PHE A 1 165 ? -9.686 -20.485 3.313 1.00 95.31 165 PHE A CA 1
ATOM 1282 C C . PHE A 1 165 ? -8.848 -20.661 4.580 1.00 95.31 165 PHE A C 1
ATOM 1284 O O . PHE A 1 165 ? -7.856 -21.392 4.552 1.00 95.31 165 PHE A O 1
ATOM 1291 N N . TYR A 1 166 ? -9.235 -20.015 5.679 1.00 96.38 166 TYR A N 1
ATOM 1292 C CA . TYR A 1 166 ? -8.477 -20.027 6.923 1.00 96.38 166 TYR A CA 1
ATOM 1293 C C . TYR A 1 166 ? -8.419 -21.436 7.521 1.00 96.38 166 TYR A C 1
ATOM 1295 O O . TYR A 1 166 ? -7.336 -21.963 7.763 1.00 96.38 166 TYR A O 1
ATOM 1303 N N . LEU A 1 167 ? -9.569 -22.104 7.653 1.00 95.31 167 LEU A N 1
ATOM 1304 C CA . LEU A 1 167 ? -9.655 -23.476 8.167 1.00 95.31 167 LEU A CA 1
ATOM 1305 C C . LEU A 1 167 ? -9.010 -24.517 7.240 1.00 95.31 167 LEU A C 1
ATOM 1307 O O . LEU A 1 167 ? -8.540 -25.554 7.709 1.00 95.31 167 LEU A O 1
ATOM 1311 N N . ALA A 1 168 ? -8.992 -24.273 5.926 1.00 93.31 168 ALA A N 1
ATOM 1312 C CA . ALA A 1 168 ? -8.278 -25.128 4.978 1.00 93.31 168 ALA A CA 1
ATOM 1313 C C . ALA A 1 168 ? -6.755 -24.931 5.041 1.00 93.31 168 ALA A C 1
ATOM 1315 O O . ALA A 1 168 ? -6.008 -25.887 4.830 1.00 93.31 168 ALA A O 1
ATOM 1316 N N . SER A 1 169 ? -6.300 -23.707 5.321 1.00 91.62 169 SER A N 1
ATOM 1317 C CA . SER A 1 169 ? -4.877 -23.348 5.381 1.00 91.62 169 SER A CA 1
ATOM 1318 C C . SER A 1 169 ? -4.236 -23.687 6.726 1.00 91.62 169 SER A C 1
ATOM 1320 O O . SER A 1 169 ? -3.033 -23.939 6.776 1.00 91.62 169 SER A O 1
ATOM 1322 N N . TYR A 1 170 ? -5.035 -23.724 7.796 1.00 93.62 170 TYR A N 1
ATOM 1323 C CA . TYR A 1 170 ? -4.589 -23.887 9.180 1.00 93.62 170 TYR A CA 1
ATOM 1324 C C . TYR A 1 170 ? -5.340 -25.034 9.884 1.00 93.62 170 TYR A C 1
ATOM 1326 O O . TYR A 1 170 ? -6.288 -24.793 10.640 1.00 93.62 170 TYR A O 1
ATOM 1334 N N . PRO A 1 171 ? -4.960 -26.305 9.620 1.00 92.12 171 PRO A N 1
ATOM 1335 C CA . PRO A 1 171 ? -5.655 -27.475 10.164 1.00 92.12 171 PRO A CA 1
ATOM 1336 C C . PRO A 1 171 ? -5.616 -27.591 11.692 1.00 92.12 171 PRO A C 1
ATOM 1338 O O . PRO A 1 171 ? -6.471 -28.261 12.262 1.00 92.12 171 PRO A O 1
ATOM 1341 N N . ASP A 1 172 ? -4.643 -26.956 12.343 1.00 92.25 172 ASP A N 1
ATOM 1342 C CA . ASP A 1 172 ? -4.528 -26.856 13.799 1.00 92.25 172 ASP A CA 1
ATOM 1343 C C . ASP A 1 172 ? -5.715 -26.089 14.402 1.00 92.25 172 ASP A C 1
ATOM 1345 O O . ASP A 1 172 ? -6.414 -26.621 15.257 1.00 92.25 172 ASP A O 1
ATOM 1349 N N . VAL A 1 173 ? -6.064 -24.927 13.838 1.00 90.62 173 VAL A N 1
ATOM 1350 C CA . VAL A 1 173 ? -7.238 -24.137 14.268 1.00 90.62 173 VAL A CA 1
ATOM 1351 C C . VAL A 1 173 ? -8.536 -24.915 14.050 1.00 90.62 173 VAL A C 1
ATOM 1353 O O . VAL A 1 173 ? -9.456 -24.874 14.865 1.00 90.62 173 VAL A O 1
ATOM 1356 N N . ARG A 1 174 ? -8.605 -25.672 12.948 1.00 85.69 174 ARG A N 1
ATOM 1357 C CA . ARG A 1 174 ? -9.742 -26.553 12.659 1.00 85.69 174 ARG A CA 1
ATOM 1358 C C . ARG A 1 174 ? -9.882 -27.678 13.687 1.00 85.69 174 ARG A C 1
ATOM 1360 O O . ARG A 1 174 ? -11.009 -28.046 14.010 1.00 85.69 174 ARG A O 1
ATOM 1367 N N . GLY A 1 175 ? -8.767 -28.253 14.136 1.00 81.62 175 GLY A N 1
ATOM 1368 C CA . GLY A 1 175 ? -8.738 -29.350 15.106 1.00 81.62 175 GLY A CA 1
ATOM 1369 C C . GLY A 1 175 ? -9.179 -28.922 16.503 1.00 81.62 175 GLY A C 1
ATOM 1370 O O . GLY A 1 175 ? -9.879 -29.680 17.172 1.00 81.62 175 GLY A O 1
ATOM 1371 N N . ASP A 1 176 ? -8.843 -27.692 16.890 1.00 80.69 176 ASP A N 1
ATOM 1372 C CA . ASP A 1 176 ? -9.143 -27.139 18.214 1.00 80.69 176 ASP A CA 1
ATOM 1373 C C . ASP A 1 176 ? -10.590 -26.625 18.348 1.00 80.69 176 ASP A C 1
ATOM 1375 O O . ASP A 1 176 ? -11.070 -26.382 19.455 1.00 80.69 176 ASP A O 1
ATOM 1379 N N . GLY A 1 177 ? -11.317 -26.481 17.231 1.00 81.19 177 GLY A N 1
ATOM 1380 C CA . GLY A 1 177 ? -12.730 -26.081 17.216 1.00 81.19 177 GLY A CA 1
ATOM 1381 C C . GLY A 1 177 ? -12.988 -24.624 17.621 1.00 81.19 177 GLY A C 1
ATOM 1382 O O . GLY A 1 177 ? -14.135 -24.258 17.881 1.00 81.19 177 GLY A O 1
ATOM 1383 N N . GLN A 1 178 ? -11.943 -23.797 17.683 1.00 83.94 178 GLN A N 1
ATOM 1384 C CA . GLN A 1 178 ? -12.044 -22.372 17.991 1.00 83.94 178 GLN A CA 1
ATOM 1385 C C . GLN A 1 178 ? -12.697 -21.600 16.833 1.00 83.94 178 GLN A C 1
ATOM 1387 O O . GLN A 1 178 ? -12.523 -21.949 15.664 1.00 83.94 178 GLN A O 1
ATOM 1392 N N . ASP A 1 179 ? -13.423 -20.517 17.147 1.00 93.75 179 ASP A N 1
ATOM 1393 C CA . ASP A 1 179 ? -13.906 -19.578 16.128 1.00 93.75 179 ASP A CA 1
ATOM 1394 C C . ASP A 1 179 ? -12.712 -19.005 15.333 1.00 93.75 179 ASP A C 1
ATOM 1396 O O . ASP A 1 179 ? -11.836 -18.373 15.936 1.00 93.75 179 ASP A O 1
ATOM 1400 N N . PRO A 1 180 ? -12.643 -19.199 14.001 1.00 96.19 180 PRO A N 1
ATOM 1401 C CA . PRO A 1 180 ? -11.460 -18.839 13.218 1.00 96.19 180 PRO A CA 1
ATOM 1402 C C . PRO A 1 180 ? -11.149 -17.344 13.224 1.00 96.19 180 PRO A C 1
ATOM 1404 O O . PRO A 1 180 ? -9.978 -16.964 13.203 1.00 96.19 180 PRO A O 1
ATOM 1407 N N . LEU A 1 181 ? -12.182 -16.495 13.270 1.00 96.19 181 LEU A N 1
ATOM 1408 C CA . LEU A 1 181 ? -11.994 -15.049 13.332 1.00 96.19 181 LEU A CA 1
ATOM 1409 C C . LEU A 1 181 ? -11.445 -14.625 14.698 1.00 96.19 181 LEU A C 1
ATOM 1411 O O . LEU A 1 181 ? -10.489 -13.853 14.744 1.00 96.19 181 LEU A O 1
ATOM 1415 N N . THR A 1 182 ? -11.975 -15.171 15.797 1.00 94.19 182 THR A N 1
ATOM 1416 C CA . THR A 1 182 ? -11.402 -14.966 17.139 1.00 94.19 182 THR A CA 1
ATOM 1417 C C . THR A 1 182 ? -9.940 -15.406 17.184 1.00 94.19 182 THR A C 1
ATOM 1419 O O . THR A 1 182 ? -9.083 -14.625 17.588 1.00 94.19 182 THR A O 1
ATOM 1422 N N . HIS A 1 183 ? -9.619 -16.603 16.675 1.00 95.06 183 HIS A N 1
ATOM 1423 C CA . HIS A 1 183 ? -8.229 -17.062 16.600 1.00 95.06 183 HIS A CA 1
ATOM 1424 C C . HIS A 1 183 ? -7.350 -16.087 15.803 1.00 95.06 183 HIS A C 1
ATOM 1426 O O . HIS A 1 183 ? -6.235 -15.764 16.215 1.00 95.06 183 HIS A O 1
ATOM 1432 N N . PHE A 1 184 ? -7.831 -15.598 14.656 1.00 96.19 184 PHE A N 1
ATOM 1433 C CA . PHE A 1 184 ? -7.080 -14.639 13.854 1.00 96.19 184 PHE A CA 1
ATOM 1434 C C . PHE A 1 184 ? -6.814 -13.332 14.600 1.00 96.19 184 PHE A C 1
ATOM 1436 O O . PHE A 1 184 ? -5.675 -12.873 14.557 1.00 96.19 184 PHE A O 1
ATOM 1443 N N . LEU A 1 185 ? -7.824 -12.763 15.268 1.00 92.00 185 LEU A N 1
ATOM 1444 C CA . LEU A 1 185 ? -7.737 -11.517 16.038 1.00 92.00 185 LEU A CA 1
ATOM 1445 C C . LEU A 1 185 ? -6.751 -11.618 17.210 1.00 92.00 185 LEU A C 1
ATOM 1447 O O . LEU A 1 185 ? -5.946 -10.702 17.413 1.00 92.00 185 LEU A O 1
ATOM 1451 N N . ASP A 1 186 ? -6.788 -12.737 17.933 1.00 87.62 186 ASP A N 1
ATOM 1452 C CA . ASP A 1 186 ? -5.980 -12.948 19.134 1.00 87.62 186 ASP A CA 1
ATOM 1453 C C . ASP A 1 186 ? -4.534 -13.343 18.791 1.00 87.62 186 ASP A C 1
ATOM 1455 O O . ASP A 1 186 ? -3.581 -12.798 19.357 1.00 87.62 186 ASP A O 1
ATOM 1459 N N . PHE A 1 187 ? -4.349 -14.240 17.816 1.00 89.00 187 PHE A N 1
ATOM 1460 C CA . PHE A 1 187 ? -3.055 -14.879 17.540 1.00 89.00 187 PHE A CA 1
ATOM 1461 C C . PHE A 1 187 ? -2.662 -14.836 16.066 1.00 89.00 187 PHE A C 1
ATOM 1463 O O . PHE A 1 187 ? -1.535 -14.478 15.721 1.00 89.00 187 PHE A O 1
ATOM 1470 N N . GLY A 1 188 ? -3.590 -15.183 15.174 1.00 93.12 188 GLY A N 1
ATOM 1471 C CA . GLY A 1 188 ? -3.257 -15.537 13.799 1.00 93.12 188 GLY A CA 1
ATOM 1472 C C . GLY A 1 188 ? -2.511 -14.452 13.027 1.00 93.12 188 GLY A C 1
ATOM 1473 O O . GLY A 1 188 ? -1.550 -14.764 12.326 1.00 93.12 188 GLY A O 1
ATOM 1474 N N . TRP A 1 189 ? -2.893 -13.182 13.163 1.00 92.06 189 TRP A N 1
ATOM 1475 C CA . TRP A 1 189 ? -2.203 -12.108 12.444 1.00 92.06 189 TRP A CA 1
ATOM 1476 C C . TRP A 1 189 ? -0.759 -11.891 12.941 1.00 92.06 189 TRP A C 1
ATOM 1478 O O . TRP A 1 189 ? 0.117 -11.591 12.127 1.00 92.06 189 TRP A O 1
ATOM 1488 N N . ARG A 1 190 ? -0.484 -12.109 14.239 1.00 86.50 190 ARG A N 1
ATOM 1489 C CA . ARG A 1 190 ? 0.870 -12.038 14.833 1.00 86.50 190 ARG A CA 1
ATOM 1490 C C . ARG A 1 190 ? 1.753 -13.190 14.372 1.00 86.50 190 ARG A C 1
ATOM 1492 O O . ARG A 1 190 ? 2.951 -13.020 14.168 1.00 86.50 190 ARG A O 1
ATOM 1499 N N . GLU A 1 191 ? 1.137 -14.344 14.145 1.00 88.44 191 GLU A N 1
ATOM 1500 C CA . GLU A 1 191 ? 1.774 -15.529 13.567 1.00 88.44 191 GLU A CA 1
ATOM 1501 C C . GLU A 1 191 ? 1.958 -15.433 12.040 1.00 88.44 191 GLU A C 1
ATOM 1503 O O . GLU A 1 191 ? 2.518 -16.339 11.423 1.00 88.44 191 GLU A O 1
ATOM 1508 N N . GLY A 1 192 ? 1.490 -14.350 11.406 1.00 88.56 192 GLY A N 1
ATOM 1509 C CA . GLY A 1 192 ? 1.563 -14.164 9.954 1.00 88.56 192 GLY A CA 1
ATOM 1510 C C . GLY A 1 192 ? 0.551 -15.000 9.162 1.00 88.56 192 GLY A C 1
ATOM 1511 O O . GLY A 1 192 ? 0.712 -15.186 7.955 1.00 88.56 192 GLY A O 1
ATOM 1512 N N . ARG A 1 193 ? -0.500 -15.519 9.808 1.00 94.62 193 ARG A N 1
ATOM 1513 C CA . ARG A 1 193 ? -1.543 -16.316 9.151 1.00 94.62 193 ARG A CA 1
ATOM 1514 C C . ARG A 1 193 ? -2.417 -15.437 8.271 1.00 94.62 193 ARG A C 1
ATOM 1516 O O . ARG A 1 193 ? -3.029 -14.485 8.743 1.00 94.62 193 ARG A O 1
ATOM 1523 N N . ARG A 1 194 ? -2.512 -15.777 6.991 1.00 96.50 194 ARG A N 1
ATOM 1524 C CA . ARG A 1 194 ? -3.287 -15.031 6.007 1.00 96.50 194 ARG A CA 1
ATOM 1525 C C . ARG A 1 194 ? -4.793 -15.198 6.263 1.00 96.50 194 ARG A C 1
ATOM 1527 O O . ARG A 1 194 ? -5.260 -16.330 6.357 1.00 96.50 194 ARG A O 1
ATOM 1534 N N . PRO A 1 195 ? -5.568 -14.105 6.335 1.00 97.81 195 PRO A N 1
ATOM 1535 C CA . PRO A 1 195 ? -7.022 -14.160 6.505 1.00 97.81 195 PRO A CA 1
ATOM 1536 C C . PRO A 1 195 ? -7.761 -14.525 5.209 1.00 97.81 195 PRO A C 1
ATOM 1538 O O . PRO A 1 195 ? -8.910 -14.951 5.243 1.00 97.81 195 PRO A O 1
ATOM 1541 N N . ASN A 1 196 ? -7.105 -14.353 4.060 1.00 97.88 196 ASN A N 1
ATOM 1542 C CA . ASN A 1 196 ? -7.577 -14.752 2.739 1.00 97.88 196 ASN A CA 1
ATOM 1543 C C . ASN A 1 196 ? -6.370 -14.988 1.807 1.00 97.88 196 ASN A C 1
ATOM 1545 O O . ASN A 1 196 ? -5.223 -14.743 2.178 1.00 97.88 196 ASN A O 1
ATOM 1549 N N . ALA A 1 197 ? -6.613 -15.435 0.574 1.00 94.44 197 ALA A N 1
ATOM 1550 C CA . ALA A 1 197 ? -5.543 -15.801 -0.359 1.00 94.44 197 ALA A CA 1
ATOM 1551 C C . ALA A 1 197 ? -4.643 -14.636 -0.833 1.00 94.44 197 ALA A C 1
ATOM 1553 O O . ALA A 1 197 ? -3.557 -14.900 -1.342 1.00 94.44 197 ALA A O 1
ATOM 1554 N N . TYR A 1 198 ? -5.074 -13.379 -0.686 1.00 97.06 198 TYR A N 1
ATOM 1555 C CA . TYR A 1 198 ? -4.427 -12.192 -1.266 1.00 97.06 198 TYR A CA 1
ATOM 1556 C C . TYR A 1 198 ? -4.153 -11.082 -0.240 1.00 97.06 198 TYR A C 1
ATOM 1558 O O . TYR A 1 198 ? -3.917 -9.939 -0.619 1.00 97.06 198 TYR A O 1
ATOM 1566 N N . PHE A 1 199 ? -4.147 -11.419 1.050 1.00 97.25 199 PHE A N 1
ATOM 1567 C CA . PHE A 1 199 ? -3.706 -10.533 2.121 1.00 97.25 199 PHE A CA 1
ATOM 1568 C C . PHE A 1 199 ? -2.598 -11.217 2.920 1.00 97.25 199 PHE A C 1
ATOM 1570 O O . PHE A 1 199 ? -2.810 -12.301 3.466 1.00 97.25 199 PHE A O 1
ATOM 1577 N N . ASP A 1 200 ? -1.421 -10.596 2.993 1.00 94.00 200 ASP A N 1
ATOM 1578 C CA . ASP A 1 200 ? -0.272 -11.107 3.744 1.00 94.00 200 ASP A CA 1
ATOM 1579 C C . ASP A 1 200 ? 0.034 -10.184 4.931 1.00 94.00 200 ASP A C 1
ATOM 1581 O O . ASP A 1 200 ? 0.637 -9.128 4.731 1.00 94.00 200 ASP A O 1
ATOM 1585 N N . PRO A 1 201 ? -0.353 -10.564 6.166 1.00 89.81 201 PRO A N 1
ATOM 1586 C CA . PRO A 1 201 ? -0.117 -9.748 7.354 1.00 89.81 201 PRO A CA 1
ATOM 1587 C C . PRO A 1 201 ? 1.356 -9.402 7.573 1.00 89.81 201 PRO A C 1
ATOM 1589 O O . PRO A 1 201 ? 1.678 -8.277 7.944 1.00 89.81 201 PRO A O 1
ATOM 1592 N N . THR A 1 202 ? 2.266 -10.349 7.331 1.00 87.75 202 THR A N 1
ATOM 1593 C CA . THR A 1 202 ? 3.698 -10.140 7.559 1.00 87.75 202 THR A CA 1
ATOM 1594 C C . THR A 1 202 ? 4.266 -9.141 6.562 1.00 87.75 202 THR A C 1
ATOM 1596 O O . THR A 1 202 ? 4.988 -8.224 6.957 1.00 87.75 202 THR A O 1
ATOM 1599 N N . TRP A 1 203 ? 3.925 -9.295 5.282 1.00 83.44 203 TRP A N 1
ATOM 1600 C CA . TRP A 1 203 ? 4.347 -8.358 4.248 1.00 83.44 203 TRP A CA 1
ATOM 1601 C C . TRP A 1 203 ? 3.735 -6.973 4.479 1.00 83.44 203 TRP A C 1
ATOM 1603 O O . TRP A 1 203 ? 4.468 -5.991 4.528 1.00 83.44 203 TRP A O 1
ATOM 1613 N N . TYR A 1 204 ? 2.421 -6.902 4.708 1.00 82.56 204 TYR A N 1
ATOM 1614 C CA . TYR A 1 204 ? 1.698 -5.650 4.917 1.00 82.56 204 TYR A CA 1
ATOM 1615 C C . TYR A 1 204 ? 2.254 -4.853 6.101 1.00 82.56 204 TYR A C 1
ATOM 1617 O O . TYR A 1 204 ? 2.552 -3.668 5.959 1.00 82.56 204 TYR A O 1
ATOM 1625 N N . CYS A 1 205 ? 2.476 -5.503 7.250 1.00 78.94 205 CYS A N 1
ATOM 1626 C CA . CYS A 1 205 ? 3.091 -4.845 8.400 1.00 78.94 205 CYS A CA 1
ATOM 1627 C C . CYS A 1 205 ? 4.494 -4.323 8.080 1.00 78.94 205 CYS A C 1
ATOM 1629 O O . CYS A 1 205 ? 4.826 -3.201 8.446 1.00 78.94 205 CYS A O 1
ATOM 1631 N N . GLY A 1 206 ? 5.312 -5.123 7.389 1.00 73.19 206 GLY A N 1
ATOM 1632 C CA . GLY A 1 206 ? 6.671 -4.730 7.019 1.00 73.19 206 GLY A CA 1
ATOM 1633 C C . GLY A 1 206 ? 6.732 -3.556 6.039 1.00 73.19 206 GLY A C 1
ATOM 1634 O O . GLY A 1 206 ? 7.752 -2.880 5.991 1.00 73.19 206 GLY A O 1
ATOM 1635 N N . GLN A 1 207 ? 5.673 -3.322 5.261 1.00 73.19 207 GLN A N 1
ATOM 1636 C CA . GLN A 1 207 ? 5.597 -2.200 4.323 1.00 73.19 207 GLN A CA 1
ATOM 1637 C C . GLN A 1 207 ? 4.965 -0.950 4.934 1.00 73.19 207 GLN A C 1
ATOM 1639 O O . GLN A 1 207 ? 5.475 0.144 4.728 1.00 73.19 207 GLN A O 1
ATOM 1644 N N . TYR A 1 208 ? 3.862 -1.103 5.670 1.00 74.12 208 TYR A N 1
ATOM 1645 C CA . TYR A 1 208 ? 3.001 0.030 6.023 1.00 74.12 208 TYR A CA 1
ATOM 1646 C C . TYR A 1 208 ? 2.877 0.282 7.524 1.00 74.12 208 TYR A C 1
ATOM 1648 O O . TYR A 1 208 ? 2.555 1.395 7.919 1.00 74.12 208 TYR A O 1
ATOM 1656 N N . LEU A 1 209 ? 3.121 -0.726 8.367 1.00 68.00 209 LEU A N 1
ATOM 1657 C CA . LEU A 1 209 ? 2.887 -0.648 9.817 1.00 68.00 209 LEU A CA 1
ATOM 1658 C C . LEU A 1 209 ? 4.192 -0.802 10.603 1.00 68.00 209 LEU A C 1
ATOM 1660 O O . LEU A 1 209 ? 4.233 -1.505 11.612 1.00 68.00 209 LEU A O 1
ATOM 1664 N N . ASN A 1 210 ? 5.276 -0.198 10.099 1.00 52.94 210 ASN A N 1
ATOM 1665 C CA . ASN A 1 210 ? 6.619 -0.337 10.658 1.00 52.94 210 ASN A CA 1
ATOM 1666 C C . ASN A 1 210 ? 6.631 -0.141 12.191 1.00 52.94 210 ASN A C 1
ATOM 1668 O O . ASN A 1 210 ? 5.974 0.739 12.742 1.00 52.94 210 ASN A O 1
ATOM 1672 N N . ARG A 1 211 ? 7.401 -0.988 12.879 1.00 44.56 211 ARG A N 1
ATOM 1673 C CA . ARG A 1 211 ? 7.312 -1.307 14.316 1.00 44.56 211 ARG A CA 1
ATOM 1674 C C . ARG A 1 211 ? 7.888 -0.241 15.264 1.00 44.56 211 ARG A C 1
ATOM 1676 O O . ARG A 1 211 ? 8.201 -0.559 16.408 1.00 44.56 211 ARG A O 1
ATOM 1683 N N . THR A 1 212 ? 8.068 0.999 14.825 1.00 35.94 212 THR A N 1
ATOM 1684 C CA . THR A 1 212 ? 8.821 2.015 15.586 1.00 35.94 212 THR A CA 1
ATOM 1685 C C . THR A 1 212 ? 8.032 2.592 16.768 1.00 35.94 212 THR A C 1
ATOM 1687 O O . THR A 1 212 ? 8.627 3.111 17.705 1.00 35.94 212 THR A O 1
ATOM 1690 N N . THR A 1 213 ? 6.700 2.465 16.774 1.00 42.97 213 THR A N 1
ATOM 1691 C CA . THR A 1 213 ? 5.829 3.028 17.823 1.00 42.97 213 THR A CA 1
ATOM 1692 C C . THR A 1 213 ? 5.600 2.092 19.014 1.00 42.97 213 THR A C 1
ATOM 1694 O O . THR A 1 213 ? 5.020 2.511 20.011 1.00 42.97 213 THR A O 1
ATOM 1697 N N . GLY A 1 214 ? 6.002 0.815 18.923 1.00 43.78 214 GLY A N 1
ATOM 1698 C CA . GLY A 1 214 ? 5.697 -0.207 19.937 1.00 43.78 214 GLY A CA 1
ATOM 1699 C C . GLY A 1 214 ? 4.212 -0.593 20.036 1.00 43.78 214 GLY A C 1
ATOM 1700 O O . GLY A 1 214 ? 3.867 -1.471 20.825 1.00 43.78 214 GLY A O 1
ATOM 1701 N N . ILE A 1 215 ? 3.337 0.024 19.234 1.00 51.25 215 ILE A N 1
ATOM 1702 C CA . ILE A 1 215 ? 1.905 -0.272 19.178 1.00 51.25 215 ILE A CA 1
ATOM 1703 C C . IL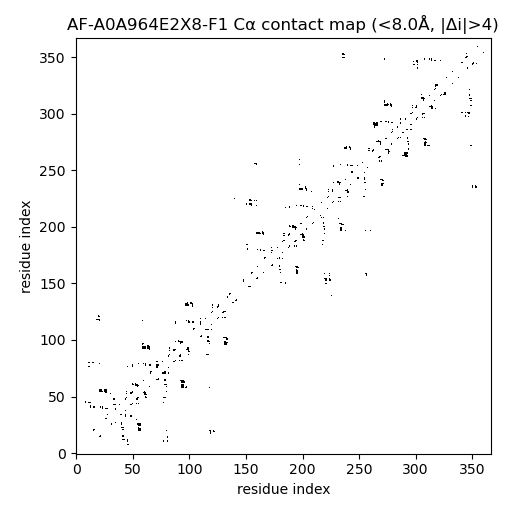E A 1 215 ? 1.661 -1.296 18.072 1.00 51.25 215 ILE A C 1
ATOM 1705 O O . ILE A 1 215 ? 1.931 -1.065 16.895 1.00 51.25 215 ILE A O 1
ATOM 1709 N N . GLU A 1 216 ? 1.131 -2.446 18.466 1.00 61.53 216 GLU A N 1
ATOM 1710 C CA . GLU A 1 216 ? 0.742 -3.517 17.561 1.00 61.53 216 GLU A CA 1
ATOM 1711 C C . GLU A 1 216 ? -0.641 -3.245 16.955 1.00 61.53 216 GLU A C 1
ATOM 1713 O O . GLU A 1 216 ? -1.664 -3.359 17.630 1.00 61.53 216 GLU A O 1
ATOM 1718 N N . ILE A 1 217 ? -0.674 -2.903 15.667 1.00 75.12 217 ILE A N 1
ATOM 1719 C CA . ILE A 1 217 ? -1.911 -2.670 14.912 1.00 75.12 217 ILE A CA 1
ATOM 1720 C C . ILE A 1 217 ? -2.266 -3.939 14.132 1.00 75.12 217 ILE A C 1
ATOM 1722 O O . ILE A 1 217 ? -1.431 -4.465 13.395 1.00 75.12 217 ILE A O 1
ATOM 1726 N N . ASN A 1 218 ? -3.513 -4.415 14.244 1.00 86.06 218 ASN A N 1
ATOM 1727 C CA . ASN A 1 218 ? -3.983 -5.528 13.419 1.00 86.06 218 ASN A CA 1
ATOM 1728 C C . ASN A 1 218 ? -3.979 -5.101 11.933 1.00 86.06 218 ASN A C 1
ATOM 1730 O O . ASN A 1 218 ? -4.704 -4.172 11.562 1.00 86.06 218 ASN A O 1
ATOM 1734 N N . PRO A 1 219 ? -3.206 -5.774 11.063 1.00 87.94 219 PRO A N 1
ATOM 1735 C CA . PRO A 1 219 ? -3.006 -5.326 9.691 1.00 87.94 219 PRO A CA 1
ATOM 1736 C C . PRO A 1 219 ? -4.264 -5.407 8.835 1.00 87.94 219 PRO A C 1
ATOM 1738 O O . PRO A 1 219 ? -4.448 -4.563 7.963 1.00 87.94 219 PRO A O 1
ATOM 1741 N N . LEU A 1 220 ? -5.140 -6.388 9.078 1.00 94.44 220 LEU A N 1
ATOM 1742 C CA . LEU A 1 220 ? -6.378 -6.516 8.314 1.00 94.44 220 LEU A CA 1
ATOM 1743 C C . LEU A 1 220 ? -7.383 -5.427 8.703 1.00 94.44 220 LEU A C 1
ATOM 1745 O O . LEU A 1 220 ? -8.037 -4.881 7.821 1.00 94.44 220 LEU A O 1
ATOM 1749 N N . VAL A 1 221 ? -7.456 -5.074 9.993 1.00 88.50 221 VAL A N 1
ATOM 1750 C CA . VAL A 1 221 ? -8.266 -3.939 10.475 1.00 88.50 221 VAL A CA 1
ATOM 1751 C C . VAL A 1 221 ? -7.766 -2.641 9.853 1.00 88.50 221 VAL A C 1
ATOM 1753 O O . VAL A 1 221 ? -8.537 -1.921 9.229 1.00 88.50 221 VAL A O 1
ATOM 1756 N N . HIS A 1 222 ? -6.459 -2.372 9.938 1.00 86.00 222 HIS A N 1
ATOM 1757 C CA . HIS A 1 222 ? -5.888 -1.179 9.317 1.00 86.00 222 HIS A CA 1
ATOM 1758 C C . HIS A 1 222 ? -6.139 -1.155 7.804 1.00 86.00 222 HIS A C 1
ATOM 1760 O O . HIS A 1 222 ? -6.411 -0.100 7.232 1.00 86.00 222 HIS A O 1
ATOM 1766 N N . TYR A 1 223 ? -6.011 -2.291 7.118 1.00 87.25 223 TYR A N 1
ATOM 1767 C CA . TYR A 1 223 ? -6.279 -2.351 5.685 1.00 87.25 223 TYR A CA 1
ATOM 1768 C C . TYR A 1 223 ? -7.740 -2.037 5.355 1.00 87.25 223 TYR A C 1
ATOM 1770 O O . TYR A 1 223 ? -7.988 -1.231 4.463 1.00 87.25 223 TYR A O 1
ATOM 1778 N N . ALA A 1 224 ? -8.680 -2.630 6.093 1.00 87.94 224 ALA A N 1
ATOM 1779 C CA . ALA A 1 224 ? -10.109 -2.413 5.901 1.00 87.94 224 ALA A CA 1
ATOM 1780 C C . ALA A 1 224 ? -10.521 -0.955 6.158 1.00 87.94 224 ALA A C 1
ATOM 1782 O O . ALA A 1 224 ? -11.365 -0.435 5.437 1.00 87.94 224 ALA A O 1
ATOM 1783 N N . LEU A 1 225 ? -9.914 -0.296 7.151 1.00 79.44 225 LEU A N 1
ATOM 1784 C CA . LEU A 1 225 ? -10.235 1.091 7.492 1.00 79.44 225 LEU A CA 1
ATOM 1785 C C . LEU A 1 225 ? -9.518 2.119 6.603 1.00 79.44 225 LEU A C 1
ATOM 1787 O O . LEU A 1 225 ? -10.097 3.154 6.295 1.00 79.44 225 LEU A O 1
ATOM 1791 N N . HIS A 1 226 ? -8.270 1.861 6.191 1.00 75.75 226 HIS A N 1
ATOM 1792 C CA . HIS A 1 226 ? -7.427 2.881 5.535 1.00 75.75 226 HIS A CA 1
ATOM 1793 C C . HIS A 1 226 ? -6.663 2.389 4.313 1.00 75.75 226 HIS A C 1
ATOM 1795 O O . HIS A 1 226 ? -6.316 3.178 3.435 1.00 75.75 226 HIS A O 1
ATOM 1801 N N . GLY A 1 227 ? -6.331 1.100 4.261 1.00 74.75 227 GLY A N 1
ATOM 1802 C CA . GLY A 1 227 ? -5.458 0.562 3.221 1.00 74.75 227 GLY A CA 1
ATOM 1803 C C . GLY A 1 227 ? -6.051 0.709 1.823 1.00 74.75 227 GLY A C 1
ATOM 1804 O O . GLY A 1 227 ? -5.337 1.066 0.890 1.00 74.75 227 GLY A O 1
ATOM 1805 N N . GLU A 1 228 ? -7.355 0.488 1.669 1.00 78.75 228 GLU A N 1
ATOM 1806 C CA . GLU A 1 228 ? -8.018 0.584 0.362 1.00 78.75 228 GLU A CA 1
ATOM 1807 C C . GLU A 1 228 ? -8.196 2.015 -0.148 1.00 78.75 228 GLU A C 1
ATOM 1809 O O . GLU A 1 228 ? -8.166 2.236 -1.363 1.00 78.75 228 GLU A O 1
ATOM 1814 N N . GLU A 1 229 ? -8.383 2.966 0.768 1.00 73.56 229 GLU A N 1
ATOM 1815 C CA . GLU A 1 229 ? -8.455 4.397 0.467 1.00 73.56 229 GLU A CA 1
ATOM 1816 C C . GLU A 1 229 ? -7.082 4.925 0.046 1.00 73.56 229 GLU A C 1
ATOM 1818 O O . GLU A 1 229 ? -6.954 5.592 -0.976 1.00 73.56 229 GLU A O 1
ATOM 1823 N N . ARG A 1 230 ? -6.029 4.532 0.770 1.00 74.06 230 ARG A N 1
ATOM 1824 C CA . ARG A 1 230 ? -4.635 4.916 0.490 1.00 74.06 230 ARG A CA 1
ATOM 1825 C C . ARG A 1 230 ? -3.975 4.109 -0.624 1.00 74.06 230 ARG A C 1
ATOM 1827 O O . ARG A 1 230 ? -2.768 4.207 -0.834 1.00 74.06 230 ARG A O 1
ATOM 1834 N N . ALA A 1 231 ? -4.746 3.265 -1.303 1.00 80.00 231 ALA A N 1
ATOM 1835 C CA . ALA A 1 231 ? -4.273 2.385 -2.362 1.00 80.00 231 ALA A CA 1
ATOM 1836 C C . ALA A 1 231 ? -3.100 1.464 -1.949 1.00 80.00 231 ALA A C 1
ATOM 1838 O O . ALA A 1 231 ? -2.319 1.007 -2.791 1.00 80.00 231 ALA A O 1
ATOM 1839 N N . PHE A 1 232 ? -2.991 1.140 -0.658 1.00 86.62 232 PHE A N 1
ATOM 1840 C CA . PHE A 1 232 ? -1.996 0.207 -0.145 1.00 86.62 232 PHE A CA 1
ATOM 1841 C C . PHE A 1 232 ? -2.235 -1.178 -0.725 1.00 86.62 232 PHE A C 1
ATOM 1843 O O . PHE A 1 232 ? -3.373 -1.627 -0.898 1.00 86.62 232 PHE A O 1
ATOM 1850 N N . ARG A 1 233 ? -1.150 -1.882 -1.032 1.00 89.81 233 ARG A N 1
ATOM 1851 C CA . ARG A 1 233 ? -1.235 -3.256 -1.512 1.00 89.81 233 ARG A CA 1
ATOM 1852 C C . ARG A 1 233 ? -1.521 -4.169 -0.311 1.00 89.81 233 ARG A C 1
ATOM 1854 O O . ARG A 1 233 ? -0.875 -4.021 0.715 1.00 89.81 233 ARG A O 1
ATOM 1861 N N . PRO A 1 234 ? -2.450 -5.128 -0.388 1.00 93.19 234 PRO A N 1
ATOM 1862 C CA . PRO A 1 234 ? -2.646 -6.125 0.671 1.00 93.19 234 PRO A CA 1
ATOM 1863 C C . PRO A 1 234 ? -1.568 -7.224 0.652 1.00 93.19 234 PRO A C 1
ATOM 1865 O O . PRO A 1 234 ? -1.358 -7.940 1.631 1.00 93.19 234 PRO A O 1
ATOM 1868 N N . ILE A 1 235 ? -0.889 -7.365 -0.487 1.00 92.94 235 ILE A N 1
ATOM 1869 C CA . ILE A 1 235 ? 0.200 -8.298 -0.756 1.00 92.94 235 ILE A CA 1
ATOM 1870 C C . ILE A 1 235 ? 0.976 -7.793 -1.978 1.00 92.94 235 ILE A C 1
ATOM 1872 O O . ILE A 1 235 ? 0.415 -7.084 -2.814 1.00 92.94 235 ILE A O 1
ATOM 1876 N N . ILE A 1 236 ? 2.244 -8.180 -2.133 1.00 87.56 236 ILE A N 1
ATOM 1877 C CA . ILE A 1 236 ? 3.121 -7.595 -3.162 1.00 87.56 236 ILE A CA 1
ATOM 1878 C C . ILE A 1 236 ? 2.589 -7.681 -4.601 1.00 87.56 236 ILE A C 1
ATOM 1880 O O . ILE A 1 236 ? 2.844 -6.801 -5.423 1.00 87.56 236 ILE A O 1
ATOM 1884 N N . TYR A 1 237 ? 1.824 -8.727 -4.896 1.00 91.62 237 TYR A N 1
ATOM 1885 C CA . TYR A 1 237 ? 1.281 -9.017 -6.218 1.00 91.62 237 TYR A CA 1
ATOM 1886 C C . TYR A 1 237 ? -0.205 -8.665 -6.372 1.00 91.62 237 TYR A C 1
ATOM 1888 O O . TYR A 1 237 ? -0.879 -9.208 -7.246 1.00 91.62 237 TYR A O 1
ATOM 1896 N N . PHE A 1 238 ? -0.719 -7.772 -5.527 1.00 96.25 238 PHE A N 1
ATOM 1897 C CA . PHE A 1 238 ? -2.031 -7.160 -5.705 1.00 96.25 238 PHE A CA 1
ATOM 1898 C C . PHE A 1 238 ? -1.882 -5.641 -5.804 1.00 96.25 238 PHE A C 1
ATOM 1900 O O . PHE A 1 238 ? -1.535 -4.975 -4.829 1.00 96.25 238 PHE A O 1
ATOM 1907 N N . GLU A 1 239 ? -2.129 -5.083 -6.986 1.00 90.81 239 GLU A N 1
ATOM 1908 C CA . GLU A 1 239 ? -1.944 -3.658 -7.265 1.00 90.81 239 GLU A CA 1
ATOM 1909 C C . GLU A 1 239 ? -3.247 -2.893 -7.049 1.00 90.81 239 GLU A C 1
ATOM 1911 O O . GLU A 1 239 ? -4.022 -2.717 -7.985 1.00 90.81 239 GLU A O 1
ATOM 1916 N N . THR A 1 240 ? -3.500 -2.430 -5.825 1.00 88.88 240 THR A N 1
ATOM 1917 C CA . THR A 1 240 ? -4.781 -1.805 -5.449 1.00 88.88 240 THR A CA 1
ATOM 1918 C C . THR A 1 240 ? -5.179 -0.651 -6.374 1.00 88.88 240 THR A C 1
ATOM 1920 O O . THR A 1 240 ? -6.280 -0.664 -6.927 1.00 88.88 240 THR A O 1
ATOM 1923 N N . GLU A 1 241 ? -4.274 0.304 -6.607 1.00 85.50 241 GLU A N 1
ATOM 1924 C CA . GLU A 1 241 ? -4.564 1.468 -7.455 1.00 85.50 241 GLU A CA 1
ATOM 1925 C C . GLU A 1 241 ? -4.753 1.093 -8.929 1.00 85.50 241 GLU A C 1
ATOM 1927 O O . GLU A 1 241 ? -5.712 1.513 -9.581 1.00 85.50 241 GLU A O 1
ATOM 1932 N N . TRP A 1 242 ? -3.871 0.244 -9.462 1.00 90.62 242 TRP A N 1
ATOM 1933 C CA . TRP A 1 242 ? -3.986 -0.231 -10.839 1.00 90.62 242 TRP A CA 1
ATOM 1934 C C . TRP A 1 242 ? -5.278 -1.028 -11.049 1.00 90.62 242 TRP A C 1
ATOM 1936 O O . TRP A 1 242 ? -5.966 -0.817 -12.047 1.00 90.62 242 TRP A O 1
ATOM 1946 N N . TYR A 1 243 ? -5.653 -1.893 -10.103 1.00 94.81 243 TYR A N 1
ATOM 1947 C CA . TYR A 1 243 ? -6.877 -2.689 -10.158 1.00 94.81 243 TYR A CA 1
ATOM 1948 C C . TYR A 1 243 ? -8.115 -1.787 -10.190 1.00 94.81 243 TYR A C 1
ATOM 1950 O O . TYR A 1 243 ? -8.980 -1.948 -11.056 1.00 94.81 243 TYR A O 1
ATOM 1958 N N . ARG A 1 244 ? -8.173 -0.792 -9.292 1.00 91.38 244 ARG A N 1
ATOM 1959 C CA . ARG A 1 244 ? -9.267 0.187 -9.222 1.00 91.38 244 ARG A CA 1
ATOM 1960 C C . ARG A 1 244 ? -9.434 0.929 -10.551 1.00 91.38 244 ARG A C 1
ATOM 1962 O O . ARG A 1 244 ? -10.550 0.990 -11.069 1.00 91.38 244 ARG A O 1
ATOM 1969 N N . ARG A 1 245 ? -8.335 1.426 -11.134 1.00 90.44 245 ARG A N 1
ATOM 1970 C CA . ARG A 1 245 ? -8.335 2.132 -12.431 1.00 90.44 245 ARG A CA 1
ATOM 1971 C C . ARG A 1 245 ? -8.729 1.221 -13.593 1.00 90.44 245 ARG A C 1
ATOM 1973 O O . ARG A 1 245 ? -9.591 1.580 -14.393 1.00 90.44 245 ARG A O 1
ATOM 1980 N N . THR A 1 246 ? -8.131 0.034 -13.668 1.00 93.00 246 THR A N 1
ATOM 1981 C CA . THR A 1 246 ? -8.317 -0.923 -14.771 1.00 93.00 246 THR A CA 1
ATOM 1982 C C . THR A 1 246 ? -9.761 -1.395 -14.867 1.00 93.00 246 THR A C 1
ATOM 1984 O O . THR A 1 246 ? -10.331 -1.436 -15.957 1.00 93.00 246 THR A O 1
ATOM 1987 N N . TYR A 1 247 ? -10.378 -1.698 -13.724 1.00 94.75 247 TYR A N 1
ATOM 1988 C CA . TYR A 1 247 ? -11.747 -2.212 -13.666 1.00 94.75 247 TYR A CA 1
ATOM 1989 C C . TYR A 1 247 ? -12.796 -1.145 -13.344 1.00 94.75 247 TYR A C 1
ATOM 1991 O O . TYR A 1 247 ? -13.969 -1.479 -13.199 1.00 94.75 247 TYR A O 1
ATOM 1999 N N . ARG A 1 248 ? -12.391 0.135 -13.295 1.00 92.50 248 ARG A N 1
ATOM 2000 C CA . ARG A 1 248 ? -13.261 1.308 -13.097 1.00 92.50 248 ARG A CA 1
ATOM 2001 C C . ARG A 1 248 ? -14.199 1.149 -11.898 1.00 92.50 248 ARG A C 1
ATOM 2003 O O . ARG A 1 248 ? -15.400 1.400 -11.995 1.00 92.50 248 ARG A O 1
ATOM 2010 N N . LEU A 1 249 ? -13.646 0.691 -10.778 1.00 88.81 249 LEU A N 1
ATOM 2011 C CA . LEU A 1 249 ? -14.418 0.497 -9.555 1.00 88.81 249 LEU A CA 1
ATOM 2012 C C . LEU A 1 249 ? -14.811 1.845 -8.944 1.00 88.81 249 LEU A C 1
ATOM 2014 O O . LEU A 1 249 ? -14.031 2.798 -8.979 1.00 88.81 249 LEU A O 1
ATOM 2018 N N . SER A 1 250 ? -16.003 1.918 -8.344 1.00 86.88 250 SER A N 1
ATOM 2019 C CA . SER A 1 250 ? -16.403 3.097 -7.568 1.00 86.88 250 SER A CA 1
ATOM 2020 C C . SER A 1 250 ? -15.488 3.286 -6.354 1.00 86.88 250 SER A C 1
ATOM 2022 O O . SER A 1 250 ? -14.912 2.319 -5.853 1.00 86.88 250 SER A O 1
ATOM 2024 N N . GLY A 1 251 ? -15.400 4.515 -5.830 1.00 74.38 251 GLY A N 1
ATOM 2025 C CA . GLY A 1 251 ? -14.656 4.815 -4.596 1.00 74.38 251 GLY A CA 1
ATOM 2026 C C . GLY A 1 251 ? -15.039 3.892 -3.431 1.00 74.38 251 GLY A C 1
ATOM 2027 O O . GLY A 1 251 ? -14.168 3.379 -2.739 1.00 74.38 251 GLY A O 1
ATOM 2028 N N . THR A 1 252 ? -16.329 3.572 -3.323 1.00 80.50 252 THR A N 1
ATOM 2029 C CA . THR A 1 252 ? -16.929 2.721 -2.282 1.00 80.50 252 THR A CA 1
ATOM 2030 C C . THR A 1 252 ? -16.751 1.214 -2.484 1.00 80.50 252 THR A C 1
ATOM 2032 O O . THR A 1 252 ? -17.093 0.436 -1.597 1.00 80.50 252 THR A O 1
ATOM 2035 N N . THR A 1 253 ? -16.272 0.767 -3.647 1.00 88.31 253 THR A N 1
ATOM 2036 C CA . THR A 1 253 ? -16.071 -0.663 -3.908 1.00 88.31 253 THR A CA 1
ATOM 2037 C C . THR A 1 253 ? -14.667 -1.070 -3.483 1.00 88.31 253 THR A C 1
ATOM 2039 O O . THR A 1 253 ? -13.690 -0.596 -4.062 1.00 88.31 253 THR A O 1
ATOM 2042 N N . SER A 1 254 ? -14.579 -2.004 -2.534 1.00 94.00 254 SER A N 1
ATOM 2043 C CA . SER A 1 254 ? -13.321 -2.634 -2.121 1.00 94.00 254 SER A CA 1
ATOM 2044 C C . SER A 1 254 ? -12.656 -3.370 -3.297 1.00 94.00 254 SER A C 1
ATOM 2046 O O . SER A 1 254 ? -13.242 -4.328 -3.824 1.00 94.00 254 SER A O 1
ATOM 2048 N N . PRO A 1 255 ? -11.437 -2.976 -3.726 1.00 96.62 255 PRO A N 1
ATOM 2049 C CA . PRO A 1 255 ? -10.714 -3.663 -4.794 1.00 96.62 255 PRO A CA 1
ATOM 2050 C C . PRO A 1 255 ? -10.392 -5.117 -4.444 1.00 96.62 255 PRO A C 1
ATOM 2052 O O . PRO A 1 255 ? -10.606 -6.013 -5.268 1.00 96.62 255 PRO A O 1
ATOM 2055 N N . LEU A 1 256 ? -9.917 -5.368 -3.218 1.00 98.06 256 LEU A N 1
ATOM 2056 C CA . LEU A 1 256 ? -9.541 -6.709 -2.783 1.00 98.06 256 LEU A CA 1
ATOM 2057 C C . LEU A 1 256 ? -10.769 -7.612 -2.664 1.00 98.06 256 LEU A C 1
ATOM 2059 O O . LEU A 1 256 ? -10.751 -8.723 -3.194 1.00 98.06 256 LEU A O 1
ATOM 2063 N N . LEU A 1 257 ? -11.858 -7.146 -2.046 1.00 97.75 257 LEU A N 1
ATOM 2064 C CA . LEU A 1 257 ? -13.089 -7.929 -1.935 1.00 97.75 257 LEU A CA 1
ATOM 2065 C C . LEU A 1 257 ? -13.706 -8.204 -3.308 1.00 97.75 257 LEU A C 1
ATOM 2067 O O . LEU A 1 257 ? -14.145 -9.327 -3.571 1.00 97.75 257 LEU A O 1
ATOM 2071 N N . HIS A 1 258 ? -13.718 -7.207 -4.198 1.00 98.06 258 HIS A N 1
ATOM 2072 C CA . HIS A 1 258 ? -14.178 -7.383 -5.572 1.00 98.06 258 HIS A CA 1
ATOM 2073 C C . HIS A 1 258 ? -13.367 -8.480 -6.271 1.00 98.06 258 HIS A C 1
ATOM 2075 O O . HIS A 1 258 ? -13.934 -9.443 -6.795 1.00 98.06 258 HIS A O 1
ATOM 2081 N N . TYR A 1 259 ? -12.036 -8.405 -6.212 1.00 98.50 259 TYR A N 1
ATOM 2082 C CA . TYR A 1 259 ? -11.196 -9.449 -6.782 1.00 98.50 259 TYR A CA 1
ATOM 2083 C C . TYR A 1 259 ? -11.459 -10.813 -6.141 1.00 98.50 259 TYR A C 1
ATOM 2085 O O . TYR A 1 259 ? -11.676 -11.786 -6.859 1.00 98.50 259 TYR A O 1
ATOM 2093 N N . LEU A 1 260 ? -11.527 -10.907 -4.812 1.00 98.00 260 LEU A N 1
ATOM 2094 C CA . LEU A 1 260 ? -11.808 -12.163 -4.120 1.00 98.00 260 LEU A CA 1
ATOM 2095 C C . LEU A 1 260 ? -13.132 -12.783 -4.593 1.00 98.00 260 LEU A C 1
ATOM 2097 O O . LEU A 1 260 ? -13.166 -13.979 -4.890 1.00 98.00 260 LEU A O 1
ATOM 2101 N N . ARG A 1 261 ? -14.195 -11.992 -4.763 1.00 97.19 261 ARG A N 1
ATOM 2102 C CA . ARG A 1 261 ? -15.501 -12.470 -5.253 1.00 97.19 261 ARG A CA 1
ATOM 2103 C C . ARG A 1 261 ? -15.476 -12.908 -6.717 1.00 97.19 261 ARG A C 1
ATOM 2105 O O . ARG A 1 261 ? -16.198 -13.833 -7.088 1.00 97.19 261 ARG A O 1
ATOM 2112 N N . HIS A 1 262 ? -14.629 -12.296 -7.543 1.00 97.44 262 HIS A N 1
ATOM 2113 C CA . HIS A 1 262 ? -14.647 -12.496 -8.992 1.00 97.44 262 HIS A CA 1
ATOM 2114 C C . HIS A 1 262 ? -13.432 -13.237 -9.571 1.00 97.44 262 HIS A C 1
ATOM 2116 O O . HIS A 1 262 ? -13.459 -13.587 -10.751 1.00 97.44 262 HIS A O 1
ATOM 2122 N N . ARG A 1 263 ? -12.405 -13.573 -8.781 1.00 97.12 263 ARG A N 1
ATOM 2123 C CA . ARG A 1 263 ? -11.153 -14.215 -9.245 1.00 97.12 263 ARG A CA 1
ATOM 2124 C C . ARG A 1 263 ? -11.367 -15.502 -10.043 1.00 97.12 263 ARG A C 1
ATOM 2126 O O . ARG A 1 263 ? -10.639 -15.797 -10.983 1.00 97.12 263 ARG A O 1
ATOM 2133 N N . ARG A 1 264 ? -12.420 -16.261 -9.720 1.00 97.06 264 ARG A N 1
ATOM 2134 C CA . ARG A 1 264 ? -12.764 -17.521 -10.405 1.00 97.06 264 ARG A CA 1
ATOM 2135 C C . ARG A 1 264 ? -13.534 -17.332 -11.716 1.00 97.06 264 ARG A C 1
ATOM 2137 O O . ARG A 1 264 ? -13.707 -18.301 -12.447 1.00 97.06 264 ARG A O 1
ATOM 2144 N N . SER A 1 265 ? -13.969 -16.108 -12.027 1.00 97.25 265 SER A N 1
ATOM 2145 C CA . SER A 1 265 ? -14.604 -15.771 -13.311 1.00 97.25 265 SER A CA 1
ATOM 2146 C C . SER A 1 265 ? -13.615 -15.699 -14.474 1.00 97.25 265 SER A C 1
ATOM 2148 O O . SER A 1 265 ? -14.052 -15.670 -15.620 1.00 97.25 265 SER A O 1
ATOM 2150 N N . GLN A 1 266 ? -12.305 -15.685 -14.184 1.00 96.81 266 GLN A N 1
ATOM 2151 C CA . GLN A 1 266 ? -11.233 -15.672 -15.188 1.00 96.81 266 GLN A CA 1
ATOM 2152 C C . GLN A 1 266 ? -11.251 -14.416 -16.066 1.00 96.81 266 GLN A C 1
ATOM 2154 O O . GLN A 1 266 ? -10.907 -14.466 -17.238 1.00 96.81 266 GLN A O 1
ATOM 2159 N N . ARG A 1 267 ? -11.665 -13.283 -15.486 1.00 96.75 267 ARG A N 1
ATOM 2160 C CA . ARG A 1 267 ? -11.715 -11.970 -16.155 1.00 96.75 267 ARG A CA 1
ATOM 2161 C C . ARG A 1 267 ? -10.862 -10.900 -15.487 1.00 96.75 267 ARG A C 1
ATOM 2163 O O . ARG A 1 267 ? -10.621 -9.852 -16.074 1.00 96.75 267 ARG A O 1
ATOM 2170 N N . PHE A 1 268 ? -10.447 -11.143 -14.249 1.00 97.88 268 PHE A N 1
ATOM 2171 C CA . PHE A 1 268 ? -9.783 -10.150 -13.421 1.00 97.88 268 PHE A CA 1
ATOM 2172 C C . PHE A 1 268 ? -8.378 -10.619 -13.090 1.00 97.88 268 PHE A C 1
ATOM 2174 O O . PHE A 1 268 ? -8.192 -11.751 -12.645 1.00 97.88 268 PHE A O 1
ATOM 2181 N N . SER A 1 269 ? -7.415 -9.735 -13.303 1.00 97.88 269 SER A N 1
ATOM 2182 C CA . SER A 1 269 ? -6.035 -9.890 -12.880 1.00 97.88 269 SER A CA 1
ATOM 2183 C C . SER A 1 269 ? -5.803 -9.050 -11.629 1.00 97.88 269 SER A C 1
ATOM 2185 O O . SER A 1 269 ? -6.306 -7.929 -11.577 1.00 97.88 269 SER A O 1
ATOM 2187 N N . PRO A 1 270 ? -5.050 -9.535 -10.631 1.00 97.38 270 PRO A N 1
ATOM 2188 C CA . PRO A 1 270 ? -4.671 -8.728 -9.476 1.00 97.38 270 PRO A CA 1
ATOM 2189 C C . PRO A 1 270 ? -3.490 -7.785 -9.772 1.00 97.38 270 PRO A C 1
ATOM 2191 O O . PRO A 1 270 ? -3.181 -6.931 -8.944 1.00 97.38 270 PRO A O 1
ATOM 2194 N N . ILE A 1 271 ? -2.820 -7.938 -10.922 1.00 95.38 271 ILE A N 1
ATOM 2195 C CA . ILE A 1 271 ? -1.591 -7.215 -11.259 1.00 95.38 271 ILE A CA 1
ATOM 2196 C C . ILE A 1 271 ? -1.435 -6.979 -12.764 1.00 95.38 271 ILE A C 1
ATOM 2198 O O . ILE A 1 271 ? -1.727 -7.857 -13.576 1.00 95.38 271 ILE A O 1
ATOM 2202 N N . SER A 1 272 ? -0.878 -5.827 -13.136 1.00 94.12 272 SER A N 1
ATOM 2203 C CA . SER A 1 272 ? -0.598 -5.449 -14.529 1.00 94.12 272 SER A CA 1
ATOM 2204 C C . SER A 1 272 ? 0.277 -6.443 -15.305 1.00 94.12 272 SER A C 1
ATOM 2206 O O . SER A 1 272 ? 0.088 -6.633 -16.504 1.00 94.12 272 SER A O 1
ATOM 2208 N N . TYR A 1 273 ? 1.199 -7.128 -14.628 1.00 93.50 273 TYR A N 1
ATOM 2209 C CA . TYR A 1 273 ? 2.107 -8.110 -15.232 1.00 93.50 273 TYR A CA 1
ATOM 2210 C C . TYR A 1 273 ? 1.486 -9.488 -15.499 1.00 93.50 273 TYR A C 1
ATOM 2212 O O . TYR A 1 273 ? 2.158 -10.346 -16.079 1.00 93.50 273 TYR A O 1
ATOM 2220 N N . PHE A 1 274 ? 0.233 -9.717 -15.098 1.00 96.81 274 PHE A N 1
ATOM 2221 C CA . PHE A 1 274 ? -0.490 -10.951 -15.387 1.00 96.81 274 PHE A CA 1
ATOM 2222 C C . PHE A 1 274 ? -1.671 -10.678 -16.318 1.00 96.81 274 PHE A C 1
ATOM 2224 O O . PHE A 1 274 ? -2.641 -10.020 -15.945 1.00 96.81 274 PHE A O 1
ATOM 2231 N N . ASP A 1 275 ? -1.594 -11.213 -17.531 1.00 97.62 275 ASP A N 1
ATOM 2232 C CA . ASP A 1 275 ? -2.653 -11.134 -18.530 1.00 97.62 275 ASP A CA 1
ATOM 2233 C C . ASP A 1 275 ? -3.456 -12.438 -18.486 1.00 97.62 275 ASP A C 1
ATOM 2235 O O . ASP A 1 275 ? -2.974 -13.509 -18.868 1.00 97.62 275 ASP A O 1
ATOM 2239 N N . VAL A 1 276 ? -4.694 -12.346 -17.995 1.00 97.56 276 VAL A N 1
ATOM 2240 C CA . VAL A 1 276 ? -5.572 -13.508 -17.823 1.00 97.56 276 VAL A CA 1
ATOM 2241 C C . VAL A 1 276 ? -5.878 -14.171 -19.163 1.00 97.56 276 VAL A C 1
ATOM 2243 O O . VAL A 1 276 ? -5.818 -15.394 -19.249 1.00 97.56 276 VAL A O 1
ATOM 2246 N N . ASP A 1 277 ? -6.163 -13.406 -20.216 1.00 97.38 277 ASP A N 1
ATOM 2247 C CA . ASP A 1 277 ? -6.528 -13.970 -21.5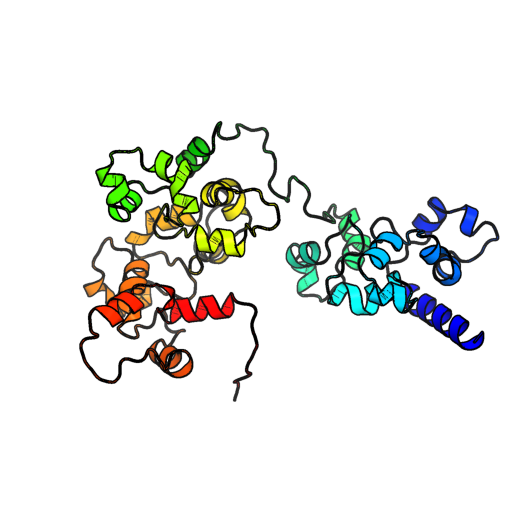16 1.00 97.38 277 ASP A CA 1
ATOM 2248 C C . ASP A 1 277 ? -5.328 -14.662 -22.164 1.00 97.38 277 ASP A C 1
ATOM 2250 O O . ASP A 1 277 ? -5.448 -15.762 -22.711 1.00 97.38 277 ASP A O 1
ATOM 2254 N N . PHE A 1 278 ? -4.149 -14.046 -22.074 1.00 97.31 278 PHE A N 1
ATOM 2255 C CA . PHE A 1 278 ? -2.897 -14.658 -22.506 1.00 97.31 278 PHE A CA 1
ATOM 2256 C C . PHE A 1 278 ? -2.610 -15.953 -21.749 1.00 97.31 278 PHE A C 1
ATOM 2258 O O . PHE A 1 278 ? -2.378 -16.992 -22.373 1.00 97.31 278 PHE A O 1
ATOM 2265 N N . TYR A 1 279 ? -2.696 -15.921 -20.420 1.00 96.00 279 TYR A N 1
ATOM 2266 C CA . TYR A 1 279 ? -2.438 -17.086 -19.587 1.00 96.00 279 TYR A CA 1
ATOM 2267 C C . TYR A 1 279 ? -3.445 -18.212 -19.850 1.00 96.00 279 TYR A C 1
ATOM 2269 O O . TYR A 1 279 ? -3.073 -19.382 -19.970 1.00 96.00 279 TYR A O 1
ATOM 2277 N N . MET A 1 280 ? -4.727 -17.876 -20.001 1.00 96.56 280 MET A N 1
ATOM 2278 C CA . MET A 1 280 ? -5.792 -18.842 -20.259 1.00 96.56 280 MET A CA 1
ATOM 2279 C C . MET A 1 280 ? -5.705 -19.452 -21.663 1.00 96.56 280 MET A C 1
ATOM 2281 O O . MET A 1 280 ? -6.010 -20.635 -21.809 1.00 96.56 280 MET A O 1
ATOM 2285 N N . ARG A 1 281 ? -5.202 -18.732 -22.678 1.00 96.19 281 ARG A N 1
ATOM 2286 C CA . ARG A 1 281 ? -4.888 -19.336 -23.990 1.00 96.19 281 ARG A CA 1
ATOM 2287 C C . ARG A 1 281 ? -3.841 -20.446 -23.882 1.00 96.19 281 ARG A C 1
ATOM 2289 O O . ARG A 1 281 ? -3.933 -21.438 -24.598 1.00 96.19 281 ARG A O 1
ATOM 2296 N N . GLN A 1 282 ? -2.873 -20.301 -22.980 1.00 92.38 282 GLN A N 1
ATOM 2297 C CA . GLN A 1 282 ? -1.795 -21.276 -22.802 1.00 92.38 282 GLN A CA 1
ATOM 2298 C C . GLN A 1 282 ? -2.149 -22.406 -21.830 1.00 92.38 282 GLN A C 1
ATOM 2300 O O . GLN A 1 282 ? -1.740 -23.551 -22.019 1.00 92.38 282 GLN A O 1
ATOM 2305 N N . ARG A 1 283 ? -2.858 -22.086 -20.741 1.00 93.69 283 ARG A N 1
ATOM 2306 C CA . ARG A 1 283 ? -3.048 -22.980 -19.586 1.00 93.69 283 ARG A CA 1
ATOM 2307 C C . ARG A 1 283 ? -4.510 -23.242 -19.243 1.00 93.69 283 ARG A C 1
ATOM 2309 O O . ARG A 1 283 ? -4.766 -23.973 -18.291 1.00 93.69 283 ARG A O 1
ATOM 2316 N N . GLY A 1 284 ? -5.466 -22.722 -20.010 1.00 93.38 284 GLY A N 1
ATOM 2317 C CA . GLY A 1 284 ? -6.895 -22.792 -19.693 1.00 93.38 284 GLY A CA 1
ATOM 2318 C C . GLY A 1 284 ? -7.424 -24.211 -19.489 1.00 93.38 284 GLY A C 1
ATOM 2319 O O . GLY A 1 284 ? -8.211 -24.433 -18.573 1.00 93.38 284 GLY A O 1
ATOM 2320 N N . GLN A 1 285 ? -6.924 -25.195 -20.248 1.00 94.44 285 GLN A N 1
ATOM 2321 C CA . GLN A 1 285 ? -7.278 -26.605 -20.040 1.00 94.44 285 GLN A CA 1
ATOM 2322 C C . GLN A 1 285 ? -6.821 -27.127 -18.666 1.00 94.44 285 GLN A C 1
ATOM 2324 O O . GLN A 1 285 ? -7.565 -27.849 -18.010 1.00 94.44 285 GLN A O 1
ATOM 2329 N N . ALA A 1 286 ? -5.617 -26.755 -18.221 1.00 92.81 286 ALA A N 1
ATOM 2330 C CA . ALA A 1 286 ? -5.076 -27.162 -16.923 1.00 92.81 286 ALA A CA 1
ATOM 2331 C C . ALA A 1 286 ? -5.717 -26.396 -15.754 1.00 92.81 286 ALA A C 1
ATOM 2333 O O . ALA A 1 286 ? -5.883 -26.954 -14.671 1.00 92.81 286 ALA A O 1
ATOM 2334 N N . VAL A 1 287 ? -6.085 -25.128 -15.973 1.00 94.56 287 VAL A N 1
ATOM 2335 C CA . VAL A 1 287 ? -6.794 -24.305 -14.983 1.00 94.56 287 VAL A CA 1
ATOM 2336 C C . VAL A 1 287 ? -8.221 -24.822 -14.790 1.00 94.56 287 VAL A C 1
ATOM 2338 O O . VAL A 1 287 ? -8.667 -24.957 -13.654 1.00 94.56 287 VAL A O 1
ATOM 2341 N N . GLY A 1 288 ? -8.921 -25.150 -15.880 1.00 95.25 288 GLY A N 1
ATOM 2342 C CA . GLY A 1 288 ? -10.333 -25.531 -15.866 1.00 95.25 288 GLY A CA 1
ATOM 2343 C C . GLY A 1 288 ? -11.269 -24.351 -15.558 1.00 95.25 288 GLY A C 1
ATOM 2344 O O . GLY A 1 288 ? -10.807 -23.252 -15.258 1.00 95.25 288 GLY A O 1
ATOM 2345 N N . PRO A 1 289 ? -12.596 -24.533 -15.641 1.00 95.50 289 PRO A N 1
ATOM 2346 C CA . PRO A 1 289 ? -13.564 -23.472 -15.359 1.00 95.50 289 PRO A CA 1
ATOM 2347 C C . PRO A 1 289 ? -13.687 -23.184 -13.853 1.00 95.50 289 PRO A C 1
ATOM 2349 O O . PRO A 1 289 ? -13.432 -24.054 -13.020 1.00 95.50 289 PRO A O 1
ATOM 2352 N N . ASN A 1 290 ? -14.155 -21.982 -13.495 1.00 95.12 290 ASN A N 1
ATOM 2353 C CA . ASN A 1 290 ? -14.428 -21.576 -12.105 1.00 95.12 290 ASN A CA 1
ATOM 2354 C C . ASN A 1 290 ? -13.221 -21.770 -11.160 1.00 95.12 290 ASN A C 1
ATOM 2356 O O . ASN A 1 290 ? -13.326 -22.236 -10.016 1.00 95.12 290 ASN A O 1
ATOM 2360 N N . ARG A 1 291 ? -12.037 -21.440 -11.670 1.00 95.56 291 ARG A N 1
ATOM 2361 C CA . ARG A 1 291 ? -10.757 -21.509 -10.965 1.00 95.56 291 ARG A CA 1
ATOM 2362 C C . ARG A 1 291 ? -10.022 -20.198 -11.152 1.00 95.56 291 ARG A C 1
ATOM 2364 O O . ARG A 1 291 ? -10.133 -19.581 -12.205 1.00 95.56 291 ARG A O 1
ATOM 2371 N N . ASP A 1 292 ? -9.305 -19.795 -10.112 1.00 96.94 292 ASP A N 1
ATOM 2372 C CA . ASP A 1 292 ? 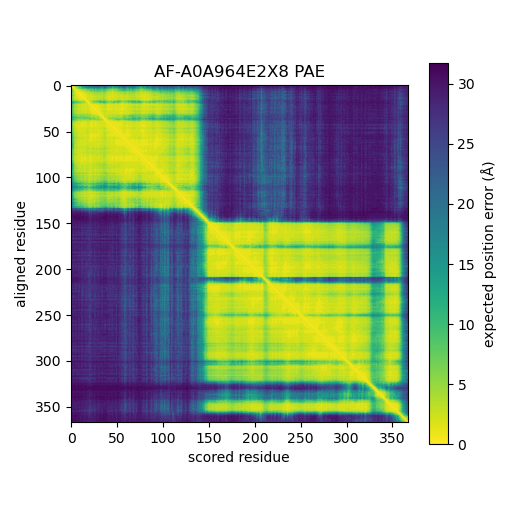-8.474 -18.595 -10.095 1.00 96.94 292 ASP A CA 1
ATOM 2373 C C . ASP A 1 292 ? -7.207 -18.839 -10.943 1.00 96.94 292 ASP A C 1
ATOM 2375 O O . ASP A 1 292 ? -6.368 -19.663 -10.549 1.00 96.94 292 ASP A O 1
ATOM 2379 N N . PRO A 1 293 ? -7.060 -18.177 -12.109 1.00 96.88 293 PRO A N 1
ATOM 2380 C CA . PRO A 1 293 ? -5.909 -18.374 -12.984 1.00 96.88 293 PRO A CA 1
ATOM 2381 C C . PRO A 1 293 ? -4.607 -17.882 -12.357 1.00 96.88 293 PRO A C 1
ATOM 2383 O O . PRO A 1 293 ? -3.566 -18.506 -12.561 1.00 96.88 293 PRO A O 1
ATOM 2386 N N . PHE A 1 294 ? -4.654 -16.804 -11.570 1.00 96.38 294 PHE A N 1
ATOM 2387 C CA . PHE A 1 294 ? -3.463 -16.248 -10.942 1.00 96.38 294 PHE A CA 1
ATOM 2388 C C . PHE A 1 294 ? -2.980 -17.139 -9.799 1.00 96.38 294 PHE A C 1
ATOM 2390 O O . PHE A 1 294 ? -1.798 -17.460 -9.733 1.00 96.38 294 PHE A O 1
ATOM 2397 N N . ALA A 1 295 ? -3.883 -17.663 -8.966 1.00 92.81 295 ALA A N 1
ATOM 2398 C CA . ALA A 1 295 ? -3.511 -18.659 -7.957 1.00 92.81 295 ALA A CA 1
ATOM 2399 C C . ALA A 1 295 ? -2.942 -19.938 -8.600 1.00 92.81 295 ALA A C 1
ATOM 2401 O O . ALA A 1 295 ? -1.992 -20.539 -8.089 1.00 92.81 295 ALA A O 1
ATOM 2402 N N . HIS A 1 296 ? -3.488 -20.353 -9.751 1.00 91.81 296 HIS A N 1
ATOM 2403 C CA . HIS A 1 296 ? -2.899 -21.438 -10.529 1.00 91.81 296 HIS A CA 1
ATOM 2404 C C . HIS A 1 296 ? -1.480 -21.075 -10.994 1.00 91.81 296 HIS A C 1
ATOM 2406 O O . HIS A 1 296 ? -0.563 -21.870 -10.782 1.00 91.81 296 HIS A O 1
ATOM 2412 N N . PHE A 1 297 ? -1.276 -19.878 -11.553 1.00 92.06 297 PHE A N 1
ATOM 2413 C CA . PHE A 1 297 ? 0.036 -19.366 -11.949 1.00 92.06 297 PHE A CA 1
ATOM 2414 C C . PHE A 1 297 ? 1.033 -19.316 -10.789 1.00 92.06 297 PHE A C 1
ATOM 2416 O O . PHE A 1 297 ? 2.138 -19.827 -10.944 1.00 92.06 297 PHE A O 1
ATOM 2423 N N . LEU A 1 298 ? 0.660 -18.792 -9.621 1.00 88.12 298 LEU A N 1
ATOM 2424 C CA . LEU A 1 298 ? 1.538 -18.763 -8.450 1.00 88.12 298 LEU A CA 1
ATOM 2425 C C . LEU A 1 298 ? 2.055 -20.166 -8.107 1.00 88.12 298 LEU A C 1
ATOM 2427 O O . LEU A 1 298 ? 3.247 -20.343 -7.856 1.00 88.12 298 LEU A O 1
ATOM 2431 N N . ARG A 1 299 ? 1.176 -21.174 -8.183 1.00 79.88 299 ARG A N 1
ATOM 2432 C CA . ARG A 1 299 ? 1.499 -22.571 -7.872 1.00 79.88 299 ARG A CA 1
ATOM 2433 C C . ARG A 1 299 ? 2.349 -23.262 -8.939 1.00 79.88 299 ARG A C 1
ATOM 2435 O O . ARG A 1 299 ? 3.256 -24.009 -8.587 1.00 79.88 299 ARG A O 1
ATOM 2442 N N . VAL A 1 300 ? 2.034 -23.092 -10.227 1.00 76.88 300 VAL A N 1
ATOM 2443 C CA . VAL A 1 300 ? 2.695 -23.856 -11.308 1.00 76.88 300 VAL A CA 1
ATOM 2444 C C . VAL A 1 300 ? 3.766 -23.068 -12.061 1.00 76.88 300 VAL A C 1
ATOM 2446 O O . VAL A 1 300 ? 4.733 -23.662 -12.529 1.00 76.88 300 VAL A O 1
ATOM 2449 N N . GLY A 1 301 ? 3.625 -21.746 -12.166 1.00 69.62 301 GLY A N 1
ATOM 2450 C CA . GLY A 1 301 ? 4.581 -20.847 -12.825 1.00 69.62 301 GLY A CA 1
ATOM 2451 C C . GLY A 1 301 ? 5.949 -20.853 -12.148 1.00 69.62 301 GLY A C 1
ATOM 2452 O O . GLY A 1 301 ? 6.967 -20.649 -12.798 1.00 69.62 301 GLY A O 1
ATOM 2453 N N . LEU A 1 302 ? 5.980 -21.230 -10.869 1.00 68.00 302 LEU A N 1
ATOM 2454 C CA . LEU A 1 302 ? 7.191 -21.553 -10.129 1.00 68.00 302 LEU A CA 1
ATOM 2455 C C . LEU A 1 302 ? 8.091 -22.583 -10.841 1.00 68.00 302 LEU A C 1
ATOM 2457 O O . LEU A 1 302 ? 9.311 -22.445 -10.773 1.00 68.00 302 LEU A O 1
ATOM 2461 N N . TYR A 1 303 ? 7.513 -23.583 -11.520 1.00 70.06 303 TYR A N 1
ATOM 2462 C CA . TYR A 1 303 ? 8.240 -24.757 -12.029 1.00 70.06 303 TYR A CA 1
ATOM 2463 C C . TYR A 1 303 ? 8.417 -24.803 -13.547 1.00 70.06 303 TYR A C 1
ATOM 2465 O O . TYR A 1 303 ? 9.345 -25.447 -14.021 1.00 70.06 303 TYR A O 1
ATOM 2473 N N . TYR A 1 304 ? 7.512 -24.185 -14.305 1.00 73.25 304 TYR A N 1
ATOM 2474 C CA . TYR A 1 304 ? 7.379 -24.440 -15.747 1.00 73.25 304 TYR A CA 1
ATOM 2475 C C . TYR A 1 304 ? 7.732 -23.243 -16.632 1.00 73.25 304 TYR A C 1
ATOM 2477 O O . TYR A 1 304 ? 7.339 -23.233 -17.793 1.00 73.25 304 TYR A O 1
ATOM 2485 N N . ASP A 1 305 ? 8.403 -22.231 -16.079 1.00 81.56 305 ASP A N 1
ATOM 2486 C CA . ASP A 1 305 ? 8.768 -20.990 -16.775 1.00 81.56 305 ASP A CA 1
ATOM 2487 C C . ASP A 1 305 ? 7.645 -20.409 -17.632 1.00 81.56 305 ASP A C 1
ATOM 2489 O O . ASP A 1 305 ? 7.826 -20.018 -18.778 1.00 81.56 305 ASP A O 1
ATOM 2493 N N . ILE A 1 306 ? 6.447 -20.392 -17.050 1.00 85.62 306 ILE A N 1
ATOM 2494 C CA . ILE A 1 306 ? 5.259 -19.921 -17.745 1.00 85.62 306 ILE A CA 1
ATOM 2495 C C . ILE A 1 306 ? 5.280 -18.401 -17.733 1.00 85.62 306 ILE A C 1
ATOM 2497 O O . ILE A 1 306 ? 5.399 -17.793 -16.667 1.00 85.62 306 ILE A O 1
ATOM 2501 N N . ASP A 1 307 ? 5.125 -17.795 -18.900 1.00 92.88 307 ASP A N 1
ATOM 2502 C CA . ASP A 1 307 ? 5.020 -16.349 -19.025 1.00 92.88 307 ASP A CA 1
ATOM 2503 C C . ASP A 1 307 ? 3.657 -15.879 -18.475 1.00 92.88 307 ASP A C 1
ATOM 2505 O O . ASP A 1 307 ? 2.610 -16.391 -18.888 1.00 92.88 307 ASP A O 1
ATOM 2509 N N . PRO A 1 308 ? 3.623 -14.933 -17.519 1.00 93.94 308 PRO A N 1
ATOM 2510 C CA . PRO A 1 308 ? 2.375 -14.398 -16.975 1.00 93.94 308 PRO A CA 1
ATOM 2511 C C . PRO A 1 308 ? 1.689 -13.419 -17.939 1.00 93.94 308 PRO A C 1
ATOM 2513 O O . PRO A 1 308 ? 0.489 -13.186 -17.828 1.00 93.94 308 PRO A O 1
ATOM 2516 N N . SER A 1 309 ? 2.439 -12.843 -18.877 1.00 95.81 309 SER A N 1
ATOM 2517 C CA . SER A 1 309 ? 1.965 -11.915 -19.903 1.00 95.81 309 SER A CA 1
ATOM 2518 C C . SER A 1 309 ? 2.964 -11.870 -21.067 1.00 95.81 309 SER A C 1
ATOM 2520 O O . SER A 1 309 ? 4.110 -12.291 -20.896 1.00 95.81 309 SER A O 1
ATOM 2522 N N . PRO A 1 310 ? 2.597 -11.307 -22.235 1.00 94.94 310 PRO A N 1
ATOM 2523 C CA . PRO A 1 310 ? 3.544 -11.093 -23.335 1.00 94.94 310 PRO A CA 1
ATOM 2524 C C . PRO A 1 310 ? 4.742 -10.201 -22.970 1.00 94.94 310 PRO A C 1
ATOM 2526 O O . PRO A 1 310 ? 5.751 -10.214 -23.668 1.00 94.94 310 PRO A O 1
ATOM 2529 N N . ALA A 1 311 ? 4.621 -9.403 -21.905 1.00 92.19 311 ALA A N 1
ATOM 2530 C CA . ALA A 1 311 ? 5.633 -8.447 -21.468 1.00 92.19 311 ALA A CA 1
ATOM 2531 C C . ALA A 1 311 ? 6.675 -9.049 -20.509 1.00 92.19 311 ALA A C 1
ATOM 2533 O O . ALA A 1 311 ? 7.625 -8.361 -20.140 1.00 92.19 311 ALA A O 1
ATOM 2534 N N . PHE A 1 312 ? 6.514 -10.307 -20.085 1.00 92.31 312 PHE A N 1
ATOM 2535 C CA . PHE A 1 312 ? 7.402 -10.932 -19.109 1.00 92.31 312 PHE A CA 1
ATOM 2536 C C . PHE A 1 312 ? 7.878 -12.297 -19.600 1.00 92.31 312 PHE A C 1
ATOM 2538 O O . PHE A 1 312 ? 7.099 -13.245 -19.648 1.00 92.31 312 PHE A O 1
ATOM 2545 N N . ASN A 1 313 ? 9.172 -12.393 -19.920 1.00 92.38 313 ASN A N 1
ATOM 2546 C CA . ASN A 1 313 ? 9.819 -13.651 -20.285 1.00 92.38 313 ASN A CA 1
ATOM 2547 C C . ASN A 1 313 ? 10.370 -14.339 -19.029 1.00 92.38 313 ASN A C 1
ATOM 2549 O O . ASN A 1 313 ? 11.427 -13.969 -18.505 1.00 92.38 313 ASN A O 1
ATOM 2553 N N . THR A 1 314 ? 9.648 -15.345 -18.547 1.00 89.56 314 THR A N 1
ATOM 2554 C CA . THR A 1 314 ? 9.946 -16.039 -17.294 1.00 89.56 314 THR A CA 1
ATOM 2555 C C . THR A 1 314 ? 11.254 -16.821 -17.369 1.00 89.56 314 THR A C 1
ATOM 2557 O O . THR A 1 314 ? 12.056 -16.752 -16.434 1.00 89.56 314 THR A O 1
ATOM 2560 N N . ALA A 1 315 ? 11.508 -17.521 -18.477 1.00 88.19 315 ALA A N 1
ATOM 2561 C CA . ALA A 1 315 ? 12.724 -18.314 -18.663 1.00 88.19 315 ALA A CA 1
ATOM 2562 C C . ALA A 1 315 ? 13.979 -17.427 -18.692 1.00 88.19 315 ALA A C 1
ATOM 2564 O O . ALA A 1 315 ? 14.958 -17.694 -17.992 1.00 88.19 315 ALA A O 1
ATOM 2565 N N . GLN A 1 316 ? 13.933 -16.333 -19.455 1.00 89.62 316 GLN A N 1
ATOM 2566 C CA . GLN A 1 316 ? 15.029 -15.374 -19.548 1.00 89.62 316 GLN A CA 1
ATOM 2567 C C . GLN A 1 316 ? 15.268 -14.674 -18.208 1.00 89.62 316 GLN A C 1
ATOM 2569 O O . GLN A 1 316 ? 16.416 -14.562 -17.774 1.00 89.62 316 GLN A O 1
ATOM 2574 N N . TYR A 1 317 ? 14.201 -14.244 -17.523 1.00 89.62 317 TYR A N 1
ATOM 2575 C CA . TYR A 1 317 ? 14.332 -13.623 -16.208 1.00 89.62 317 TYR A CA 1
ATOM 2576 C C . TYR A 1 317 ? 14.959 -14.587 -15.198 1.00 89.62 317 TYR A C 1
ATOM 2578 O O . TYR A 1 317 ? 15.889 -14.207 -14.485 1.00 89.62 317 TYR A O 1
ATOM 2586 N N . ARG A 1 318 ? 14.504 -15.847 -15.155 1.00 86.12 318 ARG A N 1
ATOM 2587 C CA . ARG A 1 318 ? 15.086 -16.853 -14.261 1.00 86.12 318 ARG A CA 1
ATOM 2588 C C . ARG A 1 318 ? 16.561 -17.084 -14.573 1.00 86.12 318 ARG A C 1
ATOM 2590 O O . ARG A 1 318 ? 17.364 -17.102 -13.645 1.00 86.12 318 ARG A O 1
ATOM 2597 N N . ALA A 1 319 ? 16.919 -17.214 -15.850 1.00 86.31 319 ALA A N 1
ATOM 2598 C CA . ALA A 1 319 ? 18.303 -17.411 -16.265 1.00 86.31 319 ALA A CA 1
ATOM 2599 C C . ALA A 1 319 ? 19.224 -16.267 -15.812 1.00 86.31 319 ALA A C 1
ATOM 2601 O O . ALA A 1 319 ? 20.335 -16.518 -15.352 1.00 86.31 319 ALA A O 1
ATOM 2602 N N . ALA A 1 320 ? 18.748 -15.023 -15.903 1.00 89.00 320 ALA A N 1
ATOM 2603 C CA . ALA A 1 320 ? 19.539 -13.842 -15.574 1.00 89.00 320 ALA A CA 1
ATOM 2604 C C . ALA A 1 320 ? 19.591 -13.541 -14.067 1.00 89.00 320 ALA A C 1
ATOM 2606 O O . ALA A 1 320 ? 20.639 -13.188 -13.534 1.00 89.00 320 ALA A O 1
ATOM 2607 N N . MET A 1 321 ? 1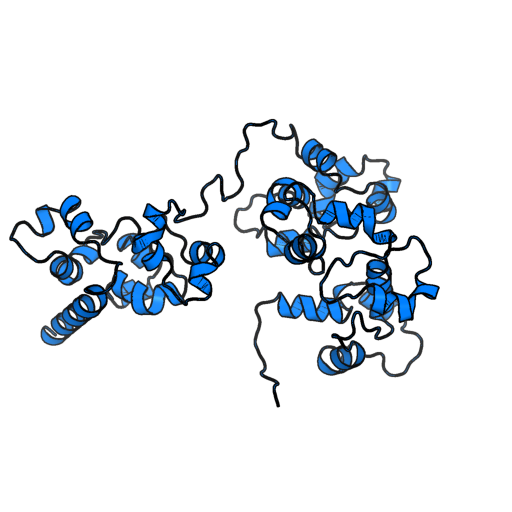8.454 -13.648 -13.376 1.00 86.31 321 MET A N 1
ATOM 2608 C CA . MET A 1 321 ? 18.281 -13.115 -12.018 1.00 86.31 321 MET A CA 1
ATOM 2609 C C . MET A 1 321 ? 18.145 -14.193 -10.945 1.00 86.31 321 MET A C 1
ATOM 2611 O O . MET A 1 321 ? 18.184 -13.876 -9.757 1.00 86.31 321 MET A O 1
ATOM 2615 N N . MET A 1 322 ? 17.951 -15.450 -11.344 1.00 82.62 322 MET A N 1
ATOM 2616 C CA . MET A 1 322 ? 17.745 -16.588 -10.447 1.00 82.62 322 MET A CA 1
ATOM 2617 C C . MET A 1 322 ? 18.536 -17.839 -10.906 1.00 82.62 322 MET A C 1
ATOM 2619 O O . MET A 1 322 ? 17.970 -18.937 -10.891 1.00 82.62 322 MET A O 1
ATOM 2623 N N . PRO A 1 323 ? 19.825 -17.724 -11.307 1.00 72.94 323 PRO A N 1
ATOM 2624 C CA . PRO A 1 323 ? 20.576 -18.830 -11.914 1.00 72.94 323 PRO A CA 1
ATOM 2625 C C . PRO A 1 323 ? 20.742 -20.035 -10.977 1.00 72.94 323 PRO A C 1
ATOM 2627 O O . PRO A 1 323 ? 20.662 -21.180 -11.410 1.00 72.94 323 PRO A O 1
ATOM 2630 N N . GLU A 1 324 ? 20.851 -19.775 -9.673 1.00 69.62 324 GLU A N 1
ATOM 2631 C CA . GLU A 1 324 ? 20.928 -20.778 -8.597 1.00 69.62 324 GLU A CA 1
ATOM 2632 C C . GLU A 1 324 ? 19.652 -21.638 -8.464 1.00 69.62 324 GLU A C 1
ATOM 2634 O O . GLU A 1 324 ? 19.624 -22.632 -7.737 1.00 69.62 324 GLU A O 1
ATOM 2639 N N . LEU A 1 325 ? 18.559 -21.220 -9.111 1.00 63.84 325 LEU A N 1
ATOM 2640 C CA . LEU A 1 325 ? 17.230 -21.829 -9.020 1.00 63.84 325 LEU A CA 1
ATOM 2641 C C . LEU A 1 325 ? 16.773 -22.450 -10.346 1.00 63.84 325 LEU A C 1
ATOM 2643 O O . LEU A 1 325 ? 15.636 -22.922 -10.426 1.00 63.84 325 LEU A O 1
ATOM 2647 N N . ILE A 1 326 ? 17.627 -22.460 -11.375 1.00 57.44 326 ILE A N 1
ATOM 2648 C CA . ILE A 1 326 ? 17.390 -23.223 -12.602 1.00 57.44 326 ILE A CA 1
ATOM 2649 C C . ILE A 1 326 ? 17.588 -24.705 -12.254 1.00 57.44 326 ILE A C 1
ATOM 2651 O O . ILE A 1 326 ? 18.685 -25.086 -11.838 1.00 57.44 326 ILE A O 1
ATOM 2655 N N . PRO A 1 327 ? 16.575 -25.577 -12.403 1.00 49.78 327 PRO A N 1
ATOM 2656 C CA . PRO A 1 327 ? 16.794 -27.005 -12.243 1.00 49.78 327 PRO A CA 1
ATOM 2657 C C . PRO A 1 327 ? 17.827 -27.448 -13.281 1.00 49.78 327 PRO A C 1
ATOM 2659 O O . PRO A 1 327 ? 17.594 -27.323 -14.483 1.00 49.78 327 PRO A O 1
ATOM 2662 N N . ALA A 1 328 ? 18.972 -27.960 -12.833 1.00 47.16 328 ALA A N 1
ATOM 2663 C CA . ALA A 1 328 ? 19.955 -28.571 -13.715 1.00 47.16 328 ALA A CA 1
ATOM 2664 C C . ALA A 1 328 ? 19.321 -29.796 -14.387 1.00 47.16 328 ALA A C 1
ATOM 2666 O O . ALA A 1 328 ? 19.304 -30.856 -13.781 1.00 47.16 328 ALA A O 1
ATOM 2667 N N . ALA A 1 329 ? 18.737 -29.628 -15.578 1.00 44.62 329 ALA A N 1
ATOM 2668 C CA . ALA A 1 329 ? 18.313 -30.652 -16.543 1.00 44.62 329 ALA A CA 1
ATOM 2669 C C . ALA A 1 329 ? 17.768 -32.001 -15.992 1.00 44.62 329 ALA A C 1
ATOM 2671 O O . ALA A 1 329 ? 17.922 -33.026 -16.654 1.00 44.62 329 ALA A O 1
ATOM 2672 N N . ASN A 1 330 ? 17.136 -32.040 -14.810 1.00 41.66 330 ASN A N 1
ATOM 2673 C CA . ASN A 1 330 ? 16.715 -33.279 -14.150 1.00 41.66 330 ASN A CA 1
ATOM 2674 C C . ASN A 1 330 ? 15.203 -33.231 -13.851 1.00 41.66 330 ASN A C 1
ATOM 2676 O O . ASN A 1 330 ? 14.759 -32.287 -13.190 1.00 41.66 330 ASN A O 1
ATOM 2680 N N . PRO A 1 331 ? 14.380 -34.193 -14.324 1.00 50.22 331 PRO A N 1
ATOM 2681 C CA . PRO A 1 331 ? 12.944 -33.964 -14.516 1.00 50.22 331 PRO A CA 1
ATOM 2682 C C . PRO A 1 331 ? 12.081 -33.970 -13.250 1.00 50.22 331 PRO A C 1
ATOM 2684 O O . PRO A 1 331 ? 10.882 -33.726 -13.351 1.00 50.22 331 PRO A O 1
ATOM 2687 N N . GLN A 1 332 ? 12.628 -34.264 -12.068 1.00 48.47 332 GLN A N 1
ATOM 2688 C CA . GLN A 1 332 ? 11.860 -34.241 -10.821 1.00 48.47 332 GLN A CA 1
ATOM 2689 C C . GLN A 1 332 ? 12.719 -33.725 -9.665 1.00 48.47 332 GLN A C 1
ATOM 2691 O O . GLN A 1 332 ? 13.638 -34.418 -9.223 1.00 48.47 332 GLN A O 1
ATOM 2696 N N . PRO A 1 333 ? 12.444 -32.517 -9.150 1.00 54.62 333 PRO A N 1
ATOM 2697 C CA . PRO A 1 333 ? 13.143 -32.023 -7.981 1.00 54.62 333 PRO A CA 1
ATOM 2698 C C . PRO A 1 333 ? 12.790 -32.873 -6.754 1.00 54.62 333 PRO A C 1
ATOM 2700 O O . PRO A 1 333 ? 11.623 -33.187 -6.524 1.00 54.62 333 PRO A O 1
ATOM 2703 N N . GLY A 1 334 ? 13.791 -33.238 -5.949 1.00 56.12 334 GLY A N 1
ATOM 2704 C CA . GLY A 1 334 ? 13.566 -33.981 -4.706 1.00 56.12 334 GLY A CA 1
ATOM 2705 C C . GLY A 1 334 ? 12.674 -33.212 -3.719 1.00 56.12 334 GLY A C 1
ATOM 2706 O O . GLY A 1 334 ? 12.624 -31.981 -3.741 1.00 56.12 334 GLY A O 1
ATOM 2707 N N . ALA A 1 335 ? 11.993 -33.928 -2.819 1.00 55.91 335 ALA A N 1
ATOM 2708 C CA . ALA A 1 335 ? 11.002 -33.363 -1.892 1.00 55.91 335 ALA A CA 1
ATOM 2709 C C . ALA A 1 335 ? 11.511 -32.143 -1.093 1.00 55.91 335 ALA A C 1
ATOM 2711 O O . ALA A 1 335 ? 10.787 -31.163 -0.957 1.00 55.91 335 ALA A O 1
ATOM 2712 N N . ALA A 1 336 ? 12.775 -32.148 -0.655 1.00 55.91 336 ALA A N 1
ATOM 2713 C CA . ALA A 1 336 ? 13.389 -31.024 0.060 1.00 55.91 336 ALA A CA 1
ATOM 2714 C C . ALA A 1 336 ? 13.568 -29.762 -0.810 1.00 55.91 336 ALA A C 1
ATOM 2716 O O . ALA A 1 336 ? 13.390 -28.641 -0.333 1.00 55.91 336 ALA A O 1
ATOM 2717 N N . PHE A 1 337 ? 13.881 -29.927 -2.101 1.00 58.66 337 PHE A N 1
ATOM 2718 C CA . PHE A 1 337 ? 13.924 -28.811 -3.051 1.00 58.66 337 PHE A CA 1
ATOM 2719 C C . PHE A 1 337 ? 12.515 -28.278 -3.312 1.00 58.66 337 PHE A C 1
ATOM 2721 O O . PHE A 1 337 ? 12.306 -27.068 -3.297 1.00 58.66 337 PHE A O 1
ATOM 2728 N N . LEU A 1 338 ? 11.534 -29.171 -3.482 1.00 55.66 338 LEU A N 1
ATOM 2729 C CA . LEU A 1 338 ? 10.131 -28.785 -3.644 1.00 55.66 338 LEU A CA 1
ATOM 2730 C C . LEU A 1 338 ? 9.614 -28.016 -2.424 1.00 55.66 338 LEU A C 1
ATOM 2732 O O . LEU A 1 338 ? 8.936 -27.009 -2.591 1.00 55.66 338 LEU A O 1
ATOM 2736 N N . GLU A 1 339 ? 9.980 -28.435 -1.215 1.00 55.88 339 GLU A N 1
ATOM 2737 C CA . GLU A 1 339 ? 9.614 -27.779 0.043 1.00 55.88 339 GLU A CA 1
ATOM 2738 C C . GLU A 1 339 ? 10.270 -26.402 0.204 1.00 55.88 339 GLU A C 1
ATOM 2740 O O . GLU A 1 339 ? 9.600 -25.440 0.581 1.00 55.88 339 GLU A O 1
ATOM 2745 N N . LYS A 1 340 ? 11.545 -26.262 -0.183 1.00 53.06 340 LYS A N 1
ATOM 2746 C CA . LYS A 1 340 ? 12.219 -24.957 -0.261 1.00 53.06 340 LYS A CA 1
ATOM 2747 C C . LYS A 1 340 ? 11.532 -24.042 -1.282 1.00 53.06 340 LYS A C 1
ATOM 2749 O O . LYS A 1 340 ? 11.342 -22.864 -0.998 1.00 53.06 340 LYS A O 1
ATOM 2754 N N . MET A 1 341 ? 11.107 -24.591 -2.420 1.00 49.88 341 MET A N 1
ATOM 2755 C CA . MET A 1 341 ? 10.455 -23.869 -3.517 1.00 49.88 341 MET A CA 1
ATOM 2756 C C . MET A 1 341 ? 8.981 -23.525 -3.260 1.00 49.88 341 MET A C 1
ATOM 2758 O O . MET A 1 341 ? 8.483 -22.613 -3.905 1.00 49.88 341 MET A O 1
ATOM 2762 N N . ARG A 1 342 ? 8.286 -24.147 -2.292 1.00 54.03 342 ARG A N 1
ATOM 2763 C CA . ARG A 1 342 ? 6.871 -23.841 -1.953 1.00 54.03 342 ARG A CA 1
ATOM 2764 C C . ARG A 1 342 ? 6.602 -22.380 -1.556 1.00 54.03 342 ARG A C 1
ATOM 2766 O O . ARG A 1 342 ? 5.448 -22.011 -1.365 1.00 54.03 342 ARG A O 1
ATOM 2773 N N . ARG A 1 343 ? 7.631 -21.543 -1.402 1.00 65.69 343 ARG A N 1
ATOM 2774 C CA . ARG A 1 343 ? 7.474 -20.125 -1.063 1.00 65.69 343 ARG A CA 1
ATOM 2775 C C . ARG A 1 343 ? 7.273 -19.300 -2.335 1.00 65.69 343 ARG A C 1
ATOM 2777 O O . ARG A 1 343 ? 8.136 -19.295 -3.207 1.00 65.69 343 ARG A O 1
ATOM 2784 N N . GLU A 1 344 ? 6.186 -18.533 -2.385 1.00 72.44 344 GLU A N 1
ATOM 2785 C CA . GLU A 1 344 ? 5.803 -17.659 -3.512 1.00 72.44 344 GLU A CA 1
ATOM 2786 C C . GLU A 1 344 ? 6.940 -16.743 -3.992 1.00 72.44 344 GLU A C 1
ATOM 2788 O O . GLU A 1 344 ? 7.037 -16.465 -5.180 1.00 72.44 344 GLU A O 1
ATOM 2793 N N . LYS A 1 345 ? 7.864 -16.356 -3.101 1.00 70.88 345 LYS A N 1
ATOM 2794 C CA . LYS A 1 345 ? 9.067 -15.565 -3.422 1.00 70.88 345 LYS A CA 1
ATOM 2795 C C . LYS A 1 345 ? 10.007 -16.184 -4.468 1.00 70.88 345 LYS A C 1
ATOM 2797 O O . LYS A 1 345 ? 10.877 -15.486 -4.975 1.00 70.88 345 LYS A O 1
ATOM 2802 N N . PHE A 1 346 ? 9.877 -17.480 -4.757 1.00 75.69 346 PHE A N 1
ATOM 2803 C CA . PHE A 1 346 ? 10.666 -18.177 -5.778 1.00 75.69 346 PHE A CA 1
ATOM 2804 C C . PHE A 1 346 ? 9.980 -18.228 -7.148 1.00 75.69 346 PHE A C 1
ATOM 2806 O O . PHE A 1 346 ? 10.569 -18.715 -8.114 1.00 75.69 346 PHE A O 1
ATOM 2813 N N . ASN A 1 347 ? 8.750 -17.724 -7.254 1.00 84.94 347 ASN A N 1
ATOM 2814 C CA . ASN A 1 347 ? 8.132 -17.464 -8.544 1.00 84.94 347 ASN A CA 1
ATOM 2815 C C . ASN A 1 347 ? 8.863 -16.272 -9.204 1.00 84.94 347 ASN A C 1
ATOM 2817 O O . ASN A 1 347 ? 9.010 -15.239 -8.547 1.00 84.94 347 ASN A O 1
ATOM 2821 N N . PRO A 1 348 ? 9.316 -16.379 -10.468 1.00 88.19 348 PRO A N 1
ATOM 2822 C CA . PRO A 1 348 ? 10.079 -15.321 -11.136 1.00 88.19 348 PRO A CA 1
ATOM 2823 C C . PRO A 1 348 ? 9.391 -13.957 -11.168 1.00 88.19 348 PRO A C 1
ATOM 2825 O O . PRO A 1 348 ? 10.049 -12.945 -10.935 1.00 88.19 348 PRO A O 1
ATOM 2828 N N . LEU A 1 349 ? 8.070 -13.924 -11.375 1.00 90.00 349 LEU A N 1
ATOM 2829 C CA . LEU A 1 349 ? 7.314 -12.676 -11.320 1.00 90.00 349 LEU A CA 1
ATOM 2830 C C . LEU A 1 349 ? 7.347 -12.091 -9.905 1.00 90.00 349 LEU A C 1
ATOM 2832 O O . LEU A 1 349 ? 7.593 -10.906 -9.731 1.00 90.00 349 LEU A O 1
ATOM 2836 N N . ILE A 1 350 ? 7.158 -12.914 -8.873 1.00 88.56 350 ILE A N 1
ATOM 2837 C CA . ILE A 1 350 ? 7.179 -12.432 -7.485 1.00 88.56 350 ILE A CA 1
ATOM 2838 C C . ILE A 1 350 ? 8.575 -11.962 -7.079 1.00 88.56 350 ILE A C 1
ATOM 2840 O O . ILE A 1 350 ? 8.704 -10.941 -6.411 1.00 88.56 350 ILE A O 1
ATOM 2844 N N . HIS A 1 351 ? 9.624 -12.657 -7.516 1.00 86.81 351 HIS A N 1
ATOM 2845 C CA . HIS A 1 351 ? 11.003 -12.227 -7.316 1.00 86.81 351 HIS A CA 1
ATOM 2846 C C . HIS A 1 351 ? 11.281 -10.876 -7.990 1.00 86.81 351 HIS A C 1
ATOM 2848 O O . HIS A 1 351 ? 11.885 -9.994 -7.381 1.00 86.81 351 HIS A O 1
ATOM 2854 N N . PHE A 1 352 ? 10.799 -10.688 -9.220 1.00 89.06 352 PHE A N 1
ATOM 2855 C CA . PHE A 1 352 ? 10.873 -9.413 -9.927 1.00 89.06 352 PHE A CA 1
ATOM 2856 C C . PHE A 1 352 ? 10.184 -8.286 -9.156 1.00 89.06 352 PHE A C 1
ATOM 2858 O O . PHE A 1 352 ? 10.807 -7.255 -8.909 1.00 89.06 352 PHE A O 1
ATOM 2865 N N . LEU A 1 353 ? 8.952 -8.509 -8.698 1.00 87.44 353 LEU A N 1
ATOM 2866 C CA . LEU A 1 353 ? 8.201 -7.520 -7.923 1.00 87.44 353 LEU A CA 1
ATOM 2867 C C . LEU A 1 353 ? 8.881 -7.198 -6.590 1.00 87.44 353 LEU A C 1
ATOM 2869 O O . LEU A 1 353 ? 8.985 -6.031 -6.230 1.00 87.44 353 LEU A O 1
ATOM 2873 N N . LEU A 1 354 ? 9.397 -8.207 -5.877 1.00 83.06 354 LEU A N 1
ATOM 2874 C CA . LEU A 1 354 ? 10.162 -8.003 -4.642 1.00 83.06 354 LEU A CA 1
ATOM 2875 C C . LEU A 1 354 ? 11.371 -7.103 -4.880 1.00 83.06 354 LEU A C 1
ATOM 2877 O O . LEU A 1 354 ? 11.620 -6.227 -4.064 1.00 83.06 354 LEU A O 1
ATOM 2881 N N . ARG A 1 355 ? 12.079 -7.274 -6.001 1.00 82.81 355 ARG A N 1
ATOM 2882 C CA . ARG A 1 355 ? 13.231 -6.433 -6.345 1.00 82.81 355 ARG A CA 1
ATOM 2883 C C . ARG A 1 355 ? 12.852 -5.005 -6.713 1.00 82.81 355 ARG A C 1
ATOM 2885 O O . ARG A 1 355 ? 13.583 -4.095 -6.346 1.00 82.81 355 ARG A O 1
ATOM 2892 N N . GLN A 1 356 ? 11.735 -4.807 -7.409 1.00 73.31 356 GLN A N 1
ATOM 2893 C CA . GLN A 1 356 ? 11.211 -3.463 -7.676 1.00 73.31 356 GLN A CA 1
ATOM 2894 C C . GLN A 1 356 ? 10.741 -2.766 -6.395 1.00 73.31 356 GLN A C 1
ATOM 2896 O O . GLN A 1 356 ? 10.824 -1.549 -6.293 1.00 73.31 356 GLN A O 1
ATOM 2901 N N . ASN A 1 357 ? 10.268 -3.545 -5.420 1.00 59.47 357 ASN A N 1
ATOM 2902 C CA . ASN A 1 357 ? 9.727 -3.054 -4.157 1.00 59.47 357 ASN A CA 1
ATOM 2903 C C . ASN A 1 357 ? 10.766 -3.009 -3.015 1.00 59.47 357 ASN A C 1
ATOM 2905 O O . ASN A 1 357 ? 10.436 -2.626 -1.897 1.00 59.47 357 ASN A O 1
ATOM 2909 N N . THR A 1 358 ? 12.014 -3.416 -3.267 1.00 44.56 358 THR A N 1
ATOM 2910 C CA . THR A 1 358 ? 13.157 -3.187 -2.373 1.00 44.56 358 THR A CA 1
ATOM 2911 C C . THR A 1 358 ? 13.956 -1.992 -2.884 1.00 44.56 358 THR A C 1
ATOM 2913 O O . THR A 1 358 ? 14.400 -2.039 -4.033 1.00 44.56 358 THR A O 1
ATOM 2916 N N . PRO A 1 359 ? 14.218 -0.957 -2.070 1.00 34.47 359 PRO A N 1
ATOM 2917 C CA . PRO A 1 359 ? 15.106 0.124 -2.469 1.00 34.47 359 PRO A CA 1
ATOM 2918 C C . PRO A 1 359 ? 16.549 -0.388 -2.458 1.00 34.47 359 PRO A C 1
ATOM 2920 O O . PRO A 1 359 ? 17.248 -0.241 -1.464 1.00 34.47 359 PRO A O 1
ATOM 2923 N N . HIS A 1 360 ? 17.012 -1.029 -3.534 1.00 34.12 360 HIS A N 1
ATOM 2924 C CA . HIS A 1 360 ? 18.417 -1.412 -3.652 1.00 34.12 360 HIS A CA 1
ATOM 2925 C C . HIS A 1 360 ? 18.968 -1.254 -5.066 1.00 34.12 360 HIS A C 1
ATOM 2927 O O . HIS A 1 360 ? 18.494 -1.875 -6.014 1.00 34.12 360 HIS A O 1
ATOM 2933 N N . SER A 1 361 ? 20.054 -0.476 -5.115 1.00 30.61 361 SER A N 1
ATOM 2934 C CA . SER A 1 361 ? 21.281 -0.785 -5.850 1.00 30.61 361 SER A CA 1
ATOM 2935 C C . SER A 1 361 ? 21.054 -1.205 -7.293 1.00 30.61 361 SER A C 1
ATOM 2937 O O . SER A 1 361 ? 20.897 -2.382 -7.599 1.00 30.61 361 SER A O 1
ATOM 2939 N N . VAL A 1 362 ? 21.098 -0.224 -8.183 1.00 25.58 362 VAL A N 1
ATOM 2940 C CA . VAL A 1 362 ? 21.200 -0.417 -9.626 1.00 25.58 362 VAL A CA 1
ATOM 2941 C C . VAL A 1 362 ? 22.580 -1.015 -9.949 1.00 25.58 362 VAL A C 1
ATOM 2943 O O . VAL A 1 362 ? 23.577 -0.322 -9.754 1.00 25.58 362 VAL A O 1
ATOM 2946 N N . PRO A 1 363 ? 22.712 -2.227 -10.523 1.00 30.94 363 PRO A N 1
ATOM 2947 C CA . PRO A 1 363 ? 23.670 -2.424 -11.587 1.00 30.94 363 PRO A CA 1
ATOM 2948 C C . PRO A 1 363 ? 22.954 -2.060 -12.882 1.00 30.94 363 PRO A C 1
ATOM 2950 O O . PRO A 1 363 ? 21.972 -2.685 -13.285 1.00 30.94 363 PRO A O 1
ATOM 2953 N N . ASN A 1 364 ? 23.457 -1.004 -13.502 1.00 34.75 364 ASN A N 1
ATOM 2954 C CA . ASN A 1 364 ? 23.077 -0.588 -14.832 1.00 34.75 364 ASN A CA 1
ATOM 2955 C C . ASN A 1 364 ? 23.380 -1.746 -15.793 1.00 34.75 364 ASN A C 1
ATOM 2957 O O . ASN A 1 364 ? 24.540 -2.123 -15.948 1.00 34.75 364 ASN A O 1
ATOM 2961 N N . ILE A 1 365 ? 22.350 -2.329 -16.401 1.00 34.00 365 ILE A N 1
ATOM 2962 C CA . ILE A 1 365 ? 22.510 -3.149 -17.601 1.00 34.00 365 ILE A CA 1
ATOM 2963 C C . ILE A 1 365 ? 21.495 -2.635 -18.614 1.00 34.00 365 ILE A C 1
ATOM 2965 O O . ILE A 1 365 ? 20.358 -3.099 -18.684 1.00 34.00 365 ILE A O 1
ATOM 2969 N N . ALA A 1 366 ? 21.935 -1.645 -19.381 1.00 32.94 366 ALA A N 1
ATOM 2970 C CA . ALA A 1 366 ? 21.393 -1.328 -20.686 1.00 32.94 366 ALA A CA 1
ATOM 2971 C C . ALA A 1 366 ? 22.564 -1.200 -21.671 1.00 32.94 366 ALA A C 1
ATOM 2973 O O . ALA A 1 366 ? 23.458 -0.378 -21.463 1.00 32.94 366 ALA A O 1
ATOM 2974 N N . SER A 1 367 ? 22.448 -1.959 -22.766 1.00 34.97 367 SER A N 1
ATOM 2975 C CA . SER A 1 367 ? 23.323 -2.080 -23.953 1.00 34.97 367 SER A CA 1
ATOM 2976 C C . SER A 1 367 ? 24.464 -3.087 -23.860 1.00 34.97 367 SER A C 1
ATOM 2978 O O . SER A 1 367 ? 25.494 -2.785 -23.222 1.00 34.97 367 SER A O 1
#

Solvent-accessible surface area (backbone atoms only — not comparable to full-atom values): 21474 Å² total; per-residue (Å²): 115,71,70,58,53,54,50,50,39,51,51,42,43,65,64,43,73,84,36,72,66,54,36,60,70,60,31,45,74,75,43,50,79,81,35,68,88,72,55,56,59,63,59,44,33,61,76,48,31,44,84,71,43,46,45,43,39,101,54,38,31,38,52,57,31,34,68,77,32,53,70,44,49,75,68,69,51,59,56,71,58,46,33,74,76,46,29,57,86,72,54,50,54,44,24,101,67,27,37,48,56,59,44,33,71,73,37,59,80,38,53,81,65,73,49,56,44,64,45,45,32,67,74,43,29,59,84,71,67,52,68,51,44,76,43,61,68,76,51,68,50,88,61,93,69,80,61,52,94,39,72,61,49,45,39,62,73,57,62,59,61,35,64,69,57,33,45,70,74,36,57,66,55,53,72,72,69,57,60,65,65,60,45,34,75,78,46,28,48,84,74,42,48,44,45,32,100,67,36,33,35,55,59,34,30,70,74,74,57,62,77,84,79,78,70,88,71,61,51,67,48,49,33,71,77,43,24,69,81,71,38,44,48,44,28,96,73,33,38,38,53,61,42,33,63,75,68,65,54,54,93,87,51,56,55,67,50,50,43,69,76,40,28,34,73,60,80,61,53,53,34,93,70,40,34,54,70,61,35,39,74,76,40,35,83,82,58,45,82,78,32,41,57,64,65,47,39,61,69,49,32,51,78,65,51,50,49,44,22,98,89,41,62,33,54,61,47,31,60,75,77,36,56,94,70,57,76,80,91,56,100,70,75,54,70,70,56,48,60,67,53,71,44,64,67,60,18,55,69,48,39,51,48,50,53,75,74,41,98,66,83,84,77,88,84,81,136

Foldseek 3Di:
DVVVLVVLLVVQCVLPVPFLQADQVQLCVVCVVQCVVVDRSSSSCSVPQLVVQRHRDPQATSVQQCVQVVVCVVVVHRSSSCCSPPVQVVQRGRDPQARSVCQLVVDVVCVVVVHRSVSCCSVPVVVVVHGRDCDCCNVQHPDPPCDPPDLLSLCVVLVQQDQVQQCVVCVVCVVVVDDSSVCCVVPQLVVQRHRDPFATSVQQCVVPVDCPVVDDDRSSSCCSRPVLLVQHGRHLQARSVCQCVVVVDDSPDRSSVVCVVCQQVQPGGRHPQADSVVQCVVCVVVQDHSGRSVVVCLQPLLPPQDRRDPVDRSVVLCVVPVVVSPPPPDDDDDPVNVVVSPDSCSRSVNVVSVVVVDPDDDPDDDD